Protein AF-A0A367MH92-F1 (afdb_monomer_lite)

pLDDT: mean 81.32, std 18.31, range [29.67, 98.44]

InterPro domains:
  IPR000905 Gcp-like domain [PF00814] (300-371)
  IPR005804 Fatty acid desaturase domain [PF00487] (86-277)
  IPR022496 tRNA threonylcarbamoyl adenosine modification protein TsaB [TIGR03725] (300-436)
  IPR043129 ATPase, nucleotide binding domain [SSF53067] (329-434)

Foldseek 3Di:
DPPPPQDDVVSVPPDPDPVQVVCVPPPPQVVCCVVVLDHNPPDPFDDLVRQADDPVVLVVLLVVLVVLLVVLLVVLLVLVVDPDDPVVSVVVLVVSLVSNLVSLVVLVVLLVCLLVVSHHPDNVVSLCCNQQVRCQPLLHFHSVVCCCLPVVQDLDLVHHLHPSNPLLVVCVVLPDDPPDDPVRVVCSLPCVLVPPVNLVVQVVVSCCRQQPPDDPVSNVSSCVVVVVVVVVCVVVVSVVSCVSNPVCSSSRVSVSVVSNCSVPQWPHPDDPPVPDDSVVVSVNGGPDDNSNGDDPPVPADPCNVVVHFDDDDDQQQLQVLVCCVPPVFQKEWEWEPPPPQWIFTFIFGDDPSGTHTDDDIAIGHQQPDDYPDDLVPDQYEYTELRCVCVVNHPGDHPYYDNHHGRDVVSVVVNVVVCVVVVVTDRPVPPDDDDRDPDDDDDPDDD

Secondary structure (DSSP, 8-state):
--SSTT--TTTTTSSS--TTGGGTTSS-HHHHHHHHS-----SPPPPGGGGPPPHHHHHHHHHHHHHHHHHHHHHHHHHHHS---HHHHHHHHHHHHHHHHHHHHHHHHHHHHHHTT-S-S-HHHHHHIIIIIITTTTTPPPHHHHIIIIIIIIS-TTTTTSTT-HHHHHHHHTT--TT--HHHHHHHHHHGGG-HHHHHHHHHHHHIIIIISS-HHHHHHHHHHHHHHHHHHHHHT-HHHHIIIIIHIIIIIHHHHHHHHHHTTB-TT---TT---HHHHHHHHB----TT-PPPTTS--HHHHHT--B----HHHHHHHHHHHHH--SEEEEEEEEETTEEEEEEEEEETTEEEESS--EEE-GGG---SS-TTTS--EEESGGGGGGGGSS---SEEETT----HHHHHHHHHHHHHTT--B-TTT-PPP---SS--PPPPP-

Structure (mmCIF, N/CA/C/O backbone):
data_AF-A0A367MH92-F1
#
_entry.id   AF-A0A367MH92-F1
#
loop_
_atom_site.group_PDB
_atom_site.id
_atom_site.type_symbol
_atom_site.label_atom_id
_atom_site.label_alt_id
_atom_site.label_comp_id
_atom_site.label_asym_id
_atom_site.label_entity_id
_atom_site.label_seq_id
_atom_site.pdbx_PDB_ins_code
_atom_site.Cartn_x
_atom_site.Cartn_y
_atom_site.Cartn_z
_atom_site.occupancy
_atom_site.B_iso_or_equiv
_atom_site.auth_seq_id
_atom_site.auth_comp_id
_atom_site.auth_asym_id
_atom_site.auth_atom_id
_atom_site.pdbx_PDB_model_num
ATOM 1 N N . MET A 1 1 ? -16.261 -12.657 -32.236 1.00 36.91 1 MET A N 1
ATOM 2 C CA . MET A 1 1 ? -16.325 -13.244 -30.875 1.00 36.91 1 MET A CA 1
ATOM 3 C C . MET A 1 1 ? -15.465 -12.456 -29.870 1.00 36.91 1 MET A C 1
ATOM 5 O O . MET A 1 1 ? -14.866 -13.036 -28.978 1.00 36.91 1 MET A O 1
ATOM 9 N N . GLN A 1 2 ? -15.405 -11.125 -30.011 1.00 31.00 2 GLN A N 1
ATOM 10 C CA . GLN A 1 2 ? -14.555 -10.213 -29.222 1.00 31.00 2 GLN A CA 1
ATOM 11 C C . GLN A 1 2 ? -15.401 -9.205 -28.414 1.00 31.00 2 GLN A C 1
ATOM 13 O O . GLN A 1 2 ? -14.872 -8.310 -27.769 1.00 31.00 2 GLN A O 1
ATOM 18 N N . ASP A 1 3 ? -16.728 -9.364 -28.448 1.00 32.91 3 ASP A N 1
ATOM 19 C CA . ASP A 1 3 ? -17.699 -8.329 -28.074 1.00 32.91 3 ASP A CA 1
ATOM 20 C C . ASP A 1 3 ? -18.485 -8.649 -26.782 1.00 32.91 3 ASP A C 1
ATOM 22 O O . ASP A 1 3 ? -19.303 -7.842 -26.340 1.00 32.91 3 ASP A O 1
ATOM 26 N N . GLU A 1 4 ? -18.235 -9.811 -26.160 1.00 33.88 4 GLU A N 1
ATOM 27 C CA . GLU A 1 4 ? -18.935 -10.267 -24.942 1.00 33.88 4 GLU A CA 1
ATOM 28 C C . GLU A 1 4 ? -18.082 -10.254 -23.664 1.00 33.88 4 GLU A C 1
ATOM 30 O O . GLU A 1 4 ? -18.630 -10.125 -22.573 1.00 33.88 4 GLU A O 1
ATOM 35 N N . LEU A 1 5 ? -16.748 -10.298 -23.750 1.00 30.86 5 LEU A N 1
ATOM 36 C CA . LEU A 1 5 ? -15.886 -10.387 -22.556 1.00 30.86 5 LEU A CA 1
ATOM 37 C C . LEU A 1 5 ? -15.746 -9.070 -21.770 1.00 30.86 5 LEU A C 1
ATOM 39 O O . LEU A 1 5 ? -15.229 -9.074 -20.655 1.00 30.86 5 LEU A O 1
ATOM 43 N N . PHE A 1 6 ? -16.249 -7.954 -22.308 1.00 31.34 6 PHE A N 1
ATOM 44 C CA . PHE A 1 6 ? -16.099 -6.627 -21.703 1.00 31.34 6 PHE A CA 1
ATOM 45 C C . PHE A 1 6 ? -17.386 -5.796 -21.659 1.00 31.34 6 PHE A C 1
ATOM 47 O O . PHE A 1 6 ? -17.308 -4.585 -21.468 1.00 31.34 6 PHE A O 1
ATOM 54 N N . LYS A 1 7 ? -18.579 -6.392 -21.788 1.00 29.67 7 LYS A N 1
ATOM 55 C CA . LYS A 1 7 ? -19.858 -5.667 -21.643 1.00 29.67 7 LYS A CA 1
ATOM 56 C C . LYS A 1 7 ? -20.555 -6.014 -20.330 1.00 29.67 7 LYS A C 1
ATOM 58 O O . LYS A 1 7 ? -21.580 -6.684 -20.310 1.00 29.67 7 LYS A O 1
ATOM 63 N N . THR A 1 8 ? -20.047 -5.484 -19.221 1.00 36.34 8 THR A N 1
ATOM 64 C CA . THR A 1 8 ? -20.920 -5.181 -18.078 1.00 36.34 8 THR A CA 1
ATOM 65 C C . THR A 1 8 ? -21.347 -3.716 -18.200 1.00 36.34 8 THR A C 1
ATOM 67 O O . THR A 1 8 ? -20.622 -2.891 -18.748 1.00 36.34 8 THR A O 1
ATOM 70 N N . ARG A 1 9 ? -22.528 -3.323 -17.704 1.00 32.06 9 ARG A N 1
ATOM 71 C CA . ARG A 1 9 ? -22.917 -1.891 -17.691 1.00 32.06 9 ARG A CA 1
ATOM 72 C C . ARG A 1 9 ? -21.869 -1.000 -16.996 1.00 32.06 9 ARG A C 1
ATOM 74 O O . ARG A 1 9 ? -21.789 0.185 -17.307 1.00 32.06 9 ARG A O 1
ATOM 81 N N . TYR A 1 10 ? -21.051 -1.578 -16.113 1.00 33.59 10 TYR A N 1
ATOM 82 C CA . TYR A 1 10 ? -19.951 -0.919 -15.410 1.00 33.59 10 TYR A CA 1
ATOM 83 C C . TYR A 1 10 ? -18.733 -0.599 -16.297 1.00 33.59 10 TYR A C 1
ATOM 85 O O . TYR A 1 10 ? -18.118 0.453 -16.118 1.00 33.59 10 TYR A O 1
ATOM 93 N N . SER A 1 11 ? -18.402 -1.426 -17.294 1.00 37.47 11 SER A N 1
ATOM 94 C CA . SER A 1 11 ? -17.286 -1.160 -18.223 1.00 37.47 11 SER A CA 1
ATOM 95 C C . SER A 1 11 ? -17.600 -0.077 -19.261 1.00 37.47 11 SER A C 1
ATOM 97 O O . SER A 1 11 ? -16.684 0.497 -19.840 1.00 37.47 11 SER A O 1
ATOM 99 N N . LYS A 1 12 ? -18.876 0.294 -19.439 1.00 34.03 12 LYS A N 1
ATOM 100 C CA . LYS A 1 12 ? -19.282 1.439 -20.275 1.00 34.03 12 LYS A CA 1
ATOM 101 C C . LYS A 1 12 ? -18.831 2.796 -19.701 1.00 34.03 12 LYS A C 1
ATOM 103 O O . LYS A 1 12 ? -18.788 3.777 -20.436 1.00 34.03 12 LYS A O 1
ATOM 108 N N . TYR A 1 13 ? -18.484 2.853 -18.410 1.00 37.72 13 TYR A N 1
ATOM 109 C CA . TYR A 1 13 ? -18.077 4.083 -17.711 1.00 37.72 13 TYR A CA 1
ATOM 110 C C . TYR A 1 13 ? -16.694 4.006 -17.041 1.00 37.72 13 TYR A C 1
ATOM 112 O O . TYR A 1 13 ? -16.146 5.031 -16.636 1.00 37.72 13 TYR A O 1
ATOM 120 N N . GLY A 1 14 ? -16.105 2.816 -16.911 1.00 39.22 14 GLY A N 1
ATOM 121 C CA . GLY A 1 14 ? -14.829 2.603 -16.231 1.00 39.22 14 GLY A CA 1
ATOM 122 C C . GLY A 1 14 ? -13.709 2.265 -17.205 1.00 39.22 14 GLY A C 1
ATOM 123 O O . GLY A 1 14 ? -13.597 1.109 -17.571 1.00 39.22 14 GLY A O 1
ATOM 124 N N . TYR A 1 15 ? -12.945 3.286 -17.613 1.00 32.78 15 TYR A N 1
ATOM 125 C CA . TYR A 1 15 ? -11.486 3.331 -17.901 1.00 3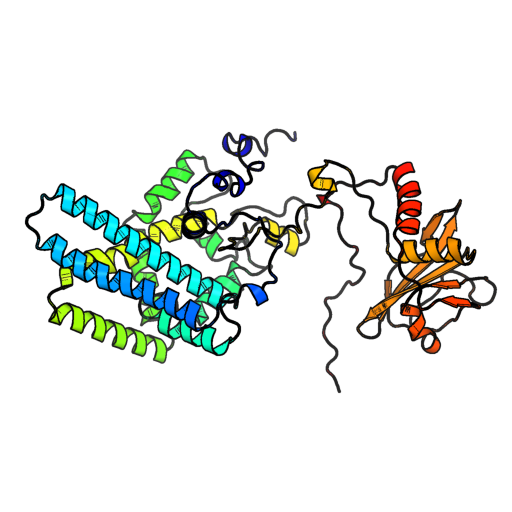2.78 15 TYR A CA 1
ATOM 126 C C . TYR A 1 15 ? -11.068 4.688 -18.514 1.00 32.78 15 TYR A C 1
ATOM 128 O O . TYR A 1 15 ? -9.880 4.947 -18.665 1.00 32.78 15 TYR A O 1
ATOM 136 N N . GLY A 1 16 ? -12.016 5.593 -18.799 1.00 34.78 16 GLY A N 1
ATOM 137 C CA . GLY A 1 16 ? -11.738 6.908 -19.404 1.00 34.78 16 GLY A CA 1
ATOM 138 C C . GLY A 1 16 ? -11.811 8.126 -18.475 1.00 34.78 16 GLY A C 1
ATOM 139 O O . GLY A 1 16 ? -11.540 9.238 -18.917 1.00 34.78 16 GLY A O 1
ATOM 140 N N . ILE A 1 17 ? -12.186 7.968 -17.204 1.00 38.03 17 ILE A N 1
ATOM 141 C CA . ILE A 1 17 ? -12.279 9.105 -16.280 1.00 38.03 17 ILE A CA 1
ATOM 142 C C . ILE A 1 17 ? -11.023 9.121 -15.417 1.00 38.03 17 ILE A C 1
ATOM 144 O O . ILE A 1 17 ? -10.859 8.287 -14.522 1.00 38.03 17 ILE A O 1
ATOM 148 N N . ASP A 1 18 ? -10.148 10.102 -15.650 1.00 50.16 18 ASP A N 1
ATOM 149 C CA . ASP A 1 18 ? -9.190 10.495 -14.624 1.00 50.16 18 ASP A CA 1
ATOM 150 C C . ASP A 1 18 ? -9.983 11.074 -13.451 1.00 50.16 18 ASP A C 1
ATOM 152 O O . ASP A 1 18 ? -10.289 12.263 -13.396 1.00 50.16 18 ASP A O 1
ATOM 156 N N . VAL A 1 19 ? -10.332 10.205 -12.502 1.00 47.38 19 VAL A N 1
ATOM 157 C CA . VAL A 1 19 ? -11.054 10.565 -11.275 1.00 47.38 19 VAL A CA 1
ATOM 158 C C . VAL A 1 19 ? -10.332 11.693 -10.517 1.00 47.38 19 VAL A C 1
ATOM 160 O O . VAL A 1 19 ? -10.935 12.377 -9.704 1.00 47.38 19 VAL A O 1
ATOM 163 N N . ARG A 1 20 ? -9.040 11.944 -10.783 1.00 57.00 20 ARG A N 1
ATOM 164 C CA . ARG A 1 20 ? -8.311 13.080 -10.203 1.00 57.00 20 ARG A CA 1
ATOM 165 C C . ARG A 1 20 ? -8.745 14.407 -10.817 1.00 57.00 20 ARG A C 1
ATOM 167 O O . ARG A 1 20 ? -8.919 15.374 -10.084 1.00 57.00 20 ARG A O 1
ATOM 174 N N . ARG A 1 21 ? -8.989 14.453 -12.134 1.00 59.06 21 ARG A N 1
ATOM 175 C CA . ARG A 1 21 ? -9.502 15.648 -12.825 1.00 59.06 21 ARG A CA 1
ATOM 176 C C . ARG A 1 21 ? -10.887 16.052 -12.339 1.00 59.06 21 ARG A C 1
ATOM 178 O O . ARG A 1 21 ? -11.161 17.245 -12.300 1.00 59.06 21 ARG A O 1
ATOM 185 N N . THR A 1 22 ? -11.724 15.106 -11.908 1.00 61.84 22 THR A N 1
ATOM 186 C CA . THR A 1 22 ? -13.050 15.437 -11.355 1.00 61.84 22 THR A CA 1
ATOM 187 C C . THR A 1 22 ? -12.975 16.193 -10.027 1.00 61.84 22 THR A C 1
ATOM 189 O O . THR A 1 22 ? -13.978 16.744 -9.591 1.00 61.84 22 THR A O 1
ATOM 192 N N . TYR A 1 23 ? -11.805 16.243 -9.378 1.00 59.88 23 TYR A N 1
ATOM 193 C CA . TYR A 1 23 ? -11.603 17.038 -8.168 1.00 59.88 23 TYR A CA 1
ATOM 194 C C . TYR A 1 23 ? -11.166 18.470 -8.451 1.00 59.88 23 TYR A C 1
ATOM 196 O O . TYR A 1 23 ? -11.209 19.260 -7.520 1.00 59.88 23 TYR A O 1
ATOM 204 N N . LYS A 1 24 ? -10.752 18.823 -9.679 1.00 72.56 24 LYS A N 1
ATOM 205 C CA . LYS A 1 24 ? -10.067 20.094 -9.988 1.00 72.56 24 LYS A CA 1
ATOM 206 C C . LYS A 1 24 ? -10.813 21.328 -9.478 1.00 72.56 24 LYS A C 1
ATOM 208 O O . LYS A 1 24 ? -10.187 22.232 -8.931 1.00 72.56 24 LYS A O 1
ATOM 213 N N . ASP A 1 25 ? -12.132 21.318 -9.610 1.00 78.38 25 ASP A N 1
ATOM 214 C CA . ASP A 1 25 ? -12.980 22.468 -9.298 1.00 78.38 25 ASP A CA 1
ATOM 215 C C . ASP A 1 25 ? -13.510 22.450 -7.852 1.00 78.38 25 ASP A C 1
ATOM 217 O O . ASP A 1 25 ? -14.231 23.356 -7.436 1.00 78.38 25 ASP A O 1
ATOM 221 N N . LEU A 1 26 ? -13.151 21.437 -7.052 1.00 70.06 26 LEU A N 1
ATOM 222 C CA . LEU A 1 26 ? -13.543 21.379 -5.647 1.00 70.06 26 LEU A CA 1
ATOM 223 C C . LEU A 1 26 ? -12.697 22.350 -4.796 1.00 70.06 26 LEU A C 1
ATOM 225 O O . LEU A 1 26 ? -11.474 22.432 -4.958 1.00 70.06 26 LEU A O 1
ATOM 229 N N . PRO A 1 27 ? -13.300 23.068 -3.833 1.00 73.25 27 PRO A N 1
ATOM 230 C CA . PRO A 1 27 ? -12.553 23.934 -2.925 1.00 73.25 27 PRO A CA 1
ATOM 231 C C . PRO A 1 27 ? -11.695 23.105 -1.959 1.00 73.25 27 PRO A C 1
ATOM 233 O O . PRO A 1 27 ? -12.013 21.955 -1.668 1.00 73.25 27 PRO A O 1
ATOM 236 N N . CYS A 1 28 ? -10.627 23.690 -1.411 1.00 74.94 28 CYS A N 1
ATOM 237 C CA . CYS A 1 28 ? -9.757 23.040 -0.419 1.00 74.94 28 CYS A CA 1
ATOM 238 C C . CYS A 1 28 ? -9.143 21.711 -0.900 1.00 74.94 28 CYS A C 1
ATOM 240 O O . CYS A 1 28 ? -9.255 20.683 -0.237 1.00 74.94 28 CYS A O 1
ATOM 242 N N . GLN A 1 29 ? -8.423 21.727 -2.024 1.00 70.62 29 GLN A N 1
ATOM 243 C CA . GLN A 1 29 ? -7.732 20.549 -2.581 1.00 70.62 29 GLN A CA 1
ATOM 244 C C . GLN A 1 29 ? -6.960 19.666 -1.576 1.00 70.62 29 GLN A C 1
ATOM 246 O O . GLN A 1 29 ? -7.036 18.438 -1.695 1.00 70.62 29 GLN A O 1
ATOM 251 N N . PRO A 1 30 ? -6.264 20.213 -0.554 1.00 60.75 30 PRO A N 1
ATOM 252 C CA . PRO A 1 30 ? -5.627 19.389 0.474 1.00 60.75 30 PRO A CA 1
ATOM 253 C C . PRO A 1 30 ? -6.602 18.480 1.237 1.00 60.75 30 PRO A C 1
ATOM 255 O O . PRO A 1 30 ? -6.242 17.354 1.572 1.00 60.75 30 PRO A O 1
ATOM 258 N N . PHE A 1 31 ? -7.840 18.927 1.471 1.00 63.00 31 PHE A N 1
ATOM 259 C CA . PHE A 1 31 ? -8.882 18.129 2.118 1.00 63.00 31 PHE A CA 1
ATOM 260 C C . PHE A 1 31 ? -9.292 16.945 1.241 1.00 63.00 31 PHE A C 1
ATOM 262 O O . PHE A 1 31 ? -9.265 15.809 1.703 1.00 63.00 31 PHE A O 1
ATOM 269 N N . TRP A 1 32 ? -9.580 17.167 -0.043 1.00 59.44 32 TRP A N 1
ATOM 270 C CA . TRP A 1 32 ? -9.949 16.083 -0.961 1.00 59.44 32 TRP A CA 1
ATOM 271 C C . TRP A 1 32 ? -8.801 15.113 -1.208 1.00 59.44 32 TRP A C 1
ATOM 273 O O . TRP A 1 32 ? -9.020 13.905 -1.246 1.00 59.44 32 TRP A O 1
ATOM 283 N N . THR A 1 33 ? -7.569 15.616 -1.276 1.00 54.75 33 THR A N 1
ATOM 284 C CA . THR A 1 33 ? -6.363 14.781 -1.329 1.00 54.75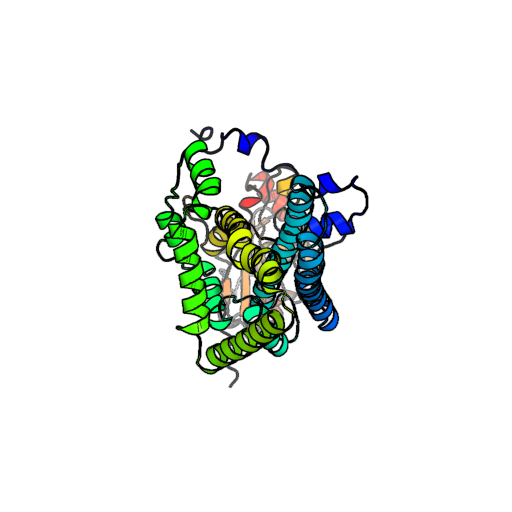 33 THR A CA 1
ATOM 285 C C . THR A 1 33 ? -6.248 13.898 -0.088 1.00 54.75 33 THR A C 1
ATOM 287 O O . THR A 1 33 ? -5.916 12.722 -0.196 1.00 54.75 33 THR A O 1
ATOM 290 N N . TRP A 1 34 ? -6.554 14.438 1.091 1.00 50.53 34 TRP A N 1
ATOM 291 C CA . TRP A 1 34 ? -6.538 13.699 2.350 1.00 50.53 34 TRP A CA 1
ATOM 292 C C . TRP A 1 34 ? -7.674 12.671 2.458 1.00 50.53 34 TRP A C 1
ATOM 294 O O . TRP A 1 34 ? -7.428 11.548 2.892 1.00 50.53 34 TRP A O 1
ATOM 304 N N . VAL A 1 35 ? -8.891 13.017 2.026 1.00 46.34 35 VAL A N 1
ATOM 305 C CA . VAL A 1 35 ? -10.060 12.118 2.037 1.00 46.34 35 VAL A CA 1
ATOM 306 C C . VAL A 1 35 ? -9.903 10.981 1.027 1.00 46.34 35 VAL A C 1
ATOM 308 O O . VAL A 1 35 ? -10.176 9.826 1.343 1.00 46.34 35 VAL A O 1
ATOM 311 N N . THR A 1 36 ? -9.479 11.298 -0.196 1.00 48.81 36 THR A N 1
ATOM 312 C CA . THR A 1 36 ? -9.460 10.347 -1.322 1.00 48.81 36 THR A CA 1
ATOM 313 C C . THR A 1 36 ? -8.107 9.665 -1.510 1.00 48.81 36 THR A C 1
ATOM 315 O O . THR A 1 36 ? -8.003 8.689 -2.253 1.00 48.81 36 THR A O 1
ATOM 318 N N . GLY A 1 37 ? -7.053 10.194 -0.884 1.00 46.88 37 GLY A N 1
ATOM 319 C CA . GLY A 1 37 ? -5.672 9.790 -1.135 1.00 46.88 37 GLY A CA 1
ATOM 320 C C . GLY A 1 37 ? -5.144 10.201 -2.515 1.00 46.88 37 GLY A C 1
ATOM 321 O O . GLY A 1 37 ? -4.057 9.761 -2.884 1.00 46.88 37 GLY A O 1
ATOM 322 N N . LYS A 1 38 ? -5.880 11.010 -3.292 1.00 49.94 38 LYS A N 1
ATOM 323 C CA . LYS A 1 38 ? -5.534 11.408 -4.664 1.00 49.94 38 LYS A CA 1
ATOM 324 C C . LYS A 1 38 ? -5.341 12.924 -4.757 1.00 49.94 38 LYS A C 1
ATOM 326 O O . LYS A 1 38 ? -6.298 13.670 -4.591 1.00 49.94 38 LYS A O 1
ATOM 331 N N . SER A 1 39 ? -4.122 13.377 -5.046 1.00 57.38 39 SER A N 1
ATOM 332 C CA . SER A 1 39 ? -3.856 14.786 -5.368 1.00 57.38 39 SER A CA 1
ATOM 333 C C . SER A 1 39 ? -4.153 15.089 -6.835 1.00 57.38 39 SER A C 1
ATOM 335 O O . SER A 1 39 ? -4.113 14.191 -7.682 1.00 57.38 39 SER A O 1
ATOM 337 N N . LEU A 1 40 ? -4.370 16.366 -7.150 1.00 59.91 40 LEU A N 1
ATOM 338 C CA . LEU A 1 40 ? -4.260 16.856 -8.521 1.00 59.91 40 LEU A CA 1
ATOM 339 C C . LEU A 1 40 ? -2.804 16.670 -8.995 1.00 59.91 40 LEU A C 1
ATOM 341 O O . LEU A 1 40 ? -1.856 17.004 -8.280 1.00 59.91 40 LEU A O 1
ATOM 345 N N . ASN A 1 41 ? -2.610 16.031 -10.150 1.00 55.16 41 ASN A N 1
ATOM 346 C CA . ASN A 1 41 ? -1.294 15.665 -10.697 1.00 55.16 41 ASN A CA 1
ATOM 347 C C . ASN A 1 41 ? -0.624 16.852 -11.418 1.00 55.16 41 ASN A C 1
ATOM 349 O O . ASN A 1 41 ? -0.101 16.719 -12.519 1.00 55.16 41 ASN A O 1
ATOM 353 N N . ASP A 1 42 ? -0.631 18.027 -10.799 1.00 60.25 42 ASP A N 1
ATOM 354 C CA . ASP A 1 42 ? -0.182 19.276 -11.435 1.00 60.25 42 ASP A CA 1
ATOM 355 C C . ASP A 1 42 ? 1.348 19.414 -11.431 1.00 60.25 42 ASP A C 1
ATOM 357 O O . ASP A 1 42 ? 1.909 20.392 -11.922 1.00 60.25 42 ASP A O 1
ATOM 361 N N . ARG A 1 43 ? 2.040 18.459 -10.801 1.00 51.25 43 ARG A N 1
ATOM 362 C CA . ARG A 1 43 ? 3.490 18.445 -10.606 1.00 51.25 43 ARG A CA 1
ATOM 363 C C . ARG A 1 43 ? 4.061 17.100 -11.055 1.00 51.25 43 ARG A C 1
ATOM 365 O O . ARG A 1 43 ? 3.392 16.079 -10.877 1.00 51.25 43 ARG A O 1
ATOM 372 N N . PRO A 1 44 ? 5.297 17.075 -11.583 1.00 48.25 44 PRO A N 1
ATOM 373 C CA . PRO A 1 44 ? 5.937 15.839 -12.015 1.00 48.25 44 PRO A CA 1
ATOM 374 C C . PRO A 1 44 ? 6.046 14.822 -10.862 1.00 48.25 44 PRO A C 1
ATOM 376 O O . PRO A 1 44 ? 6.164 15.226 -9.695 1.00 48.25 44 PRO A O 1
ATOM 379 N N . PRO A 1 45 ? 6.019 13.508 -11.163 1.00 49.97 45 PRO A N 1
ATOM 380 C CA . PRO A 1 45 ? 6.117 12.471 -10.147 1.00 49.97 45 PRO A CA 1
ATOM 381 C C . PRO A 1 45 ? 7.400 12.623 -9.330 1.00 49.97 45 PRO A C 1
ATOM 383 O O . PRO A 1 45 ? 8.503 12.713 -9.865 1.00 49.97 45 PRO A O 1
ATOM 386 N N . ARG A 1 46 ? 7.260 12.641 -8.005 1.00 54.19 46 ARG A N 1
ATOM 387 C CA . ARG A 1 46 ? 8.405 12.621 -7.090 1.00 54.19 46 ARG A CA 1
ATOM 388 C C . ARG A 1 46 ? 9.027 11.227 -7.079 1.00 54.19 46 ARG A C 1
ATOM 390 O O . ARG A 1 46 ? 8.300 10.232 -7.086 1.00 54.19 46 ARG A O 1
ATOM 397 N N . ARG A 1 47 ? 10.359 11.134 -6.990 1.00 54.97 47 ARG A N 1
ATOM 398 C CA . ARG A 1 47 ? 11.022 9.828 -6.823 1.00 54.97 47 ARG A CA 1
ATOM 399 C C . ARG A 1 47 ? 10.598 9.226 -5.477 1.00 54.97 47 ARG A C 1
ATOM 401 O O . ARG A 1 47 ? 10.352 9.986 -4.540 1.00 54.97 47 ARG A O 1
ATOM 408 N N . PRO A 1 48 ? 10.581 7.889 -5.311 1.00 59.06 48 PRO A N 1
ATOM 409 C CA . PRO A 1 48 ? 10.146 7.252 -4.064 1.00 59.06 48 PRO A CA 1
ATOM 410 C C . PRO A 1 48 ? 10.816 7.817 -2.803 1.00 59.06 48 PRO A C 1
ATOM 412 O O . PRO A 1 48 ? 10.132 8.084 -1.816 1.00 59.06 48 PRO A O 1
ATOM 415 N N . LYS A 1 49 ? 12.124 8.098 -2.858 1.00 67.31 49 LYS A N 1
ATOM 416 C CA . LYS A 1 49 ? 12.878 8.718 -1.755 1.00 67.31 49 LYS A CA 1
ATOM 417 C C . LYS A 1 49 ? 12.402 10.130 -1.391 1.00 67.31 49 LYS A C 1
ATOM 419 O O . LYS A 1 49 ? 12.397 10.488 -0.222 1.00 67.31 49 LYS A O 1
ATOM 424 N N . ASP A 1 50 ? 11.923 10.894 -2.372 1.00 69.25 50 ASP A N 1
ATOM 425 C CA . ASP A 1 50 ? 11.438 12.268 -2.190 1.00 69.25 50 ASP A CA 1
ATOM 426 C C . ASP A 1 50 ? 9.997 12.300 -1.622 1.00 69.25 50 ASP A C 1
ATOM 428 O O . ASP A 1 50 ? 9.422 13.370 -1.408 1.00 69.25 50 ASP A O 1
ATOM 432 N N . THR A 1 51 ? 9.389 11.124 -1.406 1.00 71.81 51 THR A N 1
ATOM 433 C CA . THR A 1 51 ? 8.051 10.962 -0.805 1.00 71.81 51 THR A CA 1
ATOM 434 C C . THR A 1 51 ? 8.085 10.430 0.627 1.00 71.81 51 THR A C 1
ATOM 436 O O . THR A 1 51 ? 7.032 10.329 1.252 1.00 71.81 51 THR A O 1
ATOM 439 N N . LEU A 1 52 ? 9.267 10.085 1.148 1.00 81.25 52 LEU A N 1
ATOM 440 C CA . LEU A 1 52 ? 9.405 9.601 2.519 1.00 81.25 52 LEU A CA 1
ATOM 441 C C . LEU A 1 52 ? 9.080 10.724 3.510 1.00 81.25 52 LEU A C 1
ATOM 443 O O . LEU A 1 52 ? 9.420 11.889 3.297 1.00 81.25 52 LEU A O 1
ATOM 447 N N . LEU A 1 53 ? 8.433 10.361 4.613 1.00 83.94 53 LEU A N 1
ATOM 448 C CA . LEU A 1 53 ? 8.160 11.285 5.701 1.00 83.94 53 LEU A CA 1
ATOM 449 C C . LEU A 1 53 ? 9.434 11.518 6.513 1.00 83.94 53 LEU A C 1
ATOM 451 O O . LEU A 1 53 ? 10.233 10.609 6.754 1.00 83.94 53 LEU A O 1
ATOM 455 N N . LYS A 1 54 ? 9.585 12.738 7.024 1.00 89.69 54 LYS A N 1
ATOM 456 C CA . LYS A 1 54 ? 10.495 12.999 8.140 1.00 89.69 54 LYS A CA 1
ATOM 457 C C . LYS A 1 54 ? 9.925 12.335 9.403 1.00 89.69 54 LYS A C 1
ATOM 459 O O . LYS A 1 54 ? 8.701 12.310 9.561 1.00 89.69 54 LYS A O 1
ATOM 464 N N . PRO A 1 55 ? 10.763 11.868 10.348 1.00 92.94 55 PRO A N 1
ATOM 465 C CA . PRO A 1 55 ? 10.287 11.226 11.574 1.00 92.94 55 PRO A CA 1
ATOM 466 C C . PRO A 1 55 ? 9.212 12.028 12.318 1.00 92.94 55 PRO A C 1
ATOM 468 O O . PRO A 1 55 ? 8.178 11.475 12.680 1.00 92.94 55 PRO A O 1
ATOM 471 N N . TRP A 1 56 ? 9.396 13.343 12.467 1.00 90.56 56 TRP A N 1
ATOM 472 C CA . TRP A 1 56 ? 8.418 14.196 13.148 1.00 90.56 56 TRP A CA 1
ATOM 473 C C . TRP A 1 56 ? 7.057 14.237 12.437 1.00 90.56 56 TRP A C 1
ATOM 475 O O . TRP A 1 56 ? 6.036 14.318 13.108 1.00 90.56 56 TRP A O 1
ATOM 485 N N . GLN A 1 57 ? 7.016 14.136 11.102 1.00 88.25 57 GLN A N 1
ATOM 486 C CA . GLN A 1 57 ? 5.760 14.127 10.340 1.00 88.25 57 GLN A CA 1
ATOM 487 C C . GLN A 1 57 ? 4.984 12.841 10.605 1.00 88.25 57 GLN A C 1
ATOM 489 O O . GLN A 1 57 ? 3.773 12.877 10.819 1.00 88.25 57 GLN A O 1
ATOM 494 N N . LEU A 1 58 ? 5.693 11.707 10.633 1.00 89.19 58 LEU A N 1
ATOM 495 C CA . LEU A 1 58 ? 5.095 10.423 10.974 1.00 89.19 58 LEU A CA 1
ATOM 496 C C . LEU A 1 58 ? 4.567 10.431 12.411 1.00 89.19 58 LEU A C 1
ATOM 498 O O . LEU A 1 58 ? 3.429 10.033 12.641 1.00 89.19 58 LEU A O 1
ATOM 502 N N . TYR A 1 59 ? 5.360 10.903 13.374 1.00 93.06 59 TYR A N 1
ATOM 503 C CA . TYR A 1 59 ? 4.927 10.936 14.769 1.00 93.06 59 TYR A CA 1
ATOM 504 C C . TYR A 1 59 ? 3.803 11.935 15.013 1.00 93.06 59 TYR A C 1
ATOM 506 O O . TYR A 1 59 ? 2.893 11.614 15.764 1.00 93.06 59 TYR A O 1
ATOM 514 N N . LEU A 1 60 ? 3.781 13.081 14.331 1.00 87.69 60 LEU A N 1
ATOM 515 C CA . LEU A 1 60 ? 2.644 13.999 14.387 1.00 87.69 60 LEU A CA 1
ATOM 516 C C . LEU A 1 60 ? 1.361 13.327 13.875 1.00 87.69 60 LEU A C 1
ATOM 518 O O . LEU A 1 60 ? 0.315 13.431 14.513 1.00 87.69 60 LEU A O 1
ATOM 522 N N . HIS A 1 61 ? 1.444 12.589 12.762 1.00 86.38 61 HIS A N 1
ATOM 523 C CA . HIS A 1 61 ? 0.318 11.820 12.228 1.00 86.38 61 HIS A CA 1
ATOM 524 C C . HIS A 1 61 ? -0.170 10.737 13.205 1.00 86.38 61 HIS A C 1
ATOM 526 O O . HIS A 1 61 ? -1.374 10.605 13.430 1.00 86.38 61 HIS A O 1
ATOM 532 N N . ILE A 1 62 ? 0.760 9.986 13.803 1.00 92.06 62 ILE A N 1
ATOM 533 C CA . ILE A 1 62 ? 0.452 8.939 14.783 1.00 92.06 62 ILE A CA 1
ATOM 534 C C . ILE A 1 62 ? -0.181 9.541 16.042 1.00 92.06 62 ILE A C 1
ATOM 536 O O . ILE A 1 62 ? -1.247 9.102 16.469 1.00 92.06 62 ILE A O 1
ATOM 540 N N . SER A 1 63 ? 0.427 10.584 16.605 1.00 93.25 63 SER A N 1
ATOM 541 C CA . SER A 1 63 ? -0.086 11.278 17.787 1.00 93.25 63 SER A CA 1
ATOM 542 C C . SER A 1 63 ? -1.475 11.857 17.545 1.00 93.25 63 SER A C 1
ATOM 544 O O . SER A 1 63 ? -2.336 11.731 18.409 1.00 93.25 63 SER A O 1
ATOM 546 N N . TRP A 1 64 ? -1.738 12.418 16.359 1.00 89.06 64 TRP A N 1
ATOM 547 C CA . TRP A 1 64 ? -3.075 12.886 15.994 1.00 89.06 64 TRP A CA 1
ATOM 548 C C . TRP A 1 64 ? -4.114 11.758 16.003 1.00 89.06 64 TRP A C 1
ATOM 550 O O . TRP A 1 64 ? -5.202 11.930 16.548 1.00 89.06 64 TRP A O 1
ATOM 560 N N . GLY A 1 65 ? -3.795 10.588 15.443 1.00 90.94 65 GLY A N 1
ATOM 561 C CA . GLY A 1 65 ? -4.727 9.459 15.462 1.00 90.94 65 GLY A CA 1
ATOM 562 C C . GLY A 1 65 ? -5.040 8.970 16.882 1.00 90.94 65 GLY A C 1
ATOM 563 O O . GLY A 1 65 ? -6.205 8.739 17.199 1.00 90.94 65 GLY A O 1
ATOM 564 N N . TYR A 1 66 ? -4.035 8.903 17.764 1.00 96.12 66 TYR A N 1
ATOM 565 C CA . TYR A 1 66 ? -4.250 8.529 19.166 1.00 96.12 66 TYR A CA 1
ATOM 566 C C . TYR A 1 66 ? -4.987 9.609 19.961 1.00 96.12 66 TYR A C 1
ATOM 568 O O . TYR A 1 66 ? -5.822 9.275 20.799 1.00 96.12 66 TYR A O 1
ATOM 576 N N . ALA A 1 67 ? -4.749 10.889 19.666 1.00 95.38 67 ALA A N 1
ATOM 577 C CA . ALA A 1 67 ? -5.511 11.986 20.251 1.00 95.38 67 ALA A CA 1
ATOM 578 C C . ALA A 1 67 ? -7.001 11.876 19.896 1.00 95.38 67 ALA A C 1
ATOM 580 O O . ALA A 1 67 ? -7.843 12.019 20.776 1.00 95.38 67 ALA A O 1
ATOM 581 N N . VAL A 1 68 ? -7.340 11.539 18.646 1.00 94.12 68 VAL A N 1
ATOM 582 C CA . VAL A 1 68 ? -8.737 11.300 18.244 1.00 94.12 68 VAL A CA 1
ATOM 583 C C . VAL A 1 68 ? -9.348 10.125 19.007 1.00 94.12 68 VAL A C 1
ATOM 585 O O . VAL A 1 68 ? -10.485 10.239 19.448 1.00 94.12 68 VAL A O 1
ATOM 588 N N . PHE A 1 69 ? -8.620 9.023 19.212 1.00 96.00 69 PHE A N 1
ATOM 589 C CA . PHE A 1 69 ? -9.118 7.903 20.022 1.00 96.00 69 PHE A CA 1
ATOM 590 C C . PHE A 1 69 ? -9.402 8.316 21.465 1.00 96.00 69 PHE A C 1
ATOM 592 O O . PHE A 1 69 ? -10.465 8.011 21.995 1.00 96.00 69 PHE A O 1
ATOM 599 N N . PHE A 1 70 ? -8.478 9.045 22.085 1.00 96.88 70 PHE A N 1
ATOM 600 C CA . PHE A 1 70 ? -8.642 9.536 23.448 1.00 96.88 70 PHE A CA 1
ATOM 601 C C . PHE A 1 70 ? -9.831 10.503 23.570 1.00 96.88 70 PHE A C 1
ATOM 603 O O . PHE A 1 70 ? -10.700 10.325 24.424 1.00 96.88 70 PHE A O 1
ATOM 610 N N . LEU A 1 71 ? -9.921 11.481 22.663 1.00 97.69 71 LEU A N 1
ATOM 611 C CA . LEU A 1 71 ? -11.026 12.439 22.608 1.00 97.69 71 LEU A CA 1
ATOM 612 C C . LEU A 1 71 ? -12.367 11.759 22.311 1.00 97.69 71 LEU A C 1
ATOM 614 O O . LEU A 1 71 ? -13.377 12.163 22.875 1.00 97.69 71 LEU A O 1
ATOM 618 N N . ALA A 1 72 ? -12.393 10.711 21.484 1.00 97.94 72 ALA A N 1
ATOM 619 C CA . ALA A 1 72 ? -13.604 9.945 21.205 1.00 97.94 72 ALA A CA 1
ATOM 620 C C . ALA A 1 72 ? -14.186 9.307 22.472 1.00 97.94 72 ALA A C 1
ATOM 622 O O . ALA A 1 72 ? -15.400 9.329 22.655 1.00 97.94 72 ALA A O 1
ATOM 623 N N . VAL A 1 73 ? -13.340 8.801 23.375 1.00 98.25 73 VAL A N 1
ATOM 624 C CA . VAL A 1 73 ? -13.801 8.253 24.660 1.00 98.25 73 VAL A CA 1
ATOM 625 C C . VAL A 1 73 ? -14.277 9.362 25.598 1.00 98.25 73 VAL A C 1
ATOM 627 O O . VAL A 1 73 ? -15.341 9.226 26.194 1.00 98.25 73 VAL A O 1
ATOM 630 N N . ILE A 1 74 ? -13.553 10.483 25.694 1.00 98.12 74 ILE A N 1
ATOM 631 C CA . ILE A 1 74 ? -13.956 11.618 26.546 1.00 98.12 74 ILE A CA 1
ATOM 632 C C . ILE A 1 74 ? -15.292 12.211 26.090 1.00 98.12 74 ILE A C 1
ATOM 634 O O . ILE A 1 74 ? -16.224 12.331 26.885 1.00 98.12 74 ILE A O 1
ATOM 638 N N . TYR A 1 75 ? -15.405 12.578 24.814 1.00 98.00 75 TYR A N 1
ATOM 639 C CA . TYR A 1 75 ? -16.636 13.152 24.274 1.00 98.00 75 TYR A CA 1
ATOM 640 C C . TYR A 1 75 ? -17.758 12.122 24.208 1.00 98.00 75 TYR A C 1
ATOM 642 O O . TYR A 1 75 ? -18.913 12.465 24.437 1.00 98.00 75 TYR A O 1
ATOM 650 N N . GLY A 1 76 ? -17.423 10.856 23.964 1.00 98.06 76 GLY A N 1
ATOM 651 C CA . GLY A 1 76 ? -18.353 9.744 24.063 1.00 98.06 76 GLY A CA 1
ATOM 652 C C . GLY A 1 76 ? -18.979 9.629 25.451 1.00 98.06 76 GLY A C 1
ATOM 653 O O . GLY A 1 76 ? -20.198 9.529 25.565 1.00 98.06 76 GLY A O 1
ATOM 654 N N . GLN A 1 77 ? -18.173 9.735 26.511 1.00 98.25 77 GLN A N 1
ATOM 655 C CA . GLN A 1 77 ? -18.664 9.735 27.889 1.00 98.25 77 GLN A CA 1
ATOM 656 C C . GLN A 1 77 ? -19.598 10.919 28.161 1.00 98.25 77 GLN A C 1
ATOM 658 O O . GLN A 1 77 ? -20.682 10.739 28.715 1.00 98.25 77 GLN A O 1
ATOM 663 N N . GLN A 1 78 ? -19.210 12.125 27.741 1.00 98.00 78 GLN A N 1
ATOM 664 C CA . GLN A 1 78 ? -20.054 13.315 27.884 1.00 98.00 78 GLN A CA 1
ATOM 665 C C . GLN A 1 78 ? -21.380 13.163 27.128 1.00 98.00 78 GLN A C 1
ATOM 667 O O . GLN A 1 78 ? -22.436 13.535 27.638 1.00 98.00 78 GLN A O 1
ATOM 672 N N . LEU A 1 79 ? -21.343 12.577 25.929 1.00 98.19 79 LEU A N 1
ATOM 673 C CA . LEU A 1 79 ? -22.527 12.329 25.116 1.00 98.19 79 LEU A CA 1
ATOM 674 C C . LEU A 1 79 ? -23.480 11.337 25.791 1.00 98.19 79 LEU A C 1
ATOM 676 O O . LEU A 1 79 ? -24.685 11.603 25.847 1.00 98.19 79 LEU A O 1
ATOM 680 N N . LEU A 1 80 ? -22.955 10.236 26.338 1.00 97.38 80 LEU A N 1
ATOM 681 C CA . LEU A 1 80 ? -23.742 9.249 27.082 1.00 97.38 80 LEU A CA 1
ATOM 682 C C . LEU A 1 80 ? -24.414 9.886 28.304 1.00 97.38 80 LEU A C 1
ATOM 684 O O . LEU A 1 80 ? -25.628 9.739 28.461 1.00 97.38 80 LEU A O 1
ATOM 688 N N . ALA A 1 81 ? -23.664 10.673 29.080 1.00 97.25 81 ALA A N 1
ATOM 689 C CA . ALA A 1 81 ? -24.149 11.355 30.282 1.00 97.25 81 ALA A CA 1
ATOM 690 C C . ALA A 1 81 ? -25.090 12.548 30.008 1.00 97.25 81 ALA A C 1
ATOM 692 O O . ALA A 1 81 ? -25.796 12.998 30.907 1.00 97.25 81 ALA A O 1
ATOM 693 N N . SER A 1 82 ? -25.111 13.085 28.784 1.00 97.56 82 SER A N 1
ATOM 694 C CA . SER A 1 82 ? -25.930 14.256 28.443 1.00 97.56 82 SER A CA 1
ATOM 695 C C . SER A 1 82 ? -27.441 13.977 28.505 1.00 97.56 82 SER A C 1
ATOM 697 O O . SER A 1 82 ? -27.884 12.843 28.342 1.00 97.56 82 SER A O 1
ATOM 699 N N . GLN A 1 83 ? -28.268 15.017 28.651 1.00 97.75 83 GLN A N 1
ATOM 700 C CA . GLN A 1 83 ? -29.738 14.906 28.575 1.00 97.75 83 GLN A CA 1
ATOM 701 C C . GLN A 1 83 ? -30.294 15.054 27.145 1.00 97.75 83 GLN A C 1
ATOM 703 O O . GLN A 1 83 ? -31.482 15.293 26.949 1.00 97.75 83 GLN A O 1
ATOM 708 N N . GLN A 1 84 ? -29.439 14.933 26.125 1.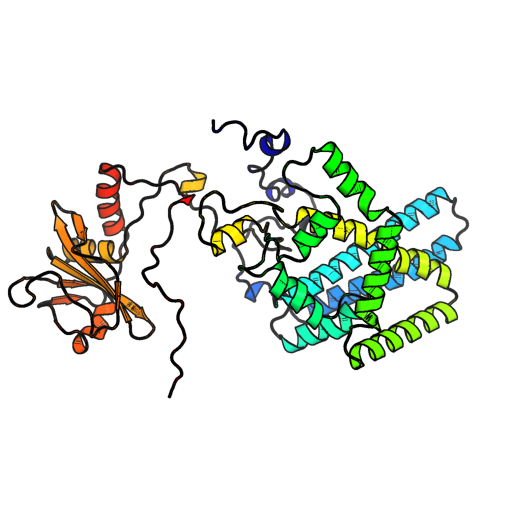00 97.12 84 GLN A N 1
ATOM 709 C CA . GLN A 1 84 ? -29.859 15.047 24.729 1.00 97.12 84 GLN A CA 1
ATOM 710 C C . GLN A 1 84 ? -30.800 13.899 24.324 1.00 97.12 84 GLN A C 1
ATOM 712 O O . GLN A 1 84 ? -30.667 12.784 24.842 1.00 97.12 84 GLN A O 1
ATOM 717 N N . PRO A 1 85 ? -31.720 14.123 23.368 1.00 98.00 85 PRO A N 1
ATOM 718 C CA . PRO A 1 85 ? -32.603 13.069 22.888 1.00 98.00 85 PRO A CA 1
ATOM 719 C C . PRO A 1 85 ? -31.806 11.934 22.230 1.00 98.00 85 PRO A C 1
ATOM 721 O O . PRO A 1 85 ? -30.757 12.158 21.618 1.00 98.00 85 PRO A O 1
ATOM 724 N N . LEU A 1 86 ? -32.329 10.706 22.323 1.00 97.44 86 LEU A N 1
ATOM 725 C CA . LEU A 1 86 ? -31.633 9.493 21.878 1.00 97.44 86 LEU A CA 1
ATOM 726 C C . LEU A 1 86 ? -31.168 9.572 20.418 1.00 97.44 86 LEU A C 1
ATOM 728 O O . LEU A 1 86 ? -30.030 9.219 20.126 1.00 97.44 86 LEU A O 1
ATOM 732 N N . TRP A 1 87 ? -32.004 10.083 19.511 1.00 97.62 87 TRP A N 1
ATOM 733 C CA . TRP A 1 87 ? -31.651 10.191 18.091 1.00 97.62 87 TRP A CA 1
ATOM 734 C C . TRP A 1 87 ? -30.404 11.063 17.865 1.00 97.62 87 TRP A C 1
ATOM 736 O O . TRP A 1 87 ? -29.562 10.726 17.032 1.00 97.62 87 TRP A O 1
ATOM 746 N N . LEU A 1 88 ? -30.242 12.145 18.639 1.00 97.19 88 LEU A N 1
ATOM 747 C CA . LEU A 1 88 ? -29.092 13.041 18.532 1.00 97.19 88 LEU A CA 1
ATOM 748 C C . LEU A 1 88 ? -27.840 12.384 19.116 1.00 97.19 88 LEU A C 1
ATOM 750 O O . LEU A 1 88 ? -26.766 12.480 18.523 1.00 97.19 88 LEU A O 1
ATOM 754 N N . LYS A 1 89 ? -27.981 11.647 20.227 1.00 97.69 89 LYS A N 1
ATOM 755 C CA . LYS A 1 89 ? -26.896 10.816 20.771 1.00 97.69 89 LYS A CA 1
ATOM 756 C C . LYS A 1 89 ? -26.437 9.763 19.765 1.00 97.69 89 LYS A C 1
ATOM 758 O O . LYS A 1 89 ? -25.237 9.599 19.567 1.00 97.69 89 LYS A O 1
ATOM 763 N N . CYS A 1 90 ? -27.365 9.090 19.088 1.00 97.81 90 CYS A N 1
ATOM 764 C CA . CYS A 1 90 ? -27.038 8.122 18.045 1.00 97.81 90 CYS A CA 1
ATOM 765 C C . CYS A 1 90 ? -26.306 8.779 16.868 1.00 97.81 90 CYS A C 1
ATOM 767 O O . CYS A 1 90 ? -25.282 8.258 16.431 1.00 97.81 90 CYS A O 1
ATOM 769 N N . LEU A 1 91 ? -26.781 9.933 16.385 1.00 97.31 91 LEU A N 1
ATOM 770 C CA . LEU A 1 91 ? -26.150 10.661 15.281 1.00 97.31 91 LEU A CA 1
ATOM 771 C C . LEU A 1 91 ? -24.720 11.105 15.628 1.00 97.31 91 LEU A C 1
ATOM 773 O O . LEU A 1 91 ? -23.780 10.797 14.897 1.00 97.31 91 LEU A O 1
ATOM 777 N N . LEU A 1 92 ? -24.542 11.798 16.756 1.00 97.62 92 LEU A N 1
ATOM 778 C CA . LEU A 1 92 ? -23.226 12.265 17.203 1.00 97.62 92 LEU A CA 1
ATOM 779 C C . LEU A 1 92 ? -22.296 11.091 17.524 1.00 97.62 92 LEU A C 1
ATOM 781 O O . LEU A 1 92 ? -21.119 11.115 17.168 1.00 97.62 92 LEU A O 1
ATOM 785 N N . GLY A 1 93 ? -22.831 10.030 18.127 1.00 97.81 93 GLY A N 1
ATOM 786 C CA . GLY A 1 93 ? -22.081 8.817 18.413 1.00 97.81 93 GLY A CA 1
ATOM 787 C C . GLY A 1 93 ? -21.581 8.126 17.144 1.00 97.81 93 GLY A C 1
ATOM 788 O O . GLY A 1 93 ? -20.415 7.739 17.077 1.00 97.81 93 GLY A O 1
ATOM 789 N N . ALA A 1 94 ? -22.416 8.047 16.104 1.00 96.62 94 ALA A N 1
ATOM 790 C CA . ALA A 1 94 ? -22.022 7.514 14.803 1.00 96.62 94 ALA A CA 1
ATOM 791 C C . ALA A 1 94 ? -20.908 8.351 14.148 1.00 96.62 94 ALA A C 1
ATOM 793 O O . ALA A 1 94 ? -19.972 7.785 13.580 1.00 96.62 94 ALA A O 1
ATOM 794 N N . LEU A 1 95 ? -20.953 9.684 14.268 1.00 95.44 95 LEU A N 1
ATOM 795 C CA . LEU A 1 95 ? -19.885 10.566 13.780 1.00 95.44 95 LEU A CA 1
ATOM 796 C C . LEU A 1 95 ? -18.561 10.327 14.522 1.00 95.44 95 LEU A C 1
ATOM 798 O O . LEU A 1 95 ? -17.518 10.204 13.877 1.00 95.44 95 LEU A O 1
ATOM 802 N N . ILE A 1 96 ? -18.597 10.190 15.852 1.00 97.06 96 ILE A N 1
ATOM 803 C CA . ILE A 1 96 ? -17.416 9.857 16.665 1.00 97.06 96 ILE A CA 1
ATOM 804 C C . ILE A 1 96 ? -16.834 8.505 16.229 1.00 97.06 96 ILE A C 1
ATOM 806 O O . ILE A 1 96 ? -15.642 8.410 15.931 1.00 97.06 96 ILE A O 1
ATOM 810 N N . MET A 1 97 ? -17.669 7.467 16.120 1.00 96.38 97 MET A N 1
ATOM 811 C CA . MET A 1 97 ? -17.237 6.142 15.663 1.00 96.38 97 MET A CA 1
ATOM 812 C C . MET A 1 97 ? -16.632 6.189 14.255 1.00 96.38 97 MET A C 1
ATOM 814 O O . MET A 1 97 ? -15.618 5.539 14.007 1.00 96.38 97 MET A O 1
ATOM 818 N N . CYS A 1 98 ? -17.207 6.976 13.340 1.00 91.81 98 CYS A N 1
ATOM 819 C CA . CYS A 1 98 ? -16.685 7.152 11.985 1.00 91.81 98 CYS A CA 1
ATOM 820 C C . CYS A 1 98 ? -15.268 7.747 11.994 1.00 91.81 98 CYS A C 1
ATOM 822 O O . CYS A 1 98 ? -14.384 7.247 11.294 1.00 91.81 98 CYS A O 1
ATOM 824 N N . LEU A 1 99 ? -15.013 8.757 12.835 1.00 90.62 99 LEU A N 1
ATOM 825 C CA . LEU A 1 99 ? -13.674 9.328 13.011 1.00 90.62 99 LEU A CA 1
ATOM 826 C C . LEU A 1 99 ? -12.682 8.294 13.557 1.00 90.62 99 LEU A C 1
ATOM 828 O O . LEU A 1 99 ? -11.559 8.202 13.056 1.00 90.62 99 LEU A O 1
ATOM 832 N N . VAL A 1 100 ? -13.096 7.478 14.529 1.00 94.88 100 VAL A N 1
ATOM 833 C CA . VAL A 1 100 ? -12.261 6.404 15.090 1.00 94.88 100 VAL A CA 1
ATOM 834 C C . VAL A 1 100 ? -11.936 5.354 14.029 1.00 94.88 100 VAL A C 1
ATOM 836 O O . VAL A 1 100 ? -10.764 5.044 13.822 1.00 94.88 100 VAL A O 1
ATOM 839 N N . VAL A 1 101 ? -12.928 4.872 13.275 1.00 92.19 101 VAL A N 1
ATOM 840 C CA . VAL A 1 101 ? -12.704 3.945 12.151 1.00 92.19 101 VAL A CA 1
ATOM 841 C C . VAL A 1 101 ? -11.752 4.560 11.128 1.00 92.19 101 VAL A C 1
ATOM 843 O O . VAL A 1 101 ? -10.802 3.915 10.691 1.00 92.19 101 VAL A O 1
ATOM 846 N N . ASN A 1 102 ? -11.953 5.824 10.766 1.00 88.44 102 ASN A N 1
ATOM 847 C CA . ASN A 1 102 ? -11.110 6.517 9.803 1.00 88.44 102 ASN A CA 1
ATOM 848 C C . ASN A 1 102 ? -9.642 6.609 10.269 1.00 88.44 102 ASN A C 1
ATOM 850 O O . ASN A 1 102 ? -8.732 6.323 9.487 1.00 88.44 102 ASN A O 1
ATOM 854 N N . ARG A 1 103 ? -9.392 6.952 11.540 1.00 91.50 103 ARG A N 1
ATOM 855 C CA . ARG A 1 103 ? -8.030 7.004 12.102 1.00 91.50 103 ARG A CA 1
ATOM 856 C C . ARG A 1 103 ? -7.402 5.621 12.239 1.00 91.50 103 ARG A C 1
ATOM 858 O O . ARG A 1 103 ? -6.243 5.454 11.869 1.00 91.50 103 ARG A O 1
ATOM 865 N N . GLN A 1 104 ? -8.176 4.627 12.665 1.00 92.19 104 GLN A N 1
ATOM 866 C CA . GLN A 1 104 ? -7.738 3.236 12.734 1.00 92.19 104 GLN A CA 1
ATOM 867 C C . GLN A 1 104 ? -7.298 2.724 11.359 1.00 92.19 104 GLN A C 1
ATOM 869 O O . GLN A 1 104 ? -6.233 2.125 11.220 1.00 92.19 104 GLN A O 1
ATOM 874 N N . ARG A 1 105 ? -8.075 3.010 10.312 1.00 88.62 105 ARG A N 1
ATOM 875 C CA . ARG A 1 105 ? -7.716 2.666 8.929 1.00 88.62 105 ARG A CA 1
ATOM 876 C C . ARG A 1 105 ? -6.461 3.399 8.467 1.00 88.62 105 ARG A C 1
ATOM 878 O O . ARG A 1 105 ? -5.596 2.773 7.860 1.00 88.62 105 ARG A O 1
ATOM 885 N N . GLY A 1 106 ? -6.319 4.671 8.842 1.00 86.50 106 GLY A N 1
ATOM 886 C CA . GLY A 1 106 ? -5.080 5.428 8.674 1.00 86.50 106 GLY A CA 1
ATOM 887 C C . GLY A 1 106 ? -3.870 4.702 9.267 1.00 86.50 106 GLY A C 1
ATOM 888 O O . GLY A 1 106 ? -2.892 4.495 8.560 1.00 86.50 106 GLY A O 1
ATOM 889 N N . PHE A 1 107 ? -3.959 4.217 10.509 1.00 91.81 107 PHE A N 1
ATOM 890 C CA . PHE A 1 107 ? -2.876 3.465 11.155 1.00 91.81 107 PHE A CA 1
ATOM 891 C C . PHE A 1 107 ? -2.555 2.136 10.481 1.00 91.81 107 PHE A C 1
ATOM 893 O O . PHE A 1 107 ? -1.376 1.820 10.323 1.00 91.81 107 PHE A O 1
ATOM 900 N N . LEU A 1 108 ? -3.565 1.377 10.049 1.00 90.50 108 LEU A N 1
ATOM 901 C CA . LEU A 1 108 ? -3.349 0.140 9.292 1.00 90.50 108 LEU A CA 1
ATOM 902 C C . LEU A 1 108 ? -2.596 0.414 7.985 1.00 90.50 108 LEU A C 1
ATOM 904 O O . LEU A 1 108 ? -1.673 -0.317 7.628 1.00 90.50 108 LEU A O 1
ATOM 908 N N . HIS A 1 109 ? -2.933 1.505 7.296 1.00 85.81 109 HIS A N 1
ATOM 909 C CA . HIS A 1 109 ? -2.204 1.929 6.104 1.00 85.81 109 HIS A CA 1
ATOM 910 C C . HIS A 1 109 ? -0.795 2.404 6.442 1.00 85.81 109 HIS A C 1
ATOM 912 O O . HIS A 1 109 ? 0.160 1.919 5.843 1.00 85.81 109 HIS A O 1
ATOM 918 N N . THR A 1 110 ? -0.624 3.287 7.428 1.00 89.00 110 THR A N 1
ATOM 919 C CA . THR A 1 110 ? 0.701 3.723 7.887 1.00 89.00 110 THR A CA 1
ATOM 920 C C . THR A 1 110 ? 1.585 2.525 8.218 1.00 89.00 110 THR A C 1
ATOM 922 O O . THR A 1 110 ? 2.746 2.496 7.814 1.00 89.00 110 THR A O 1
ATOM 925 N N . PHE A 1 111 ? 1.046 1.512 8.895 1.00 92.44 111 PHE A N 1
ATOM 926 C CA . PHE A 1 111 ? 1.746 0.271 9.206 1.00 92.44 111 PHE A CA 1
ATOM 927 C C . PHE A 1 111 ? 2.172 -0.487 7.942 1.00 92.44 111 PHE A C 1
ATOM 929 O O . PHE A 1 111 ? 3.346 -0.841 7.810 1.00 92.44 111 PHE A O 1
ATOM 936 N N . HIS A 1 112 ? 1.254 -0.679 6.992 1.00 88.06 112 HIS A N 1
ATOM 937 C CA . HIS A 1 112 ? 1.523 -1.323 5.706 1.00 88.06 112 HIS A CA 1
ATOM 938 C C . HIS A 1 112 ? 2.646 -0.605 4.930 1.00 88.06 112 HIS A C 1
ATOM 940 O O . HIS A 1 112 ? 3.686 -1.204 4.652 1.00 88.06 112 HIS A O 1
ATOM 946 N N . TYR A 1 113 ? 2.529 0.706 4.682 1.00 85.12 113 TYR A N 1
ATOM 947 C CA . TYR A 1 113 ? 3.560 1.470 3.956 1.00 85.12 113 TYR A CA 1
ATOM 948 C C . TYR A 1 113 ? 4.907 1.485 4.683 1.00 85.12 113 TYR A C 1
ATOM 950 O O . TYR A 1 113 ? 5.965 1.384 4.058 1.00 85.12 113 TYR A O 1
ATOM 958 N N . THR A 1 114 ? 4.890 1.558 6.015 1.00 87.44 114 THR A N 1
ATOM 959 C CA . THR A 1 114 ? 6.122 1.535 6.816 1.00 87.44 114 THR A CA 1
ATOM 960 C C . THR A 1 114 ? 6.792 0.163 6.750 1.00 87.44 114 THR A C 1
ATOM 962 O O . THR A 1 114 ? 8.021 0.073 6.734 1.00 87.44 114 THR A O 1
ATOM 965 N N . THR A 1 115 ? 6.003 -0.907 6.644 1.00 85.81 115 THR A N 1
ATOM 966 C CA . THR A 1 115 ? 6.495 -2.273 6.446 1.00 85.81 115 THR A CA 1
ATOM 967 C C . THR A 1 115 ? 7.182 -2.436 5.090 1.00 85.81 115 THR A C 1
ATOM 969 O O . THR A 1 115 ? 8.273 -3.005 5.042 1.00 85.81 115 THR A O 1
ATOM 972 N N . HIS A 1 116 ? 6.634 -1.831 4.032 1.00 81.88 116 HIS A N 1
ATOM 973 C CA . HIS A 1 116 ? 7.247 -1.772 2.698 1.00 81.88 116 HIS A CA 1
ATOM 974 C C . HIS A 1 116 ? 8.425 -0.784 2.579 1.00 81.88 116 HIS A C 1
ATOM 976 O O . HIS A 1 116 ? 8.985 -0.616 1.499 1.00 81.88 116 HIS A O 1
ATOM 982 N N . GLY A 1 117 ? 8.820 -0.112 3.668 1.00 82.75 117 GLY A N 1
ATOM 983 C CA . GLY A 1 117 ? 9.906 0.875 3.645 1.00 82.75 117 GLY A CA 1
ATOM 984 C C . GLY A 1 117 ? 9.557 2.161 2.887 1.00 82.75 117 GLY A C 1
ATOM 985 O O . GLY A 1 117 ? 10.453 2.887 2.471 1.00 82.75 117 GLY A O 1
ATOM 986 N N . ALA A 1 118 ? 8.265 2.445 2.706 1.00 81.75 118 ALA A N 1
ATOM 987 C CA . ALA A 1 118 ? 7.762 3.590 1.951 1.00 81.75 118 ALA A CA 1
ATOM 988 C C . ALA A 1 118 ? 7.398 4.804 2.829 1.00 81.75 118 ALA A C 1
ATOM 990 O O . ALA A 1 118 ? 6.950 5.815 2.294 1.00 81.75 118 ALA A O 1
ATOM 991 N N . SER A 1 119 ? 7.596 4.722 4.151 1.00 84.56 119 SER A N 1
ATOM 992 C CA . SER A 1 119 ? 7.253 5.805 5.091 1.00 84.56 119 SER A CA 1
ATOM 993 C C . SER A 1 119 ? 8.455 6.566 5.642 1.00 84.56 119 SER A C 1
ATOM 995 O O . SER A 1 119 ? 8.373 7.776 5.802 1.00 84.56 119 SER A O 1
ATOM 997 N N . LEU A 1 120 ? 9.555 5.880 5.966 1.00 87.69 120 LEU A N 1
ATOM 998 C CA . LEU A 1 120 ? 10.749 6.465 6.586 1.00 87.69 120 LEU A CA 1
ATOM 999 C C . LEU A 1 120 ? 12.013 5.937 5.913 1.00 87.69 120 LEU A C 1
ATOM 1001 O O . LEU A 1 120 ? 12.080 4.766 5.548 1.00 87.69 120 LEU A O 1
ATOM 1005 N N . GLU A 1 121 ? 13.043 6.775 5.864 1.00 88.38 121 GLU A N 1
ATOM 1006 C CA . GLU A 1 121 ? 14.377 6.384 5.397 1.00 88.38 121 GLU A CA 1
ATOM 1007 C C . GLU A 1 121 ? 15.090 5.455 6.398 1.00 88.38 121 GLU A C 1
ATOM 1009 O O . GLU A 1 121 ? 15.671 4.434 6.024 1.00 88.38 121 GLU A O 1
ATOM 1014 N N . ASN A 1 122 ? 14.985 5.750 7.701 1.00 92.31 122 ASN A N 1
ATOM 1015 C CA . ASN A 1 122 ? 15.572 4.918 8.749 1.00 92.31 122 ASN A CA 1
ATOM 1016 C C . ASN A 1 122 ? 14.753 3.630 8.963 1.00 92.31 122 ASN A C 1
ATOM 1018 O O . ASN A 1 122 ? 13.715 3.620 9.632 1.00 92.31 122 ASN A O 1
ATOM 1022 N N . LYS A 1 123 ? 15.270 2.511 8.443 1.00 90.56 123 LYS A N 1
ATOM 1023 C CA . LYS A 1 123 ? 14.637 1.184 8.535 1.00 90.56 123 LYS A CA 1
ATOM 1024 C C . LYS A 1 123 ? 14.503 0.658 9.968 1.00 90.56 123 LYS A C 1
ATOM 1026 O O . LYS A 1 123 ? 13.545 -0.057 10.257 1.00 90.56 123 LYS A O 1
ATOM 1031 N N . ALA A 1 124 ? 15.440 0.974 10.863 1.00 93.69 124 ALA A N 1
ATOM 1032 C CA . ALA A 1 124 ? 15.372 0.536 12.258 1.00 93.69 124 ALA A CA 1
ATOM 1033 C C . ALA A 1 124 ? 14.239 1.256 13.000 1.00 93.69 124 ALA A C 1
ATOM 1035 O O . ALA A 1 124 ? 13.436 0.610 13.672 1.00 93.69 124 ALA A O 1
ATOM 1036 N N . LEU A 1 125 ? 14.113 2.567 12.783 1.00 94.62 125 LEU A N 1
ATOM 1037 C CA . LEU A 1 125 ? 13.013 3.365 13.314 1.00 94.62 125 LEU A CA 1
ATOM 1038 C C . LEU A 1 125 ? 11.663 2.910 12.743 1.00 94.62 125 LEU A C 1
ATOM 1040 O O . LEU A 1 125 ? 10.709 2.729 13.491 1.00 94.62 125 LEU A O 1
ATOM 1044 N N . ALA A 1 126 ? 11.589 2.631 11.438 1.00 92.88 126 ALA A N 1
ATOM 1045 C CA . ALA A 1 126 ? 10.394 2.073 10.801 1.00 92.88 126 ALA A CA 1
ATOM 1046 C C . ALA A 1 126 ? 9.958 0.738 11.438 1.00 92.88 126 ALA A C 1
ATOM 1048 O O . ALA A 1 126 ? 8.772 0.534 11.716 1.00 92.88 126 ALA A O 1
ATOM 1049 N N . ARG A 1 127 ? 10.919 -0.163 11.709 1.00 92.94 127 ARG A N 1
ATOM 1050 C CA . ARG A 1 127 ? 10.680 -1.425 12.432 1.00 92.94 127 ARG A CA 1
ATOM 1051 C C . ARG A 1 127 ? 10.141 -1.190 13.830 1.00 92.94 127 ARG A C 1
ATOM 1053 O O . ARG A 1 127 ? 9.118 -1.778 14.178 1.00 92.94 127 ARG A O 1
ATOM 1060 N N . PHE A 1 128 ? 10.805 -0.328 14.591 1.00 94.50 128 PHE A N 1
ATOM 1061 C CA . PHE A 1 128 ? 10.407 0.014 15.948 1.00 94.50 128 PHE A CA 1
ATOM 1062 C C . PHE A 1 128 ? 8.977 0.572 15.990 1.00 94.50 128 PHE A C 1
ATOM 1064 O O . PHE A 1 128 ? 8.136 0.047 16.717 1.00 94.50 128 PHE A O 1
ATOM 1071 N N . THR A 1 129 ? 8.672 1.559 15.145 1.00 94.75 129 THR A N 1
ATOM 1072 C CA . THR A 1 129 ? 7.352 2.199 15.082 1.00 94.75 129 THR A CA 1
ATOM 1073 C C . THR A 1 129 ? 6.248 1.210 14.722 1.00 94.75 129 THR A C 1
ATOM 1075 O O . THR A 1 129 ? 5.217 1.185 15.390 1.00 94.75 129 THR A O 1
ATOM 1078 N N . CYS A 1 130 ? 6.458 0.349 13.720 1.00 93.56 130 CYS A N 1
ATOM 1079 C CA . CYS A 1 130 ? 5.480 -0.690 13.384 1.00 93.56 130 CYS A CA 1
ATOM 1080 C C . CYS A 1 130 ? 5.232 -1.622 14.569 1.00 93.56 130 CYS A C 1
ATOM 1082 O O . CYS A 1 130 ? 4.089 -1.832 14.962 1.00 93.56 130 CYS A O 1
ATOM 1084 N N . LYS A 1 131 ? 6.307 -2.171 15.142 1.00 92.00 131 LYS A N 1
ATOM 1085 C CA . LYS A 1 131 ? 6.231 -3.220 16.159 1.00 92.00 131 LYS A CA 1
ATOM 1086 C C . LYS A 1 131 ? 5.604 -2.722 17.459 1.00 92.00 131 LYS A C 1
ATOM 1088 O O . LYS A 1 131 ? 4.703 -3.366 17.981 1.00 92.00 131 LYS A O 1
ATOM 1093 N N . TRP A 1 132 ? 6.048 -1.571 17.952 1.00 92.75 132 TRP A N 1
ATOM 1094 C CA . TRP A 1 132 ? 5.735 -1.129 19.311 1.00 92.75 132 TRP A CA 1
ATOM 1095 C C . TRP A 1 132 ? 4.667 -0.043 19.372 1.00 92.75 132 TRP A C 1
ATOM 1097 O O . TRP A 1 132 ? 3.834 -0.061 20.270 1.00 92.75 132 TRP A O 1
ATOM 1107 N N . ILE A 1 133 ? 4.665 0.884 18.414 1.00 94.38 133 ILE A N 1
ATOM 1108 C CA . ILE A 1 133 ? 3.813 2.080 18.476 1.00 94.38 133 ILE A CA 1
ATOM 1109 C C . ILE A 1 133 ? 2.505 1.870 17.722 1.00 94.38 133 ILE A C 1
ATOM 1111 O O . ILE A 1 133 ? 1.471 2.351 18.165 1.00 94.38 133 ILE A O 1
ATOM 1115 N N . LEU A 1 134 ? 2.534 1.165 16.592 1.00 93.69 134 LEU A N 1
ATOM 1116 C CA . LEU A 1 134 ? 1.336 0.888 15.802 1.00 93.69 134 LEU A CA 1
ATOM 1117 C C . LEU A 1 134 ? 0.725 -0.465 16.167 1.00 93.69 134 LEU A C 1
ATOM 1119 O O . LEU A 1 134 ? -0.460 -0.538 16.439 1.00 93.69 134 LEU A O 1
ATOM 1123 N N . SER A 1 135 ? 1.499 -1.551 16.210 1.00 92.12 135 SER A N 1
ATOM 1124 C CA . SER A 1 135 ? 0.899 -2.888 16.321 1.00 92.12 135 SER A CA 1
ATOM 1125 C C . SER A 1 135 ? 0.240 -3.169 17.678 1.00 92.12 135 SER A C 1
ATOM 1127 O O . SER A 1 135 ? -0.817 -3.800 17.722 1.00 92.12 135 SER A O 1
ATOM 1129 N N . ILE A 1 136 ? 0.840 -2.709 18.781 1.00 91.25 136 ILE A N 1
ATOM 1130 C CA . ILE A 1 136 ? 0.373 -3.017 20.142 1.00 91.25 136 ILE A CA 1
ATOM 1131 C C . ILE A 1 136 ? -0.936 -2.302 20.500 1.00 91.25 136 ILE A C 1
ATOM 1133 O O . ILE A 1 136 ? -1.889 -3.004 20.858 1.00 91.25 136 ILE A O 1
ATOM 1137 N N . PRO A 1 137 ? -1.034 -0.960 20.396 1.00 88.56 137 PRO A N 1
ATOM 1138 C CA . PRO A 1 137 ? -2.199 -0.253 20.921 1.00 88.56 137 PRO A CA 1
ATOM 1139 C C . PRO A 1 137 ? -3.500 -0.600 20.209 1.00 88.56 137 PRO A C 1
ATOM 1141 O O . PRO A 1 137 ? -4.552 -0.590 20.827 1.00 88.56 137 PRO A O 1
ATOM 1144 N N . ILE A 1 138 ? -3.434 -0.956 18.926 1.00 88.62 138 ILE A N 1
ATOM 1145 C CA . ILE A 1 138 ? -4.619 -1.276 18.122 1.00 88.62 138 ILE A CA 1
ATOM 1146 C C . ILE A 1 138 ? -4.798 -2.778 17.860 1.00 88.62 138 ILE A C 1
ATOM 1148 O O . ILE A 1 138 ? -5.564 -3.151 16.972 1.00 88.62 138 ILE A O 1
ATOM 1152 N N . LEU A 1 139 ? -4.065 -3.633 18.592 1.00 89.19 139 LEU A N 1
ATOM 1153 C CA . LEU A 1 139 ? -4.043 -5.098 18.430 1.00 89.19 139 LEU A CA 1
ATOM 1154 C C . LEU A 1 139 ? -3.949 -5.543 16.965 1.00 89.19 139 LEU A C 1
ATOM 1156 O O . LEU A 1 139 ? -4.635 -6.458 16.502 1.00 89.19 139 LEU A O 1
ATOM 1160 N N . HIS A 1 140 ? -3.083 -4.871 16.212 1.00 90.62 140 HIS A N 1
ATOM 1161 C CA . HIS A 1 140 ? -2.781 -5.302 14.863 1.00 90.62 140 HIS A CA 1
ATOM 1162 C C . HIS A 1 140 ? -1.860 -6.527 14.886 1.00 90.62 140 HIS A C 1
ATOM 1164 O O . HIS A 1 140 ? -1.174 -6.794 15.877 1.00 90.62 140 HIS A O 1
ATOM 1170 N N . THR A 1 141 ? -1.830 -7.253 13.769 1.00 89.19 141 THR A N 1
ATOM 1171 C CA . THR A 1 141 ? -0.946 -8.403 13.577 1.00 89.19 141 THR A CA 1
ATOM 1172 C C . THR A 1 141 ? 0.509 -7.983 13.838 1.00 89.19 141 THR A C 1
ATOM 1174 O O . THR A 1 141 ? 0.916 -6.893 13.404 1.00 89.19 141 THR A O 1
ATOM 1177 N N . PRO A 1 142 ? 1.303 -8.794 14.563 1.00 91.81 142 PRO A N 1
ATOM 1178 C CA . PRO A 1 142 ? 2.734 -8.559 14.724 1.00 91.81 142 PRO A CA 1
ATOM 1179 C C . PRO A 1 142 ? 3.417 -8.320 13.378 1.00 91.81 142 PRO A C 1
ATOM 1181 O O . PRO A 1 142 ? 3.112 -8.988 12.393 1.00 91.81 142 PRO A O 1
ATOM 1184 N N . ARG A 1 143 ? 4.356 -7.370 13.326 1.00 90.44 143 ARG A N 1
ATOM 1185 C CA . ARG A 1 143 ? 5.007 -6.956 12.071 1.00 90.44 143 ARG A CA 1
ATOM 1186 C C . ARG A 1 143 ? 5.671 -8.117 11.340 1.00 90.44 143 ARG A C 1
ATOM 1188 O O . ARG A 1 143 ? 5.527 -8.211 10.129 1.00 90.44 143 ARG A O 1
ATOM 1195 N N . ASP A 1 144 ? 6.385 -8.975 12.054 1.00 87.31 144 ASP A N 1
ATOM 1196 C CA . ASP A 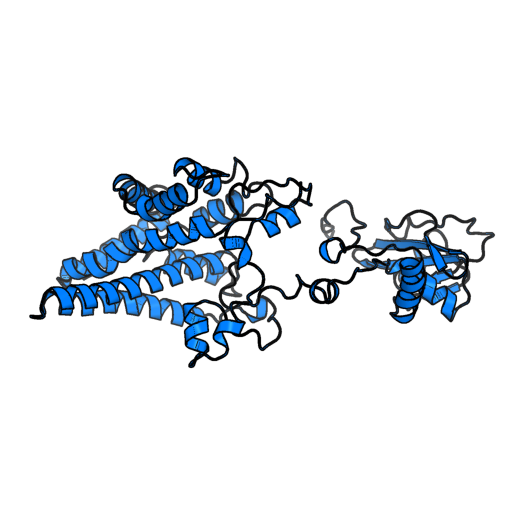1 144 ? 7.153 -10.052 11.425 1.00 87.31 144 ASP A CA 1
ATOM 1197 C C . ASP A 1 144 ? 6.216 -11.102 10.795 1.00 87.31 144 ASP A C 1
ATOM 1199 O O . ASP A 1 144 ? 6.432 -11.517 9.657 1.00 87.31 144 ASP A O 1
ATOM 1203 N N . GLU A 1 145 ? 5.104 -11.418 11.468 1.00 87.06 145 GLU A N 1
ATOM 1204 C CA . GLU A 1 145 ? 4.044 -12.279 10.925 1.00 87.06 145 GLU A CA 1
ATOM 1205 C C . GLU A 1 145 ? 3.310 -11.609 9.755 1.00 87.06 145 GLU A C 1
ATOM 1207 O O . GLU A 1 145 ? 3.068 -12.230 8.725 1.00 87.06 145 GLU A O 1
ATOM 1212 N N . TYR A 1 146 ? 3.012 -10.310 9.867 1.00 88.44 146 TYR A N 1
ATOM 1213 C CA . TYR A 1 146 ? 2.397 -9.552 8.781 1.00 88.44 146 TYR A CA 1
ATOM 1214 C C . TYR A 1 146 ? 3.287 -9.527 7.532 1.00 88.44 146 TYR A C 1
ATOM 1216 O O . TYR A 1 146 ? 2.789 -9.736 6.435 1.00 88.44 146 TYR A O 1
ATOM 1224 N N . VAL A 1 147 ? 4.603 -9.322 7.674 1.00 85.50 147 VAL A N 1
ATOM 1225 C CA . VAL A 1 147 ? 5.552 -9.384 6.546 1.00 85.50 147 VAL A CA 1
ATOM 1226 C C . VAL A 1 147 ? 5.506 -10.754 5.881 1.00 85.50 147 VAL A C 1
ATOM 1228 O O . VAL A 1 147 ? 5.453 -10.831 4.657 1.00 85.50 147 VAL A O 1
ATOM 1231 N N . LYS A 1 148 ? 5.512 -11.827 6.673 1.00 83.81 148 LYS A N 1
ATOM 1232 C CA . LYS A 1 148 ? 5.459 -13.192 6.155 1.00 83.81 148 LYS A CA 1
ATOM 1233 C C . LYS A 1 148 ? 4.195 -13.418 5.317 1.00 83.81 148 LYS A C 1
ATOM 1235 O O . LYS A 1 148 ? 4.312 -13.712 4.132 1.00 83.81 148 LYS A O 1
ATOM 1240 N N . LEU A 1 149 ? 3.018 -13.200 5.898 1.00 81.75 149 LEU A N 1
ATOM 1241 C CA . LEU A 1 149 ? 1.740 -13.441 5.223 1.00 81.75 149 LEU A CA 1
ATOM 1242 C C . LEU A 1 149 ? 1.544 -12.500 4.024 1.00 81.75 149 LEU A C 1
ATOM 1244 O O . LEU A 1 149 ? 1.242 -12.920 2.914 1.00 81.75 149 LEU A O 1
ATOM 1248 N N . HIS A 1 150 ? 1.759 -11.203 4.226 1.00 83.38 150 HIS A N 1
ATOM 1249 C CA . HIS A 1 150 ? 1.382 -10.199 3.241 1.00 83.38 150 HIS A CA 1
ATOM 1250 C C . HIS A 1 150 ? 2.430 -10.004 2.139 1.00 83.38 150 HIS A C 1
ATOM 1252 O O . HIS A 1 150 ? 2.086 -9.896 0.966 1.00 83.38 150 HIS A O 1
ATOM 1258 N N . VAL A 1 151 ? 3.719 -9.949 2.488 1.00 75.75 151 VAL A N 1
ATOM 1259 C CA . VAL A 1 151 ? 4.785 -9.664 1.512 1.00 75.75 151 VAL A CA 1
ATOM 1260 C C . VAL A 1 151 ? 5.272 -10.943 0.843 1.00 75.75 151 VAL A C 1
ATOM 1262 O O . VAL A 1 151 ? 5.487 -10.951 -0.367 1.00 75.75 151 VAL A O 1
ATOM 1265 N N . ASN A 1 152 ? 5.450 -12.018 1.614 1.00 75.94 152 ASN A N 1
ATOM 1266 C CA . ASN A 1 152 ? 6.088 -13.228 1.098 1.00 75.94 152 ASN A CA 1
ATOM 1267 C C . ASN A 1 152 ? 5.081 -14.236 0.533 1.00 75.94 152 ASN A C 1
ATOM 1269 O O . ASN A 1 152 ? 5.407 -14.917 -0.438 1.00 75.94 152 ASN A O 1
ATOM 1273 N N . GLU A 1 153 ? 3.891 -14.345 1.126 1.00 81.12 153 GLU A N 1
ATOM 1274 C CA . GLU A 1 153 ? 2.888 -15.341 0.725 1.00 81.12 153 GLU A CA 1
ATOM 1275 C C . GLU A 1 153 ? 1.822 -14.753 -0.208 1.00 81.12 153 GLU A C 1
ATOM 1277 O O . GLU A 1 153 ? 1.533 -15.356 -1.239 1.00 81.12 153 GLU A O 1
ATOM 1282 N N . HIS A 1 154 ? 1.304 -13.557 0.080 1.00 82.44 154 HIS A N 1
ATOM 1283 C CA . HIS A 1 154 ? 0.326 -12.886 -0.778 1.00 82.44 154 HIS A CA 1
ATOM 1284 C C . HIS A 1 154 ? 0.985 -12.126 -1.949 1.00 82.44 154 HIS A C 1
ATOM 1286 O O . HIS A 1 154 ? 0.810 -12.495 -3.106 1.00 82.44 154 HIS A O 1
ATOM 1292 N N . HIS A 1 155 ? 1.830 -11.121 -1.690 1.00 80.31 155 HIS A N 1
ATOM 1293 C CA . HIS A 1 155 ? 2.456 -10.283 -2.732 1.00 80.31 155 HIS A CA 1
ATOM 1294 C C . HIS A 1 155 ? 3.716 -10.864 -3.395 1.00 80.31 155 HIS A C 1
ATOM 1296 O O . HIS A 1 155 ? 4.548 -10.135 -3.943 1.00 80.31 155 HIS A O 1
ATOM 1302 N N . SER A 1 156 ? 3.872 -12.185 -3.398 1.00 82.56 156 SER A N 1
ATOM 1303 C CA . SER A 1 156 ? 4.960 -12.828 -4.130 1.00 82.56 156 SER A CA 1
ATOM 1304 C C . SER A 1 156 ? 4.556 -13.088 -5.578 1.00 82.56 156 SER A C 1
ATOM 1306 O O . SER A 1 156 ? 3.512 -13.664 -5.867 1.00 82.56 156 SER A O 1
ATOM 1308 N N . VAL A 1 157 ? 5.448 -12.751 -6.513 1.00 77.25 157 VAL A N 1
ATOM 1309 C CA . VAL A 1 157 ? 5.270 -12.976 -7.963 1.00 77.25 157 VAL A CA 1
ATOM 1310 C C . VAL A 1 157 ? 4.994 -14.452 -8.301 1.00 77.25 157 VAL A C 1
ATOM 1312 O O . VAL A 1 157 ? 4.502 -14.761 -9.384 1.00 77.25 157 VAL A O 1
ATOM 1315 N N . ARG A 1 158 ? 5.332 -15.389 -7.402 1.00 79.06 158 ARG A N 1
ATOM 1316 C CA . ARG A 1 158 ? 5.100 -16.828 -7.597 1.00 79.06 158 ARG A CA 1
ATOM 1317 C C . ARG A 1 158 ? 3.742 -17.308 -7.093 1.00 79.06 158 ARG A C 1
ATOM 1319 O O . ARG A 1 158 ? 3.249 -18.291 -7.631 1.00 79.06 158 ARG A O 1
ATOM 1326 N N . THR A 1 159 ? 3.189 -16.671 -6.068 1.00 84.12 159 THR A N 1
ATOM 1327 C CA . THR A 1 159 ? 2.005 -17.159 -5.347 1.00 84.12 159 THR A CA 1
ATOM 1328 C C . THR A 1 159 ? 0.779 -16.288 -5.573 1.00 84.12 159 THR A C 1
ATOM 1330 O O . THR A 1 159 ? -0.323 -16.819 -5.537 1.00 84.12 159 THR A O 1
ATOM 1333 N N . PHE A 1 160 ? 0.944 -14.998 -5.861 1.00 84.06 160 PHE A N 1
ATOM 1334 C CA . PHE A 1 160 ? -0.143 -14.030 -5.982 1.00 84.06 160 PHE A CA 1
ATOM 1335 C C . PHE A 1 160 ? -1.245 -14.467 -6.957 1.00 84.06 160 PHE A C 1
ATOM 1337 O O . PHE A 1 160 ? -0.971 -14.792 -8.115 1.00 84.06 160 PHE A O 1
ATOM 1344 N N . ASN A 1 161 ? -2.494 -14.449 -6.485 1.00 80.62 161 ASN A N 1
ATOM 1345 C CA . ASN A 1 161 ? -3.699 -14.875 -7.205 1.00 80.62 161 ASN A CA 1
ATOM 1346 C C . ASN A 1 161 ? -3.648 -16.327 -7.735 1.00 80.62 161 ASN A C 1
ATOM 1348 O O . ASN A 1 161 ? -4.329 -16.672 -8.702 1.00 80.62 161 ASN A O 1
ATOM 1352 N N . THR A 1 162 ? -2.850 -17.190 -7.099 1.00 84.25 162 THR A N 1
ATOM 1353 C CA . THR A 1 162 ? -2.818 -18.641 -7.349 1.00 84.25 162 THR A CA 1
ATOM 1354 C C . THR A 1 162 ? -3.503 -19.404 -6.214 1.00 84.25 162 THR A C 1
ATOM 1356 O O . THR A 1 162 ? -3.923 -18.826 -5.217 1.00 84.25 162 THR A O 1
ATOM 1359 N N . GLU A 1 163 ? -3.603 -20.729 -6.319 1.00 84.19 163 GLU A N 1
ATOM 1360 C CA . GLU A 1 163 ? -4.177 -21.568 -5.252 1.00 84.19 163 GLU A CA 1
ATOM 1361 C C . GLU A 1 163 ? -3.365 -21.560 -3.950 1.00 84.19 163 GLU A C 1
ATOM 1363 O O . GLU A 1 163 ? -3.890 -21.933 -2.905 1.00 84.19 163 GLU A O 1
ATOM 1368 N N . HIS A 1 164 ? -2.114 -21.102 -4.007 1.00 85.50 164 HIS A N 1
ATOM 1369 C CA . HIS A 1 164 ? -1.244 -20.932 -2.846 1.00 85.50 164 HIS A CA 1
ATOM 1370 C C . HIS A 1 164 ? -1.304 -19.518 -2.248 1.00 85.50 164 HIS A C 1
ATOM 1372 O O . HIS A 1 164 ? -0.631 -19.257 -1.255 1.00 85.50 164 HIS A O 1
ATOM 1378 N N . ASP A 1 165 ? -2.080 -18.603 -2.839 1.00 88.06 165 ASP A N 1
ATOM 1379 C CA . ASP A 1 165 ? -2.331 -17.281 -2.269 1.00 88.06 165 ASP A CA 1
ATOM 1380 C C . ASP A 1 165 ? -3.317 -17.397 -1.100 1.00 88.06 165 ASP A C 1
ATOM 1382 O O . ASP A 1 165 ? -4.497 -17.711 -1.293 1.00 88.06 165 ASP A O 1
ATOM 1386 N N . VAL A 1 166 ? -2.832 -17.122 0.111 1.00 86.19 166 VAL A N 1
ATOM 1387 C CA . VAL A 1 166 ? -3.623 -17.169 1.349 1.00 86.19 166 VAL A CA 1
ATOM 1388 C C . VAL A 1 166 ? -4.865 -16.276 1.287 1.00 86.19 166 VAL A C 1
ATOM 1390 O O . VAL A 1 166 ? -5.923 -16.669 1.783 1.00 86.19 166 VAL A O 1
ATOM 1393 N N . ASP A 1 167 ? -4.784 -15.135 0.600 1.00 87.31 167 ASP A N 1
ATOM 1394 C CA . ASP A 1 167 ? -5.889 -14.184 0.494 1.00 87.31 167 ASP A CA 1
ATOM 1395 C C . ASP A 1 167 ? -6.903 -14.634 -0.571 1.00 87.31 167 ASP A C 1
ATOM 1397 O O . ASP A 1 167 ? -8.115 -14.524 -0.371 1.00 87.31 167 ASP A O 1
ATOM 1401 N N . LEU A 1 168 ? -6.454 -15.258 -1.670 1.00 88.31 168 LEU A N 1
ATOM 1402 C CA . LEU A 1 168 ? -7.377 -15.866 -2.638 1.00 88.31 168 LEU A CA 1
ATOM 1403 C C . LEU A 1 168 ? -8.122 -17.059 -2.024 1.00 88.31 168 LEU A C 1
ATOM 1405 O O . LEU A 1 168 ? -9.322 -17.235 -2.257 1.00 88.31 168 LEU A O 1
ATOM 1409 N N . VAL A 1 169 ? -7.425 -17.889 -1.243 1.00 89.38 169 VAL A N 1
ATOM 1410 C CA . VAL A 1 169 ? -8.036 -19.002 -0.502 1.00 89.38 169 VAL A CA 1
ATOM 1411 C C . VAL A 1 169 ? -9.075 -18.468 0.478 1.00 89.38 169 VAL A C 1
ATOM 1413 O O . VAL A 1 169 ? -10.202 -18.968 0.504 1.00 89.38 169 VAL A O 1
ATOM 1416 N N . PHE A 1 170 ? -8.741 -17.410 1.216 1.00 86.94 170 PHE A N 1
ATOM 1417 C CA . PHE A 1 170 ? -9.674 -16.721 2.100 1.00 86.94 170 PHE A CA 1
ATOM 1418 C C . PHE A 1 170 ? -10.914 -16.224 1.337 1.00 86.94 170 PHE A C 1
ATOM 1420 O O . PHE A 1 170 ? -12.042 -16.509 1.746 1.00 86.94 170 PHE A O 1
ATOM 1427 N N . MET A 1 171 ? -10.740 -15.582 0.178 1.00 87.81 171 MET A N 1
ATOM 1428 C CA . MET A 1 171 ? -11.844 -15.138 -0.681 1.00 87.81 171 MET A CA 1
ATOM 1429 C C . MET A 1 171 ? -12.752 -16.300 -1.123 1.00 87.81 171 MET A C 1
ATOM 1431 O O . MET A 1 171 ? -13.981 -16.191 -1.039 1.00 87.81 171 MET A O 1
ATOM 1435 N N . LYS A 1 172 ? -12.178 -17.445 -1.523 1.00 89.19 172 LYS A N 1
ATOM 1436 C CA . LYS A 1 172 ? -12.941 -18.662 -1.870 1.00 89.19 172 LYS A CA 1
ATOM 1437 C C . LYS A 1 172 ? -13.732 -19.206 -0.677 1.00 89.19 172 LYS A C 1
ATOM 1439 O O . LYS A 1 172 ? -14.910 -19.523 -0.824 1.00 89.19 172 LYS A O 1
ATOM 1444 N N . GLN A 1 173 ? -13.125 -19.268 0.510 1.00 87.19 173 GLN A N 1
ATOM 1445 C CA . GLN A 1 173 ? -13.779 -19.723 1.749 1.00 87.19 173 GLN A CA 1
ATOM 1446 C C . GLN A 1 173 ? -14.936 -18.813 2.189 1.00 87.19 173 GLN A C 1
ATOM 1448 O O . GLN A 1 173 ? -15.842 -19.243 2.906 1.00 87.19 173 GLN A O 1
ATOM 1453 N N . HIS A 1 174 ? -14.934 -17.556 1.744 1.00 84.56 174 HIS A N 1
ATOM 1454 C CA . HIS A 1 174 ? -16.039 -16.619 1.947 1.00 84.56 174 HIS A CA 1
ATOM 1455 C C . HIS A 1 174 ? -17.045 -16.621 0.786 1.00 84.56 174 HIS A C 1
ATOM 1457 O O . HIS A 1 174 ? -17.961 -15.799 0.734 1.00 84.56 174 HIS A O 1
ATOM 1463 N N . GLY A 1 175 ? -16.916 -17.589 -0.122 1.00 87.50 175 GLY A N 1
ATOM 1464 C CA . GLY A 1 175 ? -17.879 -17.871 -1.173 1.00 87.50 175 GLY A CA 1
ATOM 1465 C C . GLY A 1 175 ? -17.756 -16.979 -2.401 1.00 87.50 175 GLY A C 1
ATOM 1466 O O . GLY A 1 175 ? -18.717 -16.945 -3.168 1.00 87.50 175 GLY A O 1
ATOM 1467 N N . PHE A 1 176 ? -16.638 -16.267 -2.596 1.00 87.50 176 PHE A N 1
ATOM 1468 C CA . PHE A 1 176 ? -16.343 -15.557 -3.847 1.00 87.50 176 PHE A CA 1
ATOM 1469 C C . PHE A 1 176 ? -15.786 -16.502 -4.914 1.00 87.50 176 PHE A C 1
ATOM 1471 O O . PHE A 1 176 ? -14.994 -17.395 -4.617 1.00 87.50 176 PHE A O 1
ATOM 1478 N N . TYR A 1 177 ? -16.194 -16.293 -6.168 1.00 86.12 177 TYR A N 1
ATOM 1479 C CA . TYR A 1 177 ? -15.747 -17.079 -7.319 1.00 86.12 177 TYR A CA 1
ATOM 1480 C C . TYR A 1 177 ? -15.856 -16.277 -8.629 1.00 86.12 177 TYR A C 1
ATOM 1482 O O . TYR A 1 177 ? -16.630 -15.321 -8.727 1.00 86.12 177 TYR A O 1
ATOM 1490 N N . LYS A 1 178 ? -15.082 -16.676 -9.650 1.00 80.75 178 LYS A N 1
ATOM 1491 C CA . LYS A 1 178 ? -15.117 -16.075 -10.998 1.00 80.75 178 LYS A CA 1
ATOM 1492 C C . LYS A 1 178 ? -16.480 -16.326 -11.652 1.00 80.75 178 LYS A C 1
ATOM 1494 O O . LYS A 1 178 ? -16.939 -17.462 -11.674 1.00 80.75 178 LYS A O 1
ATOM 1499 N N . GLY A 1 179 ? -17.093 -15.286 -12.220 1.00 76.06 179 GLY A N 1
ATOM 1500 C CA . GLY A 1 179 ? -18.396 -15.389 -12.896 1.00 76.06 179 GLY A CA 1
ATOM 1501 C C . GLY A 1 179 ? -19.612 -15.304 -11.966 1.00 76.06 179 GLY A C 1
ATOM 1502 O O . GLY A 1 179 ? -20.727 -15.587 -12.391 1.00 76.06 179 GLY A O 1
ATOM 1503 N N . MET A 1 180 ? -19.417 -14.912 -10.704 1.00 82.62 180 MET A N 1
ATOM 1504 C CA . MET A 1 180 ? -20.511 -14.647 -9.769 1.00 82.62 180 MET A CA 1
ATOM 1505 C C . MET A 1 180 ? -21.454 -13.550 -10.293 1.00 82.62 180 MET A C 1
ATOM 1507 O O . MET A 1 180 ? -21.001 -12.510 -10.770 1.00 82.62 180 MET A O 1
ATOM 1511 N N . SER A 1 181 ? -22.768 -13.747 -10.138 1.00 81.38 181 SER A N 1
ATOM 1512 C CA . SER A 1 181 ? -23.764 -12.713 -10.451 1.00 81.38 181 SER A CA 1
ATOM 1513 C C . SER A 1 181 ? -23.591 -11.477 -9.561 1.00 81.38 181 SER A C 1
ATOM 1515 O O . SER A 1 181 ? -23.348 -11.615 -8.361 1.00 81.38 181 SER A O 1
ATOM 1517 N N . GLU A 1 182 ? -23.830 -10.286 -10.106 1.00 74.12 182 GLU A N 1
ATOM 1518 C CA . GLU A 1 182 ? -23.681 -9.015 -9.385 1.00 74.12 182 GLU A CA 1
ATOM 1519 C C . GLU A 1 182 ? -24.500 -8.954 -8.081 1.00 74.12 182 GLU A C 1
ATOM 1521 O O . GLU A 1 182 ? -23.982 -8.530 -7.049 1.00 74.12 182 GLU A O 1
ATOM 1526 N N . SER A 1 183 ? -25.738 -9.458 -8.079 1.00 76.62 183 SER A N 1
ATOM 1527 C CA . SER A 1 183 ? -26.567 -9.532 -6.866 1.00 76.62 183 SER A CA 1
ATOM 1528 C C . SER A 1 183 ? -25.901 -10.373 -5.773 1.00 76.62 183 SER A C 1
ATOM 1530 O O . SER A 1 183 ? -25.686 -9.893 -4.665 1.00 76.62 183 SER A O 1
ATOM 1532 N N . ALA A 1 184 ? -25.488 -11.599 -6.099 1.00 80.25 184 ALA A N 1
ATOM 1533 C CA . ALA A 1 184 ? -24.782 -12.496 -5.186 1.00 80.25 184 ALA A CA 1
ATOM 1534 C C . ALA A 1 184 ? -23.455 -11.914 -4.661 1.00 80.25 184 ALA A C 1
ATOM 1536 O O . ALA A 1 184 ? -23.087 -12.200 -3.515 1.00 80.25 184 ALA A O 1
ATOM 1537 N N . PHE A 1 185 ? -22.760 -11.113 -5.477 1.00 81.81 185 PHE A N 1
ATOM 1538 C CA . PHE A 1 185 ? -21.550 -10.391 -5.085 1.00 81.81 185 PHE A CA 1
ATOM 1539 C C . PHE A 1 185 ? -21.866 -9.306 -4.060 1.00 81.81 185 PHE A C 1
ATOM 1541 O O . PHE A 1 185 ? -21.294 -9.325 -2.972 1.00 81.81 185 PHE A O 1
ATOM 1548 N N . TRP A 1 186 ? -22.812 -8.411 -4.357 1.00 80.81 186 TRP A N 1
ATOM 1549 C CA . TRP A 1 186 ? -23.205 -7.341 -3.439 1.00 80.81 186 TRP A CA 1
ATOM 1550 C C . TRP A 1 186 ? -23.776 -7.883 -2.133 1.00 80.81 186 TRP A C 1
ATOM 1552 O O . TRP A 1 186 ? -23.411 -7.399 -1.065 1.00 80.81 186 TRP A O 1
ATOM 1562 N N . THR A 1 187 ? -24.597 -8.935 -2.188 1.00 85.25 187 THR A N 1
ATOM 1563 C CA . THR A 1 187 ? -25.109 -9.601 -0.987 1.00 85.25 187 THR A CA 1
ATOM 1564 C C . THR A 1 187 ? -23.966 -10.093 -0.101 1.00 85.25 187 THR A C 1
ATOM 1566 O O . THR A 1 187 ? -23.974 -9.828 1.097 1.00 85.25 187 THR A O 1
ATOM 1569 N N . ARG A 1 188 ? -22.945 -10.756 -0.661 1.00 86.00 188 ARG A N 1
ATOM 1570 C CA . ARG A 1 188 ? -21.782 -11.216 0.120 1.00 86.00 188 ARG A CA 1
ATOM 1571 C C . ARG A 1 188 ? -20.926 -10.059 0.611 1.00 86.00 188 ARG A C 1
ATOM 1573 O O . ARG A 1 188 ? -20.550 -10.040 1.776 1.00 86.00 188 ARG A O 1
ATOM 1580 N N . LEU A 1 189 ? -20.639 -9.087 -0.249 1.00 83.44 189 LEU A N 1
ATOM 1581 C CA . LEU A 1 189 ? -19.822 -7.931 0.099 1.00 83.44 189 LEU A CA 1
ATOM 1582 C C . LEU A 1 189 ? -20.432 -7.151 1.270 1.00 83.44 189 LEU A C 1
ATOM 1584 O O . LEU A 1 189 ? -19.705 -6.784 2.190 1.00 83.44 189 LEU A O 1
ATOM 1588 N N . VAL A 1 190 ? -21.749 -6.934 1.247 1.00 84.00 190 VAL A N 1
ATOM 1589 C CA . VAL A 1 190 ? -22.459 -6.155 2.265 1.00 84.00 190 VAL A CA 1
ATOM 1590 C C . VAL A 1 190 ? -22.749 -6.987 3.509 1.00 84.00 190 VAL A C 1
ATOM 1592 O O . VAL A 1 190 ? -22.503 -6.503 4.606 1.00 84.00 190 VAL A O 1
ATOM 1595 N N . LEU A 1 191 ? -23.251 -8.222 3.377 1.00 83.56 191 LEU A N 1
ATOM 1596 C CA . LEU A 1 191 ? -23.753 -8.990 4.524 1.00 83.56 191 LEU A CA 1
ATOM 1597 C C . LEU A 1 191 ? -22.691 -9.837 5.230 1.00 83.56 191 LEU A C 1
ATOM 1599 O O . LEU A 1 191 ? -22.817 -10.060 6.433 1.00 83.56 191 LEU A O 1
ATOM 1603 N N . ALA A 1 192 ? -21.655 -10.317 4.530 1.00 79.50 192 ALA A N 1
ATOM 1604 C CA . ALA A 1 192 ? -20.687 -11.247 5.121 1.00 79.50 192 ALA A CA 1
ATOM 1605 C C . ALA A 1 192 ? -20.013 -10.712 6.399 1.00 79.50 192 ALA A C 1
ATOM 1607 O O . ALA A 1 192 ? -19.887 -11.488 7.348 1.00 79.50 192 ALA A O 1
ATOM 1608 N N . PRO A 1 193 ? -19.637 -9.422 6.501 1.00 78.44 193 PRO A N 1
ATOM 1609 C CA . PRO A 1 193 ? -18.983 -8.933 7.713 1.00 78.44 193 PRO A CA 1
ATOM 1610 C C . PRO A 1 193 ? -19.935 -8.768 8.910 1.00 78.44 193 PRO A C 1
ATOM 1612 O O . PRO A 1 193 ? -19.462 -8.741 10.043 1.00 78.44 193 PRO A O 1
ATOM 1615 N N . PHE A 1 194 ? -21.256 -8.699 8.684 1.00 80.06 194 PHE A N 1
ATOM 1616 C CA . PHE A 1 194 ? -22.267 -8.664 9.755 1.00 80.06 194 PHE A CA 1
ATOM 1617 C C . PHE A 1 194 ? -22.613 -10.056 10.291 1.00 80.06 194 PHE A C 1
ATOM 1619 O O . PHE A 1 194 ? -23.310 -10.172 11.299 1.00 80.06 194 PHE A O 1
ATOM 1626 N N . HIS A 1 195 ? -22.149 -11.123 9.638 1.00 84.81 195 HIS A N 1
ATOM 1627 C CA . HIS A 1 195 ? -22.456 -12.476 10.072 1.00 84.81 195 HIS A CA 1
ATOM 1628 C C . HIS A 1 195 ? -21.783 -12.767 11.431 1.00 84.81 195 HIS A C 1
ATOM 1630 O O . HIS A 1 195 ? -20.552 -12.702 11.518 1.00 84.81 195 HIS A O 1
ATOM 1636 N N . PRO A 1 196 ? -22.533 -13.148 12.487 1.00 87.31 196 PRO A N 1
ATOM 1637 C CA . PRO A 1 196 ? -21.985 -13.303 13.838 1.00 87.31 196 PRO A CA 1
ATOM 1638 C C . PRO A 1 196 ? -20.781 -14.247 13.923 1.00 87.31 196 PRO A C 1
ATOM 1640 O O . PRO A 1 196 ? -19.799 -13.934 14.592 1.00 87.31 196 PRO A O 1
ATOM 1643 N N . ALA A 1 197 ? -20.804 -15.364 13.184 1.00 86.50 197 ALA A N 1
ATOM 1644 C CA . ALA A 1 197 ? -19.666 -16.287 13.149 1.00 86.50 197 ALA A CA 1
ATOM 1645 C C . ALA A 1 197 ? -18.389 -15.624 12.602 1.00 86.50 197 ALA A C 1
ATOM 1647 O O . ALA A 1 197 ? -17.308 -15.879 13.116 1.00 86.50 197 ALA A O 1
ATOM 1648 N N . ARG A 1 198 ? -18.505 -14.709 11.628 1.00 83.62 198 ARG A N 1
ATOM 1649 C CA . ARG A 1 198 ? -17.355 -14.008 11.034 1.00 83.62 198 ARG A CA 1
ATOM 1650 C C . ARG A 1 198 ? -16.768 -12.977 11.987 1.00 83.62 198 ARG A C 1
ATOM 1652 O O . ARG A 1 198 ? -15.551 -12.838 12.074 1.00 83.62 198 ARG A O 1
ATOM 1659 N N . ILE A 1 199 ? -17.626 -12.295 12.743 1.00 86.81 199 ILE A N 1
ATOM 1660 C CA . ILE A 1 199 ? -17.192 -11.397 13.816 1.00 86.81 199 ILE A CA 1
ATOM 1661 C C . ILE A 1 199 ? -16.398 -12.192 14.864 1.00 86.81 199 ILE A C 1
ATOM 1663 O O . ILE A 1 199 ? -15.299 -11.785 15.235 1.00 86.81 199 ILE A O 1
ATOM 1667 N N . LEU A 1 200 ? -16.909 -13.349 15.296 1.00 89.38 200 LEU A N 1
ATOM 1668 C CA . LEU A 1 200 ? -16.231 -14.206 16.273 1.00 89.38 200 LEU A CA 1
ATOM 1669 C C . LEU A 1 200 ? -14.913 -14.783 15.742 1.00 89.38 200 LEU A C 1
ATOM 1671 O O . LEU A 1 200 ? -13.906 -14.720 16.445 1.00 89.38 200 LEU A O 1
ATOM 1675 N N . GLU A 1 201 ? -14.892 -15.287 14.505 1.00 87.25 201 GLU A N 1
ATOM 1676 C CA . GLU A 1 201 ? -13.674 -15.743 13.820 1.00 87.25 201 GLU A CA 1
ATOM 1677 C C . GLU A 1 201 ? -12.612 -14.638 13.798 1.00 87.25 201 GLU A C 1
ATOM 1679 O O . GLU A 1 201 ? -11.452 -14.884 14.126 1.00 87.25 201 GLU A O 1
ATOM 1684 N N . HIS A 1 202 ? -13.012 -13.403 13.483 1.00 86.50 202 HIS A N 1
ATOM 1685 C CA . HIS A 1 202 ? -12.101 -12.267 13.454 1.00 86.50 202 HIS A CA 1
ATOM 1686 C C . HIS A 1 202 ? -11.543 -11.922 14.837 1.00 86.50 202 HIS A C 1
ATOM 1688 O O . HIS A 1 202 ? -10.334 -11.738 14.992 1.00 86.50 202 HIS A O 1
ATOM 1694 N N . LEU A 1 203 ? -12.409 -11.823 15.848 1.00 89.38 203 LEU A N 1
ATOM 1695 C CA . LEU A 1 203 ? -11.998 -11.536 17.222 1.00 89.38 203 LEU A CA 1
ATOM 1696 C C . LEU A 1 203 ? -11.048 -12.617 17.744 1.00 89.38 203 LEU A C 1
ATOM 1698 O O . LEU A 1 203 ? -10.006 -12.293 18.317 1.00 89.38 203 LEU A O 1
ATOM 1702 N N . LYS A 1 204 ? -11.363 -13.890 17.478 1.00 91.31 204 LYS A N 1
ATOM 1703 C CA . LYS A 1 204 ? -10.499 -15.022 17.808 1.00 91.31 204 LYS A CA 1
ATOM 1704 C C . LYS A 1 204 ? -9.155 -14.920 17.097 1.00 91.31 204 LYS A C 1
ATOM 1706 O O . LYS A 1 204 ? -8.127 -15.002 17.758 1.00 91.31 204 LYS A O 1
ATOM 1711 N N . PHE A 1 205 ? -9.146 -14.681 15.787 1.00 88.44 205 PHE A N 1
ATOM 1712 C CA . PHE A 1 205 ? -7.910 -14.509 15.027 1.00 88.44 205 PHE A CA 1
ATOM 1713 C C . PHE A 1 205 ? -7.046 -13.391 15.619 1.00 88.44 205 PHE A C 1
ATOM 1715 O O . PHE A 1 205 ? -5.863 -13.603 15.872 1.00 88.44 205 PHE A O 1
ATOM 1722 N N . ARG A 1 206 ? -7.632 -12.220 15.912 1.00 88.56 206 ARG A N 1
ATOM 1723 C CA . ARG A 1 206 ? -6.928 -11.085 16.536 1.00 88.56 206 ARG A CA 1
ATOM 1724 C C . ARG A 1 206 ? -6.335 -11.444 17.889 1.00 88.56 206 ARG A C 1
ATOM 1726 O O . ARG A 1 206 ? -5.200 -11.053 18.173 1.00 88.56 206 ARG A O 1
ATOM 1733 N N . PHE A 1 207 ? -7.092 -12.169 18.705 1.00 91.62 207 PHE A N 1
ATOM 1734 C CA . PHE A 1 207 ? -6.637 -12.640 20.001 1.00 91.62 207 PHE A CA 1
ATOM 1735 C C . PHE A 1 207 ? -5.463 -13.613 19.851 1.00 91.62 207 PHE A C 1
ATOM 1737 O O . PHE A 1 207 ? -4.406 -13.389 20.441 1.00 91.62 207 PHE A O 1
ATOM 1744 N N . ASP A 1 208 ? -5.606 -14.629 19.001 1.00 92.19 208 ASP A N 1
ATOM 1745 C CA . ASP A 1 208 ? -4.595 -15.661 18.784 1.00 92.19 208 ASP A CA 1
ATOM 1746 C C . ASP A 1 208 ? -3.284 -15.056 18.265 1.00 92.19 208 ASP A C 1
ATOM 1748 O O . ASP A 1 208 ? -2.223 -15.274 18.853 1.00 92.19 208 ASP A O 1
ATOM 1752 N N . VAL A 1 209 ? -3.333 -14.212 17.226 1.00 89.19 209 VAL A N 1
ATOM 1753 C CA . VAL A 1 209 ? -2.114 -13.589 16.676 1.00 89.19 209 VAL A CA 1
ATOM 1754 C C . VAL A 1 209 ? -1.458 -12.603 17.639 1.00 89.19 209 VAL A C 1
ATOM 1756 O O . VAL A 1 209 ? -0.259 -12.360 17.528 1.00 89.19 209 VAL A O 1
ATOM 1759 N N . SER A 1 210 ? -2.209 -12.035 18.586 1.00 89.62 210 SER A N 1
ATOM 1760 C CA . SER A 1 210 ? -1.685 -11.051 19.542 1.00 89.62 210 SER A CA 1
ATOM 1761 C C . SER A 1 210 ? -1.149 -11.684 20.825 1.00 89.62 210 SER A C 1
ATOM 1763 O O . SER A 1 210 ? -0.142 -11.216 21.357 1.00 89.62 210 SER A O 1
ATOM 1765 N N . PHE A 1 211 ? -1.805 -12.730 21.330 1.00 93.19 211 PHE A N 1
ATOM 1766 C CA . PHE A 1 211 ? -1.583 -13.268 22.677 1.00 93.19 211 PHE A CA 1
ATOM 1767 C C . PHE A 1 211 ? -1.228 -14.757 22.716 1.00 93.19 211 PHE A C 1
ATOM 1769 O O . PHE A 1 211 ? -0.788 -15.243 23.759 1.00 93.19 211 PHE A O 1
ATOM 1776 N N . VAL A 1 212 ? -1.342 -15.480 21.600 1.00 93.00 212 VAL A N 1
ATOM 1777 C CA . VAL A 1 212 ? -0.998 -16.909 21.523 1.00 93.00 212 VAL A CA 1
ATOM 1778 C C . VAL A 1 212 ? 0.235 -17.112 20.646 1.00 93.00 212 VAL A C 1
ATOM 1780 O O . VAL A 1 212 ? 1.279 -17.521 21.155 1.00 93.00 212 VAL A O 1
ATOM 1783 N N . SER A 1 213 ? 0.150 -16.752 19.366 1.00 89.75 213 SER A N 1
ATOM 1784 C CA . SER A 1 213 ? 1.181 -17.046 18.361 1.00 89.75 213 SER A CA 1
ATOM 1785 C C . SER A 1 213 ? 2.349 -16.055 18.357 1.00 89.75 213 SER A C 1
ATOM 1787 O O . SER A 1 213 ? 3.425 -16.379 17.861 1.00 89.75 213 SER A O 1
ATOM 1789 N N . ALA A 1 214 ? 2.170 -14.847 18.904 1.00 89.88 214 ALA A N 1
ATOM 1790 C CA . ALA A 1 214 ? 3.228 -13.840 18.923 1.00 89.88 214 ALA A CA 1
ATOM 1791 C C . ALA A 1 214 ? 4.433 -14.256 19.802 1.00 89.88 214 ALA A C 1
ATOM 1793 O O . ALA A 1 214 ? 4.275 -14.959 20.811 1.00 89.88 214 ALA A O 1
ATOM 1794 N N . PRO A 1 215 ? 5.648 -13.759 19.496 1.00 91.75 215 PRO A N 1
ATOM 1795 C CA . PRO A 1 215 ? 6.813 -13.943 20.356 1.00 91.75 215 PRO A CA 1
ATOM 1796 C C . PRO A 1 215 ? 6.554 -13.498 21.801 1.00 91.75 215 PRO A C 1
ATOM 1798 O O . PRO A 1 215 ? 5.827 -12.532 22.046 1.00 91.75 215 PRO A O 1
ATOM 1801 N N . ARG A 1 216 ? 7.175 -14.179 22.776 1.00 94.06 216 ARG A N 1
ATOM 1802 C CA . ARG A 1 216 ? 6.910 -13.967 24.214 1.00 94.06 216 ARG A CA 1
ATOM 1803 C C . ARG A 1 216 ? 7.027 -12.500 24.635 1.00 94.06 216 ARG A C 1
ATOM 1805 O O . ARG A 1 216 ? 6.159 -12.021 25.355 1.00 94.06 216 ARG A O 1
ATOM 1812 N N . HIS A 1 217 ? 8.060 -11.785 24.187 1.00 92.50 217 HIS A N 1
ATOM 1813 C CA . HIS A 1 217 ? 8.252 -10.375 24.542 1.00 92.50 217 HIS A CA 1
ATOM 1814 C C . HIS A 1 217 ? 7.122 -9.483 24.014 1.00 92.50 217 HIS A C 1
ATOM 1816 O O . HIS A 1 217 ? 6.654 -8.617 24.741 1.00 92.50 217 HIS A O 1
ATOM 1822 N N . GLU A 1 218 ? 6.618 -9.726 22.802 1.00 92.38 218 GLU A N 1
ATOM 1823 C CA . GLU A 1 218 ? 5.478 -8.975 22.260 1.00 92.38 218 GLU A CA 1
ATOM 1824 C C . GLU A 1 218 ? 4.174 -9.303 22.983 1.00 92.38 218 GLU A C 1
ATOM 1826 O O . GLU A 1 218 ? 3.404 -8.390 23.273 1.00 92.38 218 GLU A O 1
ATOM 1831 N N . ARG A 1 219 ? 3.941 -10.578 23.324 1.00 94.31 219 ARG A N 1
ATOM 1832 C CA . ARG A 1 219 ? 2.766 -10.985 24.111 1.00 94.31 219 ARG A CA 1
ATOM 1833 C C . ARG A 1 219 ? 2.733 -10.294 25.467 1.00 94.31 219 ARG A C 1
ATOM 1835 O O . ARG A 1 219 ? 1.708 -9.730 25.839 1.00 94.31 219 ARG A O 1
ATOM 1842 N N . VAL A 1 220 ? 3.864 -10.298 26.175 1.00 95.12 220 VAL A N 1
ATOM 1843 C CA . VAL A 1 220 ? 3.996 -9.641 27.481 1.00 95.12 220 VAL A CA 1
ATOM 1844 C C . VAL A 1 220 ? 3.769 -8.139 27.350 1.00 95.12 220 VAL A C 1
ATOM 1846 O O . VAL A 1 220 ? 2.958 -7.588 28.085 1.00 95.12 220 VAL A O 1
ATOM 1849 N N . SER A 1 221 ? 4.404 -7.468 26.388 1.00 94.56 221 SER A N 1
ATOM 1850 C CA . SER A 1 221 ? 4.209 -6.026 26.207 1.00 94.56 221 SER A CA 1
ATOM 1851 C C . SER A 1 221 ? 2.776 -5.651 25.828 1.00 94.56 221 SER A C 1
ATOM 1853 O O . SER A 1 221 ? 2.273 -4.645 26.321 1.00 94.56 221 SER A O 1
ATOM 1855 N N . ARG A 1 222 ? 2.093 -6.453 25.001 1.00 94.50 222 ARG A N 1
ATOM 1856 C CA . ARG A 1 222 ? 0.667 -6.252 24.695 1.00 94.50 222 ARG A CA 1
ATOM 1857 C C . ARG A 1 222 ? -0.197 -6.419 25.934 1.00 94.50 222 ARG A C 1
ATOM 1859 O O . ARG A 1 222 ? -1.045 -5.569 26.181 1.00 94.50 222 ARG A O 1
ATOM 1866 N N . ALA A 1 223 ? 0.035 -7.479 26.706 1.00 95.12 223 ALA A N 1
ATOM 1867 C CA . ALA A 1 223 ? -0.709 -7.742 27.931 1.00 95.12 223 ALA A CA 1
ATOM 1868 C C . ALA A 1 223 ? -0.524 -6.607 28.945 1.00 95.12 223 ALA A C 1
ATOM 1870 O O . ALA A 1 223 ? -1.509 -6.107 29.472 1.00 95.12 223 ALA A O 1
ATOM 1871 N N . LEU A 1 224 ? 0.712 -6.142 29.154 1.00 96.81 224 LEU A N 1
ATOM 1872 C CA . LEU A 1 224 ? 1.009 -5.025 30.053 1.00 96.81 224 LEU A CA 1
ATOM 1873 C C . LEU A 1 224 ? 0.366 -3.716 29.584 1.00 96.81 224 LEU A C 1
ATOM 1875 O O . LEU A 1 224 ? -0.263 -3.031 30.385 1.00 96.81 224 LEU A O 1
ATOM 1879 N N . TYR A 1 225 ? 0.481 -3.384 28.294 1.00 96.19 225 TYR A N 1
ATOM 1880 C CA . TYR A 1 225 ? -0.132 -2.178 27.735 1.00 96.19 225 TYR A CA 1
ATOM 1881 C C . TYR A 1 225 ? -1.654 -2.186 27.914 1.00 96.19 225 TYR A C 1
ATOM 1883 O O . TYR A 1 225 ? -2.225 -1.221 28.415 1.00 96.19 225 TYR A O 1
ATOM 1891 N N . TRP A 1 226 ? -2.312 -3.284 27.536 1.00 95.69 226 TRP A N 1
ATOM 1892 C CA . TRP A 1 226 ? -3.767 -3.388 27.621 1.00 95.69 226 TRP A CA 1
ATOM 1893 C C . TRP A 1 226 ? -4.269 -3.509 29.056 1.00 95.69 226 TRP A C 1
ATOM 1895 O O . TRP A 1 226 ? -5.299 -2.921 29.366 1.00 95.69 226 TRP A O 1
ATOM 1905 N N . ALA A 1 227 ? -3.542 -4.183 29.950 1.00 97.06 227 ALA A N 1
ATOM 1906 C CA . ALA A 1 227 ? -3.866 -4.197 31.374 1.00 97.06 227 ALA A CA 1
ATOM 1907 C C . ALA A 1 227 ? -3.790 -2.786 31.976 1.00 97.06 227 ALA A C 1
ATOM 1909 O O . ALA A 1 227 ? -4.705 -2.377 32.687 1.00 97.06 227 ALA A O 1
ATOM 1910 N N . ALA A 1 228 ? -2.749 -2.016 31.641 1.00 97.81 228 ALA A N 1
ATOM 1911 C CA . ALA A 1 228 ? -2.621 -0.631 32.085 1.00 97.81 228 ALA A CA 1
ATOM 1912 C C . ALA A 1 228 ? -3.739 0.258 31.515 1.00 97.81 228 ALA A C 1
ATOM 1914 O O . ALA A 1 228 ? -4.367 1.003 32.264 1.00 97.81 228 ALA A O 1
ATOM 1915 N N . LEU A 1 229 ? -4.028 0.150 30.212 1.00 96.31 229 LEU A N 1
ATOM 1916 C CA . LEU A 1 229 ? -5.096 0.912 29.560 1.00 96.31 229 LEU A CA 1
ATOM 1917 C C . LEU A 1 229 ? -6.471 0.591 30.161 1.00 96.31 229 LEU A C 1
ATOM 1919 O O . LEU A 1 229 ? -7.210 1.505 30.511 1.00 96.31 229 LEU A O 1
ATOM 1923 N N . LEU A 1 230 ? -6.806 -0.692 30.320 1.00 96.44 230 LEU A N 1
ATOM 1924 C CA . LEU A 1 230 ? -8.071 -1.116 30.922 1.00 96.44 230 LEU A CA 1
ATOM 1925 C C . LEU A 1 230 ? -8.166 -0.694 32.391 1.00 96.44 230 LEU A C 1
ATOM 1927 O O . LEU A 1 230 ? -9.224 -0.242 32.815 1.00 96.44 230 LEU A O 1
ATOM 1931 N N . GLY A 1 231 ? -7.066 -0.774 33.147 1.00 97.88 231 GLY A N 1
ATOM 1932 C CA . GLY A 1 231 ? -7.000 -0.281 34.523 1.00 97.88 231 GLY A CA 1
ATOM 1933 C C . GLY A 1 231 ? -7.262 1.224 34.622 1.00 97.88 231 GLY A C 1
ATOM 1934 O O . GLY A 1 231 ? -8.046 1.652 35.466 1.00 97.88 231 GLY A O 1
ATOM 1935 N N . LEU A 1 232 ? -6.679 2.021 33.720 1.00 97.25 232 LEU A N 1
ATOM 1936 C CA . LEU A 1 232 ? -6.917 3.466 33.623 1.00 97.25 232 LEU A CA 1
ATOM 1937 C C . LEU A 1 232 ? -8.375 3.791 33.272 1.00 97.25 232 LEU A C 1
ATOM 1939 O O . LEU A 1 232 ? -8.975 4.653 33.906 1.00 97.25 232 LEU A O 1
ATOM 1943 N N . VAL A 1 233 ? -8.954 3.091 32.292 1.00 97.44 233 VAL A N 1
ATOM 1944 C CA . VAL A 1 233 ? -10.357 3.278 31.876 1.00 97.44 233 VAL A CA 1
ATOM 1945 C C . VAL A 1 233 ? -11.332 2.868 32.982 1.00 97.44 233 VAL A C 1
ATOM 1947 O O . VAL A 1 233 ? -12.352 3.526 33.187 1.00 97.44 233 VAL A O 1
ATOM 1950 N N . TYR A 1 234 ? -11.029 1.785 33.700 1.00 97.12 234 TYR A N 1
ATOM 1951 C CA . TYR A 1 234 ? -11.810 1.351 34.853 1.00 97.12 234 TYR A CA 1
ATOM 1952 C C . TYR A 1 234 ? -11.768 2.403 35.964 1.00 97.12 234 TYR A C 1
ATOM 1954 O O . TYR A 1 234 ? -12.814 2.837 36.439 1.00 97.12 234 TYR A O 1
ATOM 1962 N N . ALA A 1 235 ? -10.568 2.869 36.322 1.00 97.88 235 ALA A N 1
ATOM 1963 C CA . ALA A 1 235 ? -10.375 3.878 37.359 1.00 97.88 235 ALA A CA 1
ATOM 1964 C C . ALA A 1 235 ? -11.020 5.232 37.014 1.00 97.88 235 ALA A C 1
ATOM 1966 O O . ALA A 1 235 ? -11.439 5.949 37.918 1.00 97.88 235 ALA A O 1
ATOM 1967 N N . SER A 1 236 ? -11.132 5.586 35.728 1.00 97.00 236 SER A N 1
ATOM 1968 C CA . SER A 1 236 ? -11.816 6.810 35.297 1.00 97.00 236 SER A CA 1
ATOM 1969 C C . SER A 1 236 ? -13.343 6.688 35.238 1.00 97.00 236 SER A C 1
ATOM 1971 O O . SER A 1 236 ? -14.018 7.700 35.066 1.00 97.00 236 SER A O 1
ATOM 1973 N N . GLY A 1 237 ? -13.902 5.477 35.350 1.00 97.00 237 GLY A N 1
ATOM 1974 C CA . GLY A 1 237 ? -15.338 5.221 35.196 1.00 97.00 237 GLY A CA 1
ATOM 1975 C C . GLY A 1 237 ? -15.840 5.303 33.749 1.00 97.00 237 GLY A C 1
ATOM 1976 O O . GLY A 1 237 ? -17.040 5.424 33.527 1.00 97.00 237 GLY A O 1
ATOM 1977 N N . TYR A 1 238 ? -14.951 5.265 32.748 1.00 97.94 238 TYR A N 1
ATOM 1978 C CA . TYR A 1 238 ? -15.304 5.481 31.331 1.00 97.94 238 TYR A CA 1
ATOM 1979 C C . TYR A 1 238 ? -15.489 4.163 30.560 1.00 97.94 238 TYR A C 1
ATOM 1981 O O . TYR A 1 238 ? -15.348 4.129 29.337 1.00 97.94 238 TYR A O 1
ATOM 1989 N N . LEU A 1 239 ? -15.783 3.058 31.254 1.00 97.44 239 LEU A N 1
ATOM 1990 C CA . LEU A 1 239 ? -15.892 1.727 30.645 1.00 97.44 239 LEU A CA 1
ATOM 1991 C C . LEU A 1 239 ? -16.904 1.675 29.495 1.00 97.44 239 LEU A C 1
ATOM 1993 O O . LEU A 1 239 ? -16.589 1.140 28.434 1.00 97.44 239 LEU A O 1
ATOM 1997 N N . GLU A 1 240 ? -18.093 2.249 29.682 1.00 97.38 240 GLU A N 1
ATOM 1998 C CA . GLU A 1 240 ? -19.149 2.249 28.662 1.00 97.38 240 GLU A CA 1
ATOM 1999 C C . GLU A 1 240 ? -18.731 3.047 27.423 1.00 97.38 240 GLU A C 1
ATOM 2001 O O . GLU A 1 240 ? -18.822 2.553 26.296 1.00 97.38 240 GLU A O 1
ATOM 2006 N N . ALA A 1 241 ? -18.193 4.253 27.626 1.00 98.06 241 ALA A N 1
ATOM 2007 C CA . ALA A 1 241 ? -17.691 5.082 26.539 1.00 98.06 241 ALA A CA 1
ATOM 2008 C C . ALA A 1 241 ? -16.510 4.428 25.811 1.00 98.06 241 ALA A C 1
ATOM 2010 O O . ALA A 1 241 ? -16.436 4.482 24.586 1.00 98.06 241 ALA A O 1
ATOM 2011 N N . PHE A 1 242 ? -15.599 3.773 26.530 1.00 98.00 242 PHE A N 1
ATOM 2012 C CA . PHE A 1 242 ? -14.477 3.054 25.931 1.00 98.00 242 PHE A CA 1
ATOM 2013 C C . PHE A 1 242 ? -14.951 1.844 25.119 1.00 98.00 242 PHE A C 1
ATOM 2015 O O . PHE A 1 242 ? -14.506 1.636 23.988 1.00 98.00 242 PHE A O 1
ATOM 2022 N N . ALA A 1 243 ? -15.900 1.067 25.644 1.00 97.62 243 ALA A N 1
ATOM 2023 C CA . ALA A 1 243 ? -16.483 -0.052 24.917 1.00 97.62 243 ALA A CA 1
ATOM 2024 C C . ALA A 1 243 ? -17.163 0.414 23.620 1.00 97.62 243 ALA A C 1
ATOM 2026 O O . ALA A 1 243 ? -16.908 -0.146 22.551 1.00 97.62 243 ALA A O 1
ATOM 2027 N N . LEU A 1 244 ? -17.972 1.473 23.696 1.00 97.75 244 LEU A N 1
ATOM 2028 C CA . LEU A 1 244 ? -18.781 1.939 22.575 1.00 97.75 244 LEU A CA 1
ATOM 2029 C C . LEU A 1 244 ? -17.986 2.760 21.547 1.00 97.75 244 LEU A C 1
ATOM 2031 O O . LEU A 1 244 ? -18.161 2.571 20.348 1.00 97.75 244 LEU A O 1
ATOM 2035 N N . PHE A 1 245 ? -17.099 3.655 21.983 1.00 97.75 245 PHE A N 1
ATOM 2036 C CA . PHE A 1 245 ? -16.406 4.601 21.098 1.00 97.75 245 PHE A CA 1
ATOM 2037 C C . PHE A 1 245 ? -14.955 4.231 20.792 1.00 97.75 245 PHE A C 1
ATOM 2039 O O . PHE A 1 245 ? -14.344 4.881 19.950 1.00 97.75 245 PHE A O 1
ATOM 2046 N N . TYR A 1 246 ? -14.408 3.175 21.399 1.00 95.81 246 TYR A N 1
ATOM 2047 C CA . TYR A 1 246 ? -13.070 2.673 21.074 1.00 95.81 246 TYR A CA 1
ATOM 2048 C C . TYR A 1 246 ? -13.081 1.194 20.669 1.00 95.81 246 TYR A C 1
ATOM 2050 O O . TYR A 1 246 ? -12.739 0.877 19.528 1.00 95.81 246 TYR A O 1
ATOM 2058 N N . LEU A 1 247 ? -13.528 0.283 21.542 1.00 94.81 247 LEU A N 1
ATOM 2059 C CA . LEU A 1 247 ? -13.492 -1.158 21.249 1.00 94.81 247 LEU A CA 1
ATOM 2060 C C . LEU A 1 247 ? -14.404 -1.528 20.075 1.00 94.81 247 LEU A C 1
ATOM 2062 O O . LEU A 1 247 ? -13.952 -2.155 19.117 1.00 94.81 247 LEU A O 1
ATOM 2066 N N . PHE A 1 248 ? -15.667 -1.108 20.113 1.00 94.50 248 PHE A N 1
ATOM 2067 C CA . PHE A 1 248 ? -16.630 -1.396 19.054 1.00 94.50 248 PHE A CA 1
ATOM 2068 C C . PHE A 1 248 ? -16.162 -0.900 17.668 1.00 94.50 248 PHE A C 1
ATOM 2070 O O . PHE A 1 248 ? -16.087 -1.713 16.742 1.00 94.50 248 PHE A O 1
ATOM 2077 N N . PRO A 1 249 ? -15.757 0.370 17.466 1.00 94.19 249 PRO A N 1
ATOM 2078 C CA . PRO A 1 249 ? -15.287 0.812 16.156 1.00 94.19 249 PRO A CA 1
ATOM 2079 C C . PRO A 1 249 ? -13.982 0.141 15.698 1.00 94.19 249 PRO A C 1
ATOM 2081 O O . PRO A 1 249 ? -13.830 -0.130 14.504 1.00 94.19 249 PRO A O 1
ATOM 2084 N N . ILE A 1 250 ? -13.043 -0.167 16.600 1.00 91.62 250 ILE A N 1
ATOM 2085 C CA . ILE A 1 250 ? -11.764 -0.803 16.237 1.00 91.62 250 ILE A CA 1
ATOM 2086 C C . ILE A 1 250 ? -11.948 -2.281 15.875 1.00 91.62 250 ILE A C 1
ATOM 2088 O O . ILE A 1 250 ? -11.424 -2.741 14.857 1.00 91.62 250 ILE A O 1
ATOM 2092 N N . PHE A 1 251 ? -12.693 -3.032 16.684 1.00 89.06 251 PHE A N 1
ATOM 2093 C CA . PHE A 1 251 ? -12.807 -4.481 16.522 1.00 89.06 251 PHE A CA 1
ATOM 2094 C C . PHE A 1 251 ? -13.970 -4.912 15.635 1.00 89.06 251 PHE A C 1
ATOM 2096 O O . PHE A 1 251 ? -13.882 -5.974 15.027 1.00 89.06 251 PHE A O 1
ATOM 2103 N N . ILE A 1 252 ? -15.014 -4.089 15.512 1.00 89.06 252 ILE A N 1
ATOM 2104 C CA . ILE A 1 252 ? -16.201 -4.403 14.712 1.00 89.06 252 ILE A CA 1
ATOM 2105 C C . ILE A 1 252 ? -16.220 -3.541 13.449 1.00 89.06 252 ILE A C 1
ATOM 2107 O O . ILE A 1 252 ? -16.025 -4.056 12.350 1.00 89.06 252 ILE A O 1
ATOM 2111 N N . LEU A 1 253 ? -16.371 -2.217 13.573 1.00 90.25 253 LEU A N 1
ATOM 2112 C CA . LEU A 1 253 ? -16.627 -1.351 12.408 1.00 90.25 253 LEU A CA 1
ATOM 2113 C C . LEU A 1 253 ? -15.448 -1.263 11.421 1.00 90.25 253 LEU A C 1
ATOM 2115 O O . LEU A 1 253 ? -15.635 -1.257 10.204 1.00 90.25 253 LEU A O 1
ATOM 2119 N N . THR A 1 254 ? -14.212 -1.253 11.917 1.00 89.19 254 THR A N 1
ATOM 2120 C CA . THR A 1 254 ? -13.008 -1.220 11.068 1.00 89.19 254 THR A CA 1
ATOM 2121 C C . THR A 1 254 ? -12.890 -2.461 10.179 1.00 89.19 254 THR A C 1
ATOM 2123 O O . THR A 1 254 ? -12.306 -2.385 9.091 1.00 89.19 254 THR A O 1
ATOM 2126 N N . GLN A 1 255 ? -13.461 -3.594 10.598 1.00 84.88 255 GLN A N 1
ATOM 2127 C CA . GLN A 1 255 ? -13.406 -4.829 9.818 1.00 84.88 255 GLN A CA 1
ATOM 2128 C C . GLN A 1 255 ? -14.260 -4.743 8.560 1.00 84.88 255 GLN A C 1
ATOM 2130 O O . GLN A 1 255 ? -13.822 -5.226 7.525 1.00 84.88 255 GLN A O 1
ATOM 2135 N N . TYR A 1 256 ? -15.377 -4.014 8.583 1.00 83.44 256 TYR A N 1
ATOM 2136 C CA . TYR A 1 256 ? -16.158 -3.714 7.376 1.00 83.44 256 TYR A CA 1
ATOM 2137 C C . TYR A 1 256 ? -15.333 -2.932 6.359 1.00 83.44 256 TYR A C 1
ATOM 2139 O O . TYR A 1 256 ? -15.263 -3.291 5.186 1.00 83.44 256 TYR A O 1
ATOM 2147 N N . SER A 1 257 ? -14.649 -1.877 6.813 1.00 83.62 257 SER A N 1
ATOM 2148 C CA . SER A 1 257 ? -13.792 -1.086 5.927 1.00 83.62 257 SER A CA 1
ATOM 2149 C C . SER A 1 257 ? -12.625 -1.916 5.381 1.00 83.62 257 SER A C 1
ATOM 2151 O O . SER A 1 257 ? -12.270 -1.788 4.210 1.00 83.62 257 SER A O 1
ATOM 2153 N N . SER A 1 258 ? -12.042 -2.789 6.207 1.00 84.31 258 SER A N 1
ATOM 2154 C CA . SER A 1 258 ? -10.944 -3.673 5.798 1.00 84.31 258 SER A CA 1
ATOM 2155 C C . SER A 1 258 ? -11.413 -4.764 4.834 1.00 84.31 258 SER A C 1
ATOM 2157 O O . SER A 1 258 ? -10.711 -5.048 3.872 1.00 84.31 258 SER A O 1
ATOM 2159 N N . TRP A 1 259 ? -12.619 -5.294 5.029 1.00 85.19 259 TRP A N 1
ATOM 2160 C CA . TRP A 1 259 ? -13.276 -6.254 4.148 1.00 85.19 259 TRP A CA 1
ATOM 2161 C C . TRP A 1 259 ? -13.532 -5.684 2.756 1.00 85.19 259 TRP A C 1
ATOM 2163 O O . TRP A 1 259 ? -13.085 -6.252 1.763 1.00 85.19 259 TRP A O 1
ATOM 2173 N N . ILE A 1 260 ? -14.175 -4.514 2.681 1.00 82.44 260 ILE A N 1
ATOM 2174 C CA . ILE A 1 260 ? -14.408 -3.824 1.407 1.00 82.44 260 ILE A CA 1
ATOM 2175 C C . ILE A 1 260 ? -13.069 -3.526 0.730 1.00 82.44 260 ILE A C 1
ATOM 2177 O O . ILE A 1 260 ? -12.946 -3.716 -0.480 1.00 82.44 260 ILE A O 1
ATOM 2181 N N . GLN A 1 261 ? -12.050 -3.107 1.496 1.00 78.88 261 GLN A N 1
ATOM 2182 C CA . GLN A 1 261 ? -10.693 -2.970 0.966 1.00 78.88 261 GLN A CA 1
ATOM 2183 C C . GLN A 1 261 ? -10.233 -4.285 0.344 1.00 78.88 261 GLN A C 1
ATOM 2185 O O . GLN A 1 261 ? -9.808 -4.252 -0.800 1.00 78.88 261 GLN A O 1
ATOM 2190 N N . HIS A 1 262 ? -10.267 -5.383 1.085 1.00 82.75 262 HIS A N 1
ATOM 2191 C CA . HIS A 1 262 ? -9.651 -6.638 0.684 1.00 82.75 262 HIS A CA 1
ATOM 2192 C C . HIS A 1 262 ? -10.282 -7.177 -0.604 1.00 82.75 262 HIS A C 1
ATOM 2194 O O . HIS A 1 262 ? -9.593 -7.434 -1.590 1.00 82.75 262 HIS A O 1
ATOM 2200 N N . VAL A 1 263 ? -11.618 -7.194 -0.662 1.00 82.81 263 VAL A N 1
ATOM 2201 C CA . VAL A 1 263 ? -12.366 -7.624 -1.853 1.00 82.81 263 VAL A CA 1
ATOM 2202 C C . VAL A 1 263 ? -12.061 -6.739 -3.073 1.00 82.81 263 VAL A C 1
ATOM 2204 O O . VAL A 1 263 ? -12.068 -7.230 -4.196 1.00 82.81 263 VAL A O 1
ATOM 2207 N N . SER A 1 264 ? -11.750 -5.454 -2.875 1.00 76.12 264 SER A N 1
ATOM 2208 C CA . SER A 1 264 ? -11.464 -4.493 -3.955 1.00 76.12 264 SER A CA 1
ATOM 2209 C C . SER A 1 264 ? -9.974 -4.241 -4.220 1.00 76.12 264 SER A C 1
ATOM 2211 O O . SER A 1 264 ? -9.632 -3.338 -4.983 1.00 76.12 264 SER A O 1
ATOM 2213 N N . GLU A 1 265 ? -9.059 -4.950 -3.556 1.00 74.75 265 GLU A N 1
ATOM 2214 C CA . GLU A 1 265 ? -7.621 -4.665 -3.653 1.00 74.75 265 GLU A CA 1
ATOM 2215 C C . GLU A 1 265 ? -7.013 -5.159 -4.964 1.00 74.75 265 GLU A C 1
ATOM 2217 O O . GLU A 1 265 ? -6.175 -4.481 -5.570 1.00 74.75 265 GLU A O 1
ATOM 2222 N N . HIS A 1 266 ? -7.495 -6.302 -5.441 1.00 76.38 266 HIS A N 1
ATOM 2223 C CA . HIS A 1 266 ? -6.943 -6.999 -6.591 1.00 76.38 266 HIS A CA 1
ATOM 2224 C C . HIS A 1 266 ? -8.021 -7.434 -7.561 1.00 76.38 266 HIS A C 1
ATOM 2226 O O . HIS A 1 266 ? -9.196 -7.575 -7.221 1.00 76.38 266 HIS A O 1
ATOM 2232 N N . LEU A 1 267 ? -7.594 -7.677 -8.796 1.00 75.44 267 LEU A N 1
ATOM 2233 C CA . LEU A 1 267 ? -8.409 -8.402 -9.752 1.00 75.44 267 LEU A CA 1
ATOM 2234 C C . LEU A 1 267 ? -8.368 -9.900 -9.409 1.00 75.44 267 LEU A C 1
ATOM 2236 O O . LEU A 1 267 ? -7.620 -10.678 -10.000 1.00 75.44 267 LEU A O 1
ATOM 2240 N N . TRP A 1 268 ? -9.148 -10.295 -8.405 1.00 81.06 268 TRP A N 1
ATOM 2241 C CA . TRP A 1 268 ? -9.217 -11.675 -7.927 1.00 81.06 268 TRP A CA 1
ATOM 2242 C C . TRP A 1 268 ? -9.663 -12.651 -9.023 1.00 81.06 268 TRP A C 1
ATOM 2244 O O . TRP A 1 268 ? -10.479 -12.315 -9.882 1.00 81.06 268 TRP A O 1
ATOM 2254 N N . PHE A 1 269 ? -9.157 -13.886 -8.966 1.00 82.88 269 PHE A N 1
ATOM 2255 C CA . PHE A 1 269 ? -9.515 -15.003 -9.855 1.00 82.88 269 PHE A CA 1
ATOM 2256 C C . PHE A 1 269 ? -9.146 -14.836 -11.341 1.00 82.88 269 PHE A C 1
ATOM 2258 O O . PHE A 1 269 ? -9.512 -15.684 -12.163 1.00 82.88 269 PHE A O 1
ATOM 2265 N N . ALA A 1 270 ? -8.442 -13.768 -11.713 1.00 78.38 270 ALA A N 1
ATOM 2266 C CA . ALA A 1 270 ? -7.941 -13.591 -13.067 1.00 78.38 270 ALA A CA 1
ATOM 2267 C C . ALA A 1 270 ? -6.779 -14.556 -13.357 1.00 78.38 270 ALA A C 1
ATOM 2269 O O . ALA A 1 270 ? -5.944 -14.833 -12.501 1.00 78.38 270 ALA A O 1
ATOM 2270 N N . ARG A 1 271 ? -6.752 -15.087 -14.583 1.00 76.81 271 ARG A N 1
ATOM 2271 C CA . ARG A 1 271 ? -5.746 -16.042 -15.062 1.00 76.81 271 ARG A CA 1
ATOM 2272 C C . ARG A 1 271 ? -4.866 -15.383 -16.119 1.00 76.81 271 ARG A C 1
ATOM 2274 O O . ARG A 1 271 ? -5.303 -14.455 -16.798 1.00 76.81 271 ARG A O 1
ATOM 2281 N N . ASN A 1 272 ? -3.643 -15.880 -16.285 1.00 72.25 272 ASN A N 1
ATOM 2282 C CA . ASN A 1 272 ? -2.730 -15.423 -17.332 1.00 72.25 272 ASN A CA 1
ATOM 2283 C C . ASN A 1 272 ? -3.080 -16.041 -18.698 1.00 72.25 272 ASN A C 1
ATOM 2285 O O . ASN A 1 272 ? -2.317 -16.829 -19.249 1.00 72.25 272 ASN A O 1
ATOM 2289 N N . GLU A 1 273 ? -4.269 -15.731 -19.213 1.00 70.06 273 GLU A N 1
ATOM 2290 C CA . GLU A 1 273 ? -4.823 -16.348 -20.430 1.00 70.06 273 GLU A CA 1
ATOM 2291 C C . GLU A 1 273 ? -4.051 -15.941 -21.702 1.00 70.06 273 GLU A C 1
ATOM 2293 O O . GLU A 1 273 ? -4.034 -16.686 -22.675 1.00 70.06 273 GLU A O 1
ATOM 2298 N N . HIS A 1 274 ? -3.348 -14.803 -21.671 1.00 63.28 274 HIS A N 1
ATOM 2299 C CA . HIS A 1 274 ? -2.584 -14.254 -22.801 1.00 63.28 274 HIS A CA 1
ATOM 2300 C C . HIS A 1 274 ? -1.083 -14.581 -22.765 1.00 63.28 274 HIS A C 1
ATOM 2302 O O . HIS A 1 274 ? -0.320 -14.032 -23.554 1.00 63.28 274 HIS A O 1
ATOM 2308 N N . GLY A 1 275 ? -0.634 -15.434 -21.836 1.00 72.44 275 GLY A N 1
ATOM 2309 C CA . GLY A 1 275 ? 0.772 -15.848 -21.764 1.00 72.44 275 GLY A CA 1
ATOM 2310 C C . GLY A 1 275 ? 1.753 -14.716 -21.438 1.00 72.44 275 GLY A C 1
ATOM 2311 O O . GLY A 1 275 ? 2.925 -14.800 -21.796 1.00 72.44 275 GLY A O 1
ATOM 2312 N N . LEU A 1 276 ? 1.302 -13.660 -20.752 1.00 64.75 276 LEU A N 1
ATOM 2313 C CA . LEU A 1 276 ? 2.160 -12.536 -20.378 1.00 64.75 276 LEU A CA 1
ATOM 2314 C C . LEU A 1 276 ? 3.338 -13.010 -19.509 1.00 64.75 276 LEU A C 1
ATOM 2316 O O . LEU A 1 276 ? 3.170 -13.912 -18.677 1.00 64.75 276 LEU A O 1
ATOM 2320 N N . PRO A 1 277 ? 4.510 -12.359 -19.594 1.00 72.50 277 PRO A N 1
ATOM 2321 C CA . PRO A 1 277 ? 5.581 -12.550 -18.626 1.00 72.50 277 PRO A CA 1
ATOM 2322 C C . PRO A 1 277 ? 5.067 -12.415 -17.187 1.00 72.50 277 PRO A C 1
ATOM 2324 O O . PRO A 1 277 ? 4.287 -11.514 -16.869 1.00 72.50 277 PRO A O 1
ATOM 2327 N N . ARG A 1 278 ? 5.526 -13.297 -16.289 1.00 69.44 278 ARG A N 1
ATOM 2328 C CA . ARG A 1 278 ? 4.980 -13.444 -14.923 1.00 69.44 278 ARG A CA 1
ATOM 2329 C C . ARG A 1 278 ? 4.904 -12.127 -14.144 1.00 69.44 278 ARG A C 1
ATOM 2331 O O . ARG A 1 278 ? 3.927 -11.879 -13.447 1.00 69.44 278 ARG A O 1
ATOM 2338 N N . PHE A 1 279 ? 5.918 -11.275 -14.283 1.00 62.50 279 PHE A N 1
ATOM 2339 C CA . PHE A 1 279 ? 5.968 -9.970 -13.624 1.00 62.50 279 PHE A CA 1
ATOM 2340 C C . PHE A 1 279 ? 4.937 -8.974 -14.182 1.00 62.50 279 PHE A C 1
ATOM 2342 O O . PHE A 1 279 ? 4.330 -8.226 -13.417 1.00 62.50 279 PHE A O 1
ATOM 2349 N N . LEU A 1 280 ? 4.697 -8.989 -15.498 1.00 61.66 280 LEU A N 1
ATOM 2350 C CA . LEU A 1 280 ? 3.689 -8.136 -16.132 1.00 61.66 280 LEU A CA 1
ATOM 2351 C C . LEU A 1 280 ? 2.277 -8.572 -15.741 1.00 61.66 280 LEU A C 1
ATOM 2353 O O . LEU A 1 280 ? 1.463 -7.723 -15.385 1.00 61.66 280 LEU A O 1
ATOM 2357 N N . HIS A 1 281 ? 2.020 -9.883 -15.706 1.00 66.38 281 HIS A N 1
ATOM 2358 C CA . HIS A 1 281 ? 0.756 -10.419 -15.203 1.00 66.38 281 HIS A CA 1
ATOM 2359 C C . HIS A 1 281 ? 0.536 -10.070 -13.721 1.00 66.38 281 HIS A C 1
ATOM 2361 O O . HIS A 1 281 ? -0.505 -9.534 -13.352 1.00 66.38 281 HIS A O 1
ATOM 2367 N N . TYR A 1 282 ? 1.543 -10.276 -12.867 1.00 68.06 282 TYR A N 1
ATOM 2368 C CA . TYR A 1 282 ? 1.503 -9.846 -11.464 1.00 68.06 282 TYR A CA 1
ATOM 2369 C C . TYR A 1 282 ? 1.140 -8.352 -11.331 1.00 68.06 282 TYR A C 1
ATOM 2371 O O . TYR A 1 282 ? 0.260 -7.969 -10.554 1.00 68.06 282 TYR A O 1
ATOM 2379 N N . GLY A 1 283 ? 1.773 -7.501 -12.143 1.00 63.88 283 GLY A N 1
ATOM 2380 C CA . GLY A 1 283 ? 1.513 -6.064 -12.169 1.00 63.88 283 GLY A CA 1
ATOM 2381 C C . GLY A 1 283 ? 0.159 -5.663 -12.767 1.00 63.88 283 GLY A C 1
ATOM 2382 O O . GLY A 1 283 ? -0.283 -4.545 -12.515 1.00 63.88 283 GLY A O 1
ATOM 2383 N N . SER A 1 284 ? -0.502 -6.521 -13.554 1.00 65.56 284 SER A N 1
ATOM 2384 C CA . SER A 1 284 ? -1.854 -6.261 -14.080 1.00 65.56 284 SER A CA 1
ATOM 2385 C C . SER A 1 284 ? -2.958 -6.635 -13.092 1.00 65.56 284 SER A C 1
ATOM 2387 O O . SER A 1 284 ? -4.059 -6.101 -13.158 1.00 65.56 284 SER A O 1
ATOM 2389 N N . LEU A 1 285 ? -2.671 -7.563 -12.177 1.00 68.62 285 LEU A N 1
ATOM 2390 C CA . LEU A 1 285 ? -3.615 -8.044 -11.167 1.00 68.62 285 LEU A CA 1
ATOM 2391 C C . LEU A 1 285 ? -3.730 -7.111 -9.953 1.00 68.62 285 LEU A C 1
ATOM 2393 O O . LEU A 1 285 ? -4.723 -7.146 -9.222 1.00 68.62 285 LEU A O 1
ATOM 2397 N N . SER A 1 286 ? -2.714 -6.278 -9.738 1.00 62.41 286 SER A N 1
ATOM 2398 C CA . SER A 1 286 ? -2.659 -5.319 -8.645 1.00 62.41 286 SER A CA 1
ATOM 2399 C C . SER A 1 286 ? -3.030 -3.918 -9.131 1.00 62.41 286 SER A C 1
ATOM 2401 O O . SER A 1 286 ? -2.314 -3.269 -9.894 1.00 62.41 286 SER A O 1
ATOM 2403 N N . TRP A 1 287 ? -4.152 -3.402 -8.635 1.00 58.62 287 TRP A N 1
ATOM 2404 C CA . TRP A 1 287 ? -4.454 -1.981 -8.727 1.00 58.62 287 TRP A CA 1
ATOM 2405 C C . TRP A 1 287 ? -3.603 -1.290 -7.671 1.00 58.62 287 TRP A C 1
ATOM 2407 O O . TRP A 1 287 ? -3.932 -1.335 -6.487 1.00 58.62 287 TRP A O 1
ATOM 2417 N N . GLY A 1 288 ? -2.470 -0.704 -8.062 1.00 46.97 288 GLY A N 1
ATOM 2418 C CA . GLY A 1 288 ? -1.648 0.043 -7.115 1.00 46.97 288 GLY A CA 1
ATOM 2419 C C . GLY A 1 288 ? -2.517 1.025 -6.320 1.00 46.97 288 GLY A C 1
ATOM 2420 O O . GLY A 1 288 ? -3.224 1.861 -6.890 1.00 46.97 288 GLY A O 1
ATOM 2421 N N . ARG A 1 289 ? -2.499 0.910 -4.990 1.00 50.50 289 ARG A N 1
ATOM 2422 C CA . ARG A 1 289 ? -3.058 1.924 -4.097 1.00 50.50 289 ARG A CA 1
ATOM 2423 C C . ARG A 1 289 ? -1.960 2.937 -3.871 1.00 50.50 289 ARG A C 1
ATOM 2425 O O . ARG A 1 289 ? -0.950 2.654 -3.243 1.00 50.50 289 ARG A O 1
ATOM 2432 N N . PHE A 1 290 ? -2.134 4.106 -4.457 1.00 39.75 290 PHE A N 1
ATOM 2433 C CA . PHE A 1 290 ? -1.153 5.172 -4.401 1.00 39.75 290 PHE A CA 1
ATOM 2434 C C . PHE A 1 290 ? -1.639 6.196 -3.376 1.00 39.75 290 PHE A C 1
ATOM 2436 O O . PHE A 1 290 ? -2.320 7.145 -3.749 1.00 39.75 290 PHE A O 1
ATOM 2443 N N . LEU A 1 291 ? -1.349 5.998 -2.082 1.00 33.91 291 LEU A N 1
ATOM 2444 C CA . LEU A 1 291 ? -1.589 7.048 -1.082 1.00 33.91 291 LEU A CA 1
ATOM 2445 C C . LEU A 1 291 ? -0.736 8.273 -1.429 1.00 33.91 291 LEU A C 1
ATOM 2447 O O . LEU A 1 291 ? 0.469 8.290 -1.183 1.00 33.91 291 LEU A O 1
ATOM 2451 N N . GLY A 1 292 ? -1.356 9.289 -2.028 1.00 36.44 292 GLY A N 1
ATOM 2452 C CA . GLY A 1 292 ? -0.694 10.546 -2.359 1.00 36.44 292 GLY A CA 1
ATOM 2453 C C . GLY A 1 292 ? 0.424 10.426 -3.399 1.00 36.44 292 GLY A C 1
ATOM 2454 O O . GLY A 1 292 ? 1.283 11.304 -3.454 1.00 36.44 292 GLY A O 1
ATOM 2455 N N . ARG A 1 293 ? 0.442 9.363 -4.218 1.00 34.19 293 ARG A N 1
ATOM 2456 C CA . ARG A 1 293 ? 1.360 9.254 -5.363 1.00 34.19 293 ARG A CA 1
ATOM 2457 C C . ARG A 1 293 ? 0.587 9.346 -6.686 1.00 34.19 293 ARG A C 1
ATOM 2459 O O . ARG A 1 293 ? -0.516 8.802 -6.791 1.00 34.19 293 ARG A O 1
ATOM 2466 N N . PRO A 1 294 ? 1.146 10.006 -7.713 1.00 36.88 294 PRO A N 1
ATOM 2467 C CA . PRO A 1 294 ? 0.651 9.856 -9.073 1.00 36.88 294 PRO A CA 1
ATOM 2468 C C . PRO A 1 294 ? 0.657 8.375 -9.456 1.00 36.88 294 PRO A C 1
ATOM 2470 O O . PRO A 1 294 ? 1.542 7.624 -9.039 1.00 36.88 294 PRO A O 1
ATOM 2473 N N . TYR A 1 295 ? -0.316 7.961 -10.269 1.00 36.69 295 TYR A N 1
ATOM 2474 C CA . TYR A 1 295 ? -0.131 6.758 -11.078 1.00 36.69 295 TYR A CA 1
ATOM 2475 C C . TYR A 1 295 ? 1.165 6.953 -11.887 1.00 36.69 295 TYR A C 1
ATOM 2477 O O . TYR A 1 295 ? 1.347 8.067 -12.389 1.00 36.69 295 TYR A O 1
ATOM 2485 N N . PRO A 1 296 ? 2.076 5.965 -11.977 1.00 36.34 296 PRO A N 1
ATOM 2486 C CA . PRO A 1 296 ? 3.278 6.107 -12.790 1.00 36.34 296 PRO A CA 1
ATOM 2487 C C . PRO A 1 296 ? 2.869 6.538 -14.199 1.00 36.34 296 PRO A C 1
ATOM 2489 O O . PRO A 1 296 ? 2.075 5.854 -14.846 1.00 36.34 296 PRO A O 1
ATOM 2492 N N . ALA A 1 297 ? 3.368 7.691 -14.652 1.00 39.16 297 ALA A N 1
ATOM 2493 C CA . ALA A 1 297 ? 3.131 8.186 -16.012 1.00 39.16 297 ALA A CA 1
ATOM 2494 C C . ALA A 1 297 ? 3.722 7.230 -17.068 1.00 39.16 297 ALA A C 1
ATOM 2496 O O . ALA A 1 297 ? 3.391 7.277 -18.244 1.00 39.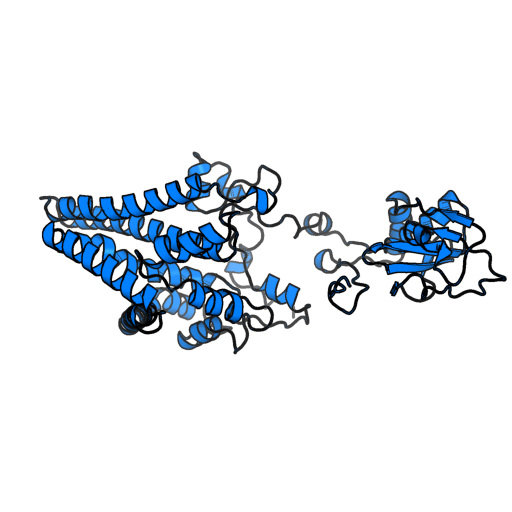16 297 ALA A O 1
ATOM 2497 N N . ASP A 1 298 ? 4.561 6.316 -16.604 1.00 39.31 298 ASP A N 1
ATOM 2498 C CA . ASP A 1 298 ? 5.342 5.341 -17.337 1.00 39.31 298 ASP A CA 1
ATOM 2499 C C . ASP A 1 298 ? 4.474 4.210 -17.924 1.00 39.31 298 ASP A C 1
ATOM 2501 O O . ASP A 1 298 ? 4.970 3.358 -18.654 1.00 39.31 298 ASP A O 1
ATOM 2505 N N . LYS A 1 299 ? 3.163 4.205 -17.647 1.00 44.78 299 LYS A N 1
ATOM 2506 C CA . LYS A 1 299 ? 2.179 3.404 -18.383 1.00 44.78 299 LYS A CA 1
ATOM 2507 C C . LYS A 1 299 ? 1.245 4.312 -19.171 1.00 44.78 299 LYS A C 1
ATOM 2509 O O . LYS A 1 299 ? 0.069 4.379 -18.833 1.00 44.78 299 LYS A O 1
ATOM 2514 N N . GLN A 1 300 ? 1.783 5.027 -20.162 1.00 47.16 300 GLN A N 1
ATOM 2515 C CA . GLN A 1 300 ? 1.072 5.569 -21.332 1.00 47.16 300 GLN A CA 1
ATOM 2516 C C . GLN A 1 300 ? 2.040 6.399 -22.191 1.00 47.16 300 GLN A C 1
ATOM 2518 O O . GLN A 1 300 ? 2.192 7.604 -22.006 1.00 47.16 300 GLN A O 1
ATOM 2523 N N . GLY A 1 301 ? 2.723 5.747 -23.136 1.00 54.56 301 GLY A N 1
ATOM 2524 C CA . GLY A 1 301 ? 3.483 6.453 -24.170 1.00 54.56 301 GLY A CA 1
ATOM 2525 C C . GLY A 1 301 ? 2.557 7.293 -25.059 1.00 54.56 301 GLY A C 1
ATOM 2526 O O . GLY A 1 301 ? 1.380 6.966 -25.211 1.00 54.56 301 GLY A O 1
ATOM 2527 N N . LEU A 1 302 ? 3.088 8.355 -25.676 1.00 51.47 302 LEU A N 1
ATOM 2528 C CA . LEU A 1 302 ? 2.368 9.244 -26.605 1.00 51.47 302 LEU A CA 1
ATOM 2529 C C . LEU A 1 302 ? 1.531 8.467 -27.643 1.00 51.47 302 LEU A C 1
ATOM 2531 O O . LEU A 1 302 ? 0.413 8.855 -27.964 1.00 51.47 302 LEU A O 1
ATOM 2535 N N . ALA A 1 303 ? 2.046 7.328 -28.102 1.00 54.78 303 ALA A N 1
ATOM 2536 C CA . ALA A 1 303 ? 1.383 6.418 -29.027 1.00 54.78 303 ALA A CA 1
ATOM 2537 C C . ALA A 1 303 ? 0.060 5.826 -28.499 1.00 54.78 303 ALA A C 1
ATOM 2539 O O . ALA A 1 303 ? -0.913 5.764 -29.245 1.00 54.78 303 ALA A O 1
ATOM 2540 N N . PHE A 1 304 ? -0.022 5.482 -27.207 1.00 52.88 304 PHE A N 1
ATOM 2541 C CA . PHE A 1 304 ? -1.265 5.004 -26.590 1.00 52.88 304 PHE A CA 1
ATOM 2542 C C . PHE A 1 304 ? -2.321 6.115 -26.546 1.00 52.88 304 PHE A C 1
ATOM 2544 O O . PHE A 1 304 ? -3.486 5.884 -26.854 1.00 52.88 304 PHE A O 1
ATOM 2551 N N . ALA A 1 305 ? -1.912 7.342 -26.202 1.00 54.53 305 ALA A N 1
ATOM 2552 C CA . ALA A 1 305 ? -2.814 8.492 -26.153 1.00 54.53 305 ALA A CA 1
ATOM 2553 C C . ALA A 1 305 ? -3.305 8.921 -27.546 1.00 54.53 305 ALA A C 1
ATOM 2555 O O . ALA A 1 305 ? -4.441 9.367 -27.687 1.00 54.53 305 ALA A O 1
ATOM 2556 N N . LEU A 1 306 ? -2.456 8.788 -28.569 1.00 61.12 306 LEU A N 1
ATOM 2557 C CA . LEU A 1 306 ? -2.768 9.166 -29.948 1.00 61.12 306 LEU A CA 1
ATOM 2558 C C . LEU A 1 306 ? -3.376 8.031 -30.783 1.00 61.12 306 LEU A C 1
ATOM 2560 O O . LEU A 1 306 ? -3.689 8.270 -31.948 1.00 61.12 306 LEU A O 1
ATOM 2564 N N . GLN A 1 307 ? -3.522 6.825 -30.220 1.00 65.94 307 GLN A N 1
ATOM 2565 C CA . GLN A 1 307 ? -3.922 5.617 -30.953 1.00 65.94 307 GLN A CA 1
ATOM 2566 C C . GLN A 1 307 ? -3.089 5.432 -32.232 1.00 65.94 307 GLN A C 1
ATOM 2568 O O . GLN A 1 307 ? -3.614 5.242 -33.330 1.00 65.94 307 GLN A O 1
ATOM 2573 N N . ARG A 1 308 ? -1.765 5.577 -32.100 1.00 77.31 308 ARG A N 1
ATOM 2574 C CA . ARG A 1 308 ? -0.811 5.406 -33.200 1.00 77.31 308 ARG A CA 1
ATOM 2575 C C . ARG A 1 308 ? 0.100 4.209 -32.935 1.00 77.31 308 ARG A C 1
ATOM 2577 O O . ARG A 1 308 ? 0.453 3.979 -31.780 1.00 77.31 308 ARG A O 1
ATOM 2584 N N . PRO A 1 309 ? 0.508 3.484 -33.988 1.00 79.44 309 PRO A N 1
ATOM 2585 C CA . PRO A 1 309 ? 1.486 2.410 -33.863 1.00 79.44 309 PRO A CA 1
ATOM 2586 C C . PRO A 1 309 ? 2.862 2.944 -33.438 1.00 79.44 309 PRO A C 1
ATOM 2588 O O . PRO A 1 309 ? 3.195 4.111 -33.663 1.00 79.44 309 PRO A O 1
ATOM 2591 N N . VAL A 1 310 ? 3.670 2.067 -32.846 1.00 83.31 310 VAL A N 1
ATOM 2592 C CA . VAL A 1 310 ? 5.062 2.304 -32.443 1.00 83.31 310 VAL A CA 1
ATOM 2593 C C . VAL A 1 310 ? 5.984 1.428 -33.286 1.00 83.31 310 VAL A C 1
ATOM 2595 O O . VAL A 1 310 ? 5.644 0.292 -33.600 1.00 83.31 310 VAL A O 1
ATOM 2598 N N . LEU A 1 311 ? 7.165 1.943 -33.629 1.00 85.38 311 LEU A N 1
ATOM 2599 C CA . LEU A 1 311 ? 8.227 1.186 -34.290 1.00 85.38 311 LEU A CA 1
ATOM 2600 C C . LEU A 1 311 ? 9.364 0.958 -33.296 1.00 85.38 311 LEU A C 1
ATOM 2602 O O . LEU A 1 311 ? 9.928 1.918 -32.770 1.00 85.38 311 LEU A O 1
ATOM 2606 N N . ALA A 1 312 ? 9.677 -0.306 -33.025 1.00 83.62 312 ALA A N 1
ATOM 2607 C CA . ALA A 1 312 ? 10.823 -0.674 -32.206 1.00 83.62 312 ALA A CA 1
ATOM 2608 C C . ALA A 1 312 ? 12.079 -0.729 -33.084 1.00 83.62 312 ALA A C 1
ATOM 2610 O O . ALA A 1 312 ? 12.099 -1.421 -34.099 1.00 83.62 312 ALA A O 1
ATOM 2611 N N . VAL A 1 313 ? 13.125 -0.005 -32.687 1.00 85.25 313 VAL A N 1
ATOM 2612 C CA . VAL A 1 313 ? 14.413 0.035 -33.389 1.00 85.25 313 VAL A CA 1
ATOM 2613 C C . VAL A 1 313 ? 15.519 -0.212 -32.367 1.00 85.25 313 VAL A C 1
ATOM 2615 O O . VAL A 1 313 ? 15.476 0.347 -31.273 1.00 85.25 313 VAL A O 1
ATOM 2618 N N . SER A 1 314 ? 16.488 -1.064 -32.706 1.00 90.44 314 SER A N 1
ATOM 2619 C CA . SER A 1 314 ? 17.635 -1.347 -31.836 1.00 90.44 314 SER A CA 1
ATOM 2620 C C . SER A 1 314 ? 18.591 -0.153 -31.761 1.00 90.44 314 SER A C 1
ATOM 2622 O O . SER A 1 314 ? 18.960 0.414 -32.788 1.00 90.44 314 SER A O 1
ATOM 2624 N N . ASP A 1 315 ? 19.077 0.169 -30.560 1.00 87.12 315 ASP A N 1
ATOM 2625 C CA . ASP A 1 315 ? 20.139 1.165 -30.356 1.00 87.12 315 ASP A CA 1
ATOM 2626 C C . ASP A 1 315 ? 21.452 0.794 -31.065 1.00 87.12 315 ASP A C 1
ATOM 2628 O O . ASP A 1 315 ? 22.187 1.678 -31.512 1.00 87.12 315 ASP A O 1
ATOM 2632 N N . LEU A 1 316 ? 21.733 -0.503 -31.238 1.00 93.62 316 LEU A N 1
ATOM 2633 C CA . LEU A 1 316 ? 22.893 -0.973 -31.999 1.00 93.62 316 LEU A CA 1
ATOM 2634 C C . LEU A 1 316 ? 22.699 -0.740 -33.505 1.00 93.62 316 LEU A C 1
ATOM 2636 O O . LEU A 1 316 ? 23.640 -0.327 -34.183 1.00 93.62 316 LEU A O 1
ATOM 2640 N N . ALA A 1 317 ? 21.476 -0.917 -34.017 1.00 92.75 317 ALA A N 1
ATOM 2641 C CA . ALA A 1 317 ? 21.141 -0.563 -35.398 1.00 92.75 317 ALA A CA 1
ATOM 2642 C C . ALA A 1 317 ? 21.280 0.948 -35.632 1.00 92.75 317 ALA A C 1
ATOM 2644 O O . ALA A 1 317 ? 21.831 1.366 -36.648 1.00 92.75 317 ALA A O 1
ATOM 2645 N N . ILE A 1 318 ? 20.835 1.772 -34.675 1.00 94.81 318 ILE A N 1
ATOM 2646 C CA . ILE A 1 318 ? 20.944 3.238 -34.743 1.00 94.81 318 ILE A CA 1
ATOM 2647 C C . ILE A 1 318 ? 22.415 3.666 -34.808 1.00 94.81 318 ILE A C 1
ATOM 2649 O O . ILE A 1 318 ? 22.770 4.512 -35.628 1.00 94.81 318 ILE A O 1
ATOM 2653 N N . LEU A 1 319 ? 23.287 3.062 -33.993 1.00 93.94 319 LEU A N 1
ATOM 2654 C CA . LEU A 1 319 ? 24.734 3.297 -34.062 1.00 93.94 319 LEU A CA 1
ATOM 2655 C C . LEU A 1 319 ? 25.326 2.905 -35.414 1.00 93.94 319 LEU A C 1
ATOM 2657 O O . LEU A 1 319 ? 26.136 3.649 -35.963 1.00 93.94 319 LEU A O 1
ATOM 2661 N N . ALA A 1 320 ? 24.919 1.757 -35.955 1.00 97.38 320 ALA A N 1
ATOM 2662 C CA . ALA A 1 320 ? 25.374 1.312 -37.262 1.00 97.38 320 ALA A CA 1
ATOM 2663 C C . ALA A 1 320 ? 24.944 2.278 -38.375 1.00 97.38 320 ALA A C 1
ATOM 2665 O O . ALA A 1 320 ? 25.766 2.663 -39.205 1.00 97.38 320 ALA A O 1
ATOM 2666 N N . GLN A 1 321 ? 23.684 2.720 -38.360 1.00 96.62 321 GLN A N 1
ATOM 2667 C CA . GLN A 1 321 ? 23.160 3.684 -39.328 1.00 96.62 321 GLN A CA 1
ATOM 2668 C C . GLN A 1 321 ? 23.876 5.036 -39.222 1.00 96.62 321 GLN A C 1
ATOM 2670 O O . GLN A 1 321 ? 24.219 5.637 -40.241 1.00 96.62 321 GLN A O 1
ATOM 2675 N N . ARG A 1 322 ? 24.186 5.474 -37.997 1.00 97.12 322 ARG A N 1
ATOM 2676 C CA . ARG A 1 322 ? 24.977 6.681 -37.750 1.00 97.12 322 ARG A CA 1
ATOM 2677 C C . ARG A 1 322 ? 26.398 6.574 -38.295 1.00 97.12 322 ARG A C 1
ATOM 2679 O O . ARG A 1 322 ? 26.878 7.507 -38.933 1.00 97.12 322 ARG A O 1
ATOM 2686 N N . ALA A 1 323 ? 27.068 5.448 -38.060 1.00 97.62 323 ALA A N 1
ATOM 2687 C CA . ALA A 1 323 ? 28.413 5.207 -38.575 1.00 97.62 323 ALA A CA 1
ATOM 2688 C C . ALA A 1 323 ? 28.436 5.191 -40.111 1.00 97.62 323 ALA A C 1
ATOM 2690 O O . ALA A 1 323 ? 29.354 5.744 -40.713 1.00 97.62 323 ALA A O 1
ATOM 2691 N N . TYR A 1 324 ? 27.397 4.651 -40.753 1.00 98.38 324 TYR A N 1
ATOM 2692 C CA . TYR A 1 324 ? 27.229 4.774 -42.199 1.00 98.38 324 TYR A CA 1
ATOM 2693 C C . TYR A 1 324 ? 27.080 6.240 -42.642 1.00 98.38 324 TYR A C 1
ATOM 2695 O O . TYR A 1 324 ? 27.792 6.679 -43.541 1.00 98.38 324 TYR A O 1
ATOM 2703 N N . ARG A 1 325 ? 26.219 7.030 -41.985 1.00 98.06 325 ARG A N 1
ATOM 2704 C CA . ARG A 1 325 ? 26.001 8.447 -42.329 1.00 98.06 325 ARG A CA 1
ATOM 2705 C C . ARG A 1 325 ? 27.256 9.312 -42.158 1.00 98.06 325 ARG A C 1
ATOM 2707 O O . ARG A 1 325 ? 27.516 10.166 -42.999 1.00 98.06 325 ARG A O 1
ATOM 2714 N N . GLU A 1 326 ? 28.003 9.132 -41.069 1.00 97.31 326 GLU A N 1
ATOM 2715 C CA . GLU A 1 326 ? 29.144 9.997 -40.725 1.00 97.31 326 GLU A CA 1
ATOM 2716 C C . GLU A 1 326 ? 30.470 9.526 -41.333 1.00 97.31 326 GLU A C 1
ATOM 2718 O O . GLU A 1 326 ? 31.316 10.360 -41.645 1.00 97.31 326 GLU A O 1
ATOM 2723 N N . GLN A 1 327 ? 30.654 8.213 -41.510 1.00 96.69 327 GLN A N 1
ATOM 2724 C CA . GLN A 1 327 ? 31.931 7.616 -41.930 1.00 96.69 327 GLN A CA 1
ATOM 2725 C C . GLN A 1 327 ? 31.841 6.838 -43.252 1.00 96.69 327 GLN A C 1
ATOM 2727 O O . GLN A 1 327 ? 32.856 6.353 -43.741 1.00 96.69 327 GLN A O 1
ATOM 2732 N N . GLY A 1 328 ? 30.648 6.673 -43.834 1.00 97.19 328 GLY A N 1
ATOM 2733 C CA . GLY A 1 328 ? 30.446 5.864 -45.043 1.00 97.19 328 GLY A CA 1
ATOM 2734 C C . GLY A 1 328 ? 30.604 4.354 -44.823 1.00 97.19 328 GLY A C 1
ATOM 2735 O O . GLY A 1 328 ? 30.709 3.606 -45.790 1.00 97.19 328 GLY A O 1
ATOM 2736 N N . ALA A 1 329 ? 30.636 3.886 -43.571 1.00 97.50 329 ALA A N 1
ATOM 2737 C CA . ALA A 1 329 ? 30.907 2.489 -43.244 1.00 97.50 329 ALA A CA 1
ATOM 2738 C C . ALA A 1 329 ? 29.732 1.562 -43.607 1.00 97.50 329 ALA A C 1
ATOM 2740 O O . ALA A 1 329 ? 28.672 1.616 -42.985 1.00 97.50 329 ALA A O 1
ATOM 2741 N N . GLU A 1 330 ? 29.929 0.664 -44.577 1.00 97.94 330 GLU A N 1
ATOM 2742 C CA . GLU A 1 330 ? 28.886 -0.278 -45.026 1.00 97.94 330 GLU A CA 1
ATOM 2743 C C . GLU A 1 330 ? 28.799 -1.561 -44.184 1.00 97.94 330 GLU A C 1
ATOM 2745 O O . GLU A 1 330 ? 27.796 -2.275 -44.231 1.00 97.94 330 GLU A O 1
ATOM 2750 N N . ARG A 1 331 ? 29.844 -1.875 -43.412 1.00 98.31 331 ARG A N 1
ATOM 2751 C CA . ARG A 1 331 ? 29.870 -2.969 -42.432 1.00 98.31 331 ARG A CA 1
ATOM 2752 C C . ARG A 1 331 ? 30.265 -2.396 -41.087 1.00 98.31 331 ARG A C 1
ATOM 2754 O O . ARG A 1 331 ? 31.351 -1.837 -40.947 1.00 98.31 331 ARG A O 1
ATOM 2761 N N . VAL A 1 332 ? 29.388 -2.527 -40.101 1.00 98.44 332 VAL A N 1
ATOM 2762 C CA . VAL A 1 332 ? 29.583 -1.924 -38.783 1.00 98.44 332 VAL A CA 1
ATOM 2763 C C . VAL A 1 332 ? 29.366 -2.958 -37.696 1.00 98.44 332 VAL A C 1
ATOM 2765 O O . VAL A 1 332 ? 28.325 -3.605 -37.630 1.00 98.44 332 VAL A O 1
ATOM 2768 N N . ALA A 1 333 ? 30.340 -3.084 -36.807 1.00 98.38 333 ALA A N 1
ATOM 2769 C CA . ALA A 1 333 ? 30.191 -3.789 -35.549 1.00 98.38 333 ALA A CA 1
ATOM 2770 C C . ALA A 1 333 ? 29.873 -2.761 -34.451 1.00 98.38 333 ALA A C 1
ATOM 2772 O O . ALA A 1 333 ? 30.739 -2.011 -33.990 1.00 98.38 333 ALA A O 1
ATOM 2773 N N . ALA A 1 334 ? 28.597 -2.687 -34.076 1.00 97.81 334 ALA A N 1
ATOM 2774 C CA . ALA A 1 334 ? 28.109 -1.792 -33.040 1.00 97.81 334 ALA A CA 1
ATOM 2775 C C . ALA A 1 334 ? 28.321 -2.425 -31.659 1.00 97.81 334 ALA A C 1
ATOM 2777 O O . ALA A 1 334 ? 27.936 -3.575 -31.425 1.00 97.81 334 ALA A O 1
ATOM 2778 N N . ALA A 1 335 ? 28.919 -1.661 -30.746 1.00 96.69 335 ALA A N 1
ATOM 2779 C CA . ALA A 1 335 ? 29.174 -2.088 -29.380 1.00 96.69 335 ALA A CA 1
ATOM 2780 C C . ALA A 1 335 ? 28.803 -0.988 -28.378 1.00 96.69 335 ALA A C 1
ATOM 2782 O O . ALA A 1 335 ? 29.289 0.138 -28.473 1.00 96.69 335 ALA A O 1
ATOM 2783 N N . ILE A 1 336 ? 27.990 -1.315 -27.373 1.00 93.12 336 ILE A N 1
ATOM 2784 C CA . ILE A 1 336 ? 27.654 -0.417 -26.254 1.00 93.12 336 ILE A CA 1
ATOM 2785 C C . ILE A 1 336 ? 28.146 -1.058 -24.959 1.00 93.12 336 ILE A C 1
ATOM 2787 O O . ILE A 1 336 ? 27.905 -2.240 -24.728 1.00 93.12 336 ILE A O 1
ATOM 2791 N N . ASP A 1 337 ? 28.804 -0.288 -24.094 1.00 90.12 337 ASP A N 1
ATOM 2792 C CA . ASP A 1 337 ? 29.175 -0.750 -22.751 1.00 90.12 337 ASP A CA 1
ATOM 2793 C C . ASP A 1 337 ? 27.923 -1.176 -21.955 1.00 90.12 337 ASP A C 1
ATOM 2795 O O . ASP A 1 337 ? 27.053 -0.357 -21.635 1.00 90.12 337 ASP A O 1
ATOM 2799 N N . ALA A 1 338 ? 27.825 -2.469 -21.630 1.00 80.38 338 ALA A N 1
ATOM 2800 C CA . ALA A 1 338 ? 26.710 -3.044 -20.878 1.00 80.38 338 ALA A CA 1
ATOM 2801 C C . ALA A 1 338 ? 26.923 -2.975 -19.354 1.00 80.38 338 ALA A C 1
ATOM 2803 O O . ALA A 1 338 ? 26.064 -3.421 -18.582 1.00 80.38 338 ALA A O 1
ATOM 2804 N N . ARG A 1 339 ? 28.036 -2.372 -18.907 1.00 77.31 339 ARG A N 1
ATOM 2805 C CA . ARG A 1 339 ? 28.577 -2.436 -17.545 1.00 77.31 339 ARG A CA 1
ATOM 2806 C C . ARG A 1 339 ? 28.939 -3.873 -17.159 1.00 77.31 339 ARG A C 1
ATOM 2808 O O . ARG A 1 339 ? 28.731 -4.822 -17.901 1.00 77.31 339 ARG A O 1
ATOM 2815 N N . MET A 1 340 ? 29.474 -4.046 -15.948 1.00 79.94 340 MET A N 1
ATOM 2816 C CA . MET A 1 340 ? 29.858 -5.362 -15.410 1.00 79.94 340 MET A CA 1
ATOM 2817 C C . MET A 1 340 ? 30.841 -6.144 -16.292 1.00 79.94 340 MET A C 1
ATOM 2819 O O . MET A 1 340 ? 30.869 -7.371 -16.213 1.00 79.94 340 MET A O 1
ATOM 2823 N N . ASP A 1 341 ? 31.690 -5.435 -17.039 1.00 85.19 341 ASP A N 1
ATOM 2824 C CA . ASP A 1 341 ? 32.728 -6.042 -17.872 1.00 85.19 341 ASP A CA 1
ATOM 2825 C C . ASP A 1 341 ? 32.190 -6.778 -19.117 1.00 85.19 341 ASP A C 1
ATOM 2827 O O . ASP A 1 341 ? 32.812 -7.717 -19.607 1.00 85.19 341 ASP A O 1
ATOM 2831 N N . GLU A 1 342 ? 31.024 -6.357 -19.618 1.00 90.25 342 GLU A N 1
ATOM 2832 C CA . GLU A 1 342 ? 30.359 -6.890 -20.813 1.00 90.25 342 GLU A CA 1
ATOM 2833 C C . GLU A 1 342 ? 30.013 -5.763 -21.802 1.00 90.25 342 GLU A C 1
ATOM 2835 O O . GLU A 1 342 ? 29.901 -4.592 -21.432 1.00 90.25 342 GLU A O 1
ATOM 2840 N N . VAL A 1 343 ? 29.781 -6.126 -23.063 1.00 92.75 343 VAL A N 1
ATOM 2841 C CA . VAL A 1 343 ? 29.301 -5.233 -24.123 1.00 92.75 343 VAL A CA 1
ATOM 2842 C C . VAL A 1 343 ? 28.016 -5.782 -24.739 1.00 92.75 343 VAL A C 1
ATOM 2844 O O . VAL A 1 343 ? 27.887 -6.987 -24.965 1.00 92.75 343 VAL A O 1
ATOM 2847 N N . TYR A 1 344 ? 27.061 -4.899 -25.029 1.00 92.88 344 TYR A N 1
ATOM 2848 C CA . TYR A 1 344 ? 26.016 -5.188 -26.006 1.00 92.88 344 TYR A CA 1
ATOM 2849 C C . TYR A 1 344 ? 26.650 -5.148 -27.387 1.00 92.88 344 TYR A C 1
ATOM 2851 O O . TYR A 1 344 ? 27.344 -4.185 -27.708 1.00 92.88 344 TYR A O 1
ATOM 2859 N N . TRP A 1 345 ? 26.423 -6.186 -28.178 1.00 96.06 345 TRP A N 1
ATOM 2860 C CA . TRP A 1 345 ? 27.110 -6.423 -29.437 1.00 96.06 345 TRP A CA 1
ATOM 2861 C C . TRP A 1 345 ? 26.118 -6.757 -30.544 1.00 96.06 345 TRP A C 1
ATOM 2863 O O . TRP A 1 345 ? 25.238 -7.600 -30.358 1.00 96.06 345 TRP A O 1
ATOM 2873 N N . GLY A 1 346 ? 26.298 -6.134 -31.707 1.00 96.56 346 GLY A N 1
ATOM 2874 C CA . GLY A 1 346 ? 25.553 -6.448 -32.922 1.00 96.56 346 GLY A CA 1
ATOM 2875 C C . GLY A 1 346 ? 26.330 -6.035 -34.166 1.00 96.56 346 GLY A C 1
ATOM 2876 O O . GLY A 1 346 ? 26.925 -4.960 -34.214 1.00 96.56 346 GLY A O 1
ATOM 2877 N N . CYS A 1 347 ? 26.339 -6.891 -35.184 1.00 97.75 347 CYS A N 1
ATOM 2878 C CA . CYS A 1 347 ? 26.982 -6.607 -36.466 1.00 97.75 347 CYS A CA 1
ATOM 2879 C C . CYS A 1 347 ? 25.928 -6.275 -37.514 1.00 97.75 347 CYS A C 1
ATOM 2881 O O . CYS A 1 347 ? 24.922 -6.966 -37.625 1.00 97.75 347 CYS A O 1
ATOM 2883 N N . TYR A 1 348 ? 26.166 -5.228 -38.287 1.00 98.12 348 TYR A N 1
ATOM 2884 C CA . TYR A 1 348 ? 25.216 -4.673 -39.235 1.00 98.12 348 TYR A CA 1
ATOM 2885 C C . TYR A 1 348 ? 25.877 -4.453 -40.591 1.00 98.12 348 TYR A C 1
ATOM 2887 O O . TYR A 1 348 ? 27.036 -4.044 -40.667 1.00 98.12 348 TYR A O 1
ATOM 2895 N N . GLN A 1 349 ? 25.133 -4.710 -41.661 1.00 97.94 349 GLN A N 1
ATOM 2896 C CA . GLN A 1 349 ? 25.576 -4.502 -43.034 1.00 97.94 349 GLN A CA 1
ATOM 2897 C C . GLN A 1 349 ? 24.539 -3.697 -43.811 1.00 97.94 349 GLN A C 1
ATOM 2899 O O . GLN A 1 349 ? 23.336 -3.941 -43.695 1.00 97.94 349 GLN A O 1
ATOM 2904 N N . LEU A 1 350 ? 25.014 -2.755 -44.620 1.00 98.00 350 LEU A N 1
ATOM 2905 C CA . LEU A 1 350 ? 24.171 -1.907 -45.445 1.00 98.00 350 LEU A CA 1
ATOM 2906 C C . LEU A 1 350 ? 23.432 -2.736 -46.500 1.00 98.00 350 LEU A C 1
ATOM 2908 O O . LEU A 1 350 ? 24.035 -3.493 -47.262 1.00 98.00 350 LEU A O 1
ATOM 2912 N N . GLN A 1 351 ? 22.118 -2.556 -46.573 1.00 96.81 351 GLN A N 1
ATOM 2913 C CA . GLN A 1 351 ? 21.266 -3.094 -47.625 1.00 96.81 351 GLN A CA 1
ATOM 2914 C C . GLN A 1 351 ? 20.316 -1.995 -48.090 1.00 96.81 351 GLN A C 1
ATOM 2916 O O . GLN A 1 351 ? 19.449 -1.560 -47.341 1.00 96.81 351 GLN A O 1
ATOM 2921 N N . GLN A 1 352 ? 20.490 -1.526 -49.330 1.00 95.00 352 GLN A N 1
ATOM 2922 C CA . GLN A 1 352 ? 19.631 -0.494 -49.933 1.00 95.00 352 GLN A CA 1
ATOM 2923 C C . GLN A 1 352 ? 19.473 0.774 -49.062 1.00 95.00 352 GLN A C 1
ATOM 2925 O O . GLN A 1 352 ? 18.400 1.369 -49.007 1.00 95.00 352 GLN A O 1
ATOM 2930 N N . GLY A 1 353 ? 20.544 1.192 -48.377 1.00 94.62 353 GLY A N 1
ATOM 2931 C CA . GLY A 1 353 ? 20.543 2.384 -47.517 1.00 94.62 353 GLY A CA 1
ATOM 2932 C C . GLY A 1 353 ? 20.153 2.139 -46.051 1.00 94.62 353 GLY A C 1
ATOM 2933 O O . GLY A 1 353 ? 20.285 3.054 -45.238 1.00 94.62 353 GLY A O 1
ATOM 2934 N N . GLU A 1 354 ? 19.721 0.928 -45.690 1.00 97.62 354 GLU A N 1
ATOM 2935 C CA . GLU A 1 354 ? 19.373 0.531 -44.319 1.00 97.62 354 GLU A CA 1
ATOM 2936 C C . GLU A 1 354 ? 20.439 -0.410 -43.742 1.00 97.62 354 GLU A C 1
ATOM 2938 O O . GLU A 1 354 ? 20.777 -1.429 -44.347 1.00 97.62 354 GLU A O 1
ATOM 2943 N N . MET A 1 355 ? 20.954 -0.111 -42.550 1.00 97.50 355 MET A N 1
ATOM 2944 C CA . MET A 1 355 ? 21.832 -1.025 -41.822 1.00 97.50 355 MET A CA 1
ATOM 2945 C C . MET A 1 355 ? 21.022 -2.190 -41.246 1.00 97.50 355 MET A C 1
ATOM 2947 O O . MET A 1 355 ? 20.238 -2.030 -40.311 1.00 97.50 355 MET A O 1
ATOM 2951 N N . ARG A 1 356 ? 21.218 -3.390 -41.804 1.00 96.81 356 ARG A N 1
ATOM 2952 C CA . ARG A 1 356 ? 20.514 -4.621 -41.419 1.00 96.81 356 ARG A CA 1
ATOM 2953 C C . ARG A 1 356 ? 21.392 -5.520 -40.561 1.00 96.81 356 ARG A C 1
ATOM 2955 O O . ARG A 1 356 ? 22.576 -5.684 -40.842 1.00 96.81 356 ARG A O 1
ATOM 2962 N N . LEU A 1 357 ? 20.797 -6.120 -39.532 1.00 96.56 357 LEU A N 1
ATOM 2963 C CA . LEU A 1 357 ? 21.483 -7.037 -38.624 1.00 96.56 357 LEU A CA 1
ATOM 2964 C C . LEU A 1 357 ? 22.014 -8.259 -39.392 1.00 96.56 357 LEU A C 1
ATOM 2966 O O . LEU A 1 357 ? 21.265 -8.954 -40.077 1.00 96.56 357 LEU A O 1
ATOM 2970 N N . ALA A 1 358 ? 23.305 -8.530 -39.242 1.00 93.69 358 ALA A N 1
ATOM 2971 C CA . ALA A 1 358 ? 23.994 -9.708 -39.742 1.00 93.69 358 ALA A CA 1
ATOM 2972 C C . ALA A 1 358 ? 24.312 -10.634 -38.557 1.00 93.69 358 ALA A C 1
ATOM 2974 O O . ALA A 1 358 ? 25.288 -10.437 -37.834 1.00 93.69 358 ALA A O 1
ATOM 2975 N N . GLY A 1 359 ? 23.459 -11.640 -38.349 1.00 92.00 359 GLY A N 1
ATOM 2976 C CA . GLY A 1 359 ? 23.525 -12.547 -37.201 1.00 92.00 359 GLY A CA 1
ATOM 2977 C C . GLY A 1 359 ? 22.490 -12.194 -36.133 1.00 92.00 359 GLY A C 1
ATOM 2978 O O . GLY A 1 359 ? 21.321 -11.984 -36.447 1.00 92.00 359 GLY A O 1
ATOM 2979 N N . SER A 1 360 ? 22.912 -12.157 -34.870 1.00 90.00 360 SER A N 1
ATOM 2980 C CA . SER A 1 360 ? 22.061 -11.859 -33.714 1.00 90.00 360 SER A CA 1
ATOM 2981 C C . SER A 1 360 ? 22.726 -10.841 -32.796 1.00 90.00 360 SER A C 1
ATOM 2983 O O . SER A 1 360 ? 23.951 -10.818 -32.677 1.00 90.00 360 SER A O 1
ATOM 2985 N N . GLU A 1 361 ? 21.921 -10.053 -32.092 1.00 92.19 361 GLU A N 1
ATOM 2986 C CA . GLU A 1 361 ? 22.419 -9.226 -30.995 1.00 92.19 361 GLU A CA 1
ATOM 2987 C C . GLU A 1 361 ? 22.659 -10.065 -29.740 1.00 92.19 361 GLU A C 1
ATOM 2989 O O . GLU A 1 361 ? 21.947 -11.038 -29.483 1.00 92.19 361 GLU A O 1
ATOM 2994 N N . ALA A 1 362 ? 23.655 -9.683 -28.945 1.00 90.38 362 ALA A N 1
ATOM 2995 C CA . ALA A 1 362 ? 23.994 -10.376 -27.710 1.00 90.38 362 ALA A CA 1
ATOM 2996 C C . ALA A 1 362 ? 24.582 -9.424 -26.663 1.00 90.38 362 ALA A C 1
ATOM 2998 O O . ALA A 1 362 ? 25.055 -8.336 -26.987 1.00 90.38 362 ALA A O 1
ATOM 2999 N N . VAL A 1 363 ? 24.594 -9.859 -25.402 1.00 92.06 363 VAL A N 1
ATOM 3000 C CA . VAL A 1 363 ? 25.455 -9.288 -24.359 1.00 92.06 363 VAL A CA 1
ATOM 3001 C C . VAL A 1 363 ? 26.575 -10.280 -24.061 1.00 92.06 363 VAL A C 1
ATOM 3003 O O . VAL A 1 363 ? 26.312 -11.443 -23.753 1.00 92.06 363 VAL A O 1
ATOM 3006 N N . LEU A 1 364 ? 27.824 -9.854 -24.228 1.00 91.12 364 LEU A N 1
ATOM 3007 C CA . LEU A 1 364 ? 28.990 -10.737 -24.172 1.00 91.12 364 LEU A CA 1
ATOM 3008 C C . LEU A 1 364 ? 30.165 -10.050 -23.464 1.00 91.12 364 LEU A C 1
ATOM 3010 O O . LEU A 1 364 ? 30.312 -8.833 -23.572 1.00 91.12 364 LEU A O 1
ATOM 3014 N N . PRO A 1 365 ? 31.053 -10.805 -22.796 1.00 95.44 365 PRO A N 1
ATOM 3015 C CA . PRO A 1 365 ? 32.385 -10.310 -22.463 1.00 95.44 365 PRO A CA 1
ATOM 3016 C C . PRO A 1 365 ? 33.134 -9.865 -23.734 1.00 95.44 365 PRO A C 1
ATOM 3018 O O . PRO A 1 365 ? 32.985 -10.534 -24.766 1.00 95.44 365 PRO A O 1
ATOM 3021 N N . PRO A 1 366 ? 33.960 -8.801 -23.683 1.00 96.06 366 PRO A N 1
ATOM 3022 C CA . PRO A 1 366 ? 34.728 -8.321 -24.834 1.00 96.06 366 PRO A CA 1
ATOM 3023 C C . PRO A 1 366 ? 35.547 -9.412 -25.534 1.00 96.06 366 PRO A C 1
ATOM 3025 O O . PRO A 1 366 ? 35.644 -9.415 -26.753 1.00 96.06 366 PRO A O 1
ATOM 3028 N N . GLU A 1 367 ? 36.061 -10.393 -24.793 1.00 96.75 367 GLU A N 1
ATOM 3029 C CA . GLU A 1 367 ? 36.881 -11.495 -25.316 1.00 96.75 367 GLU A CA 1
ATOM 3030 C C . GLU A 1 367 ? 36.099 -12.475 -26.204 1.00 96.75 367 GLU A C 1
ATOM 3032 O O . GLU A 1 367 ? 36.688 -13.349 -26.836 1.00 96.75 367 GLU A O 1
ATOM 3037 N N . ARG A 1 368 ? 34.765 -12.388 -26.215 1.00 95.31 368 ARG A N 1
ATOM 3038 C CA . ARG A 1 368 ? 33.881 -13.334 -26.911 1.00 95.31 368 ARG A CA 1
ATOM 3039 C C . ARG A 1 368 ? 33.137 -12.729 -28.092 1.00 95.31 368 ARG A C 1
ATOM 3041 O O . ARG A 1 368 ? 32.348 -13.438 -28.717 1.00 95.31 368 ARG A O 1
ATOM 3048 N N . VAL A 1 369 ? 33.344 -11.448 -28.383 1.00 96.06 369 VAL A N 1
ATOM 3049 C CA . VAL A 1 369 ? 32.725 -10.820 -29.551 1.00 96.06 369 VAL A CA 1
ATOM 3050 C C . VAL A 1 369 ? 33.329 -11.384 -30.834 1.00 96.06 369 VAL A C 1
ATOM 3052 O O . VAL A 1 369 ? 34.510 -11.725 -30.889 1.00 96.06 369 VAL A O 1
ATOM 3055 N N . ALA A 1 370 ? 32.504 -11.491 -31.868 1.00 94.94 370 ALA A N 1
ATOM 3056 C CA . ALA A 1 370 ? 32.911 -11.959 -33.183 1.00 94.94 370 ALA A CA 1
ATOM 3057 C C . ALA A 1 370 ? 32.111 -11.219 -34.254 1.00 94.94 370 ALA A C 1
ATOM 3059 O O . ALA A 1 370 ? 30.952 -10.853 -34.027 1.00 94.94 370 ALA A O 1
ATOM 3060 N N . VAL A 1 371 ? 32.725 -11.019 -35.418 1.00 95.38 371 VAL A N 1
ATOM 3061 C CA . VAL A 1 371 ? 32.047 -10.487 -36.603 1.00 95.38 371 VAL A CA 1
ATOM 3062 C C . VAL A 1 371 ? 31.652 -11.631 -37.545 1.00 95.38 371 VAL A C 1
ATOM 3064 O O . VAL A 1 371 ? 32.336 -12.655 -37.587 1.00 95.38 371 VAL A O 1
ATOM 3067 N N . PRO A 1 372 ? 30.561 -11.490 -38.316 1.00 93.31 372 PRO A N 1
ATOM 3068 C CA . PRO A 1 372 ? 30.099 -12.521 -39.248 1.00 93.31 372 PRO A CA 1
ATOM 3069 C C . PRO A 1 372 ? 30.874 -12.537 -40.578 1.00 93.31 372 PRO A C 1
ATOM 3071 O O . PRO A 1 372 ? 30.571 -13.347 -41.453 1.00 93.31 372 PRO A O 1
ATOM 3074 N N . TRP A 1 373 ? 31.834 -11.629 -40.761 1.00 92.75 373 TRP A N 1
ATOM 3075 C CA . TRP A 1 373 ? 32.633 -11.484 -41.978 1.00 92.75 373 TRP A CA 1
ATOM 3076 C C . TRP A 1 373 ? 34.052 -12.026 -41.775 1.00 92.75 373 TRP A C 1
ATOM 3078 O O . TRP A 1 373 ? 34.494 -12.236 -40.646 1.00 92.75 373 TRP A O 1
ATOM 3088 N N . ASP A 1 374 ? 34.797 -12.202 -42.865 1.00 90.06 374 ASP A N 1
ATOM 3089 C CA . ASP A 1 374 ? 36.240 -12.423 -42.772 1.00 90.06 374 ASP A CA 1
ATOM 3090 C C . ASP A 1 374 ? 36.913 -11.143 -42.260 1.00 90.06 374 ASP A C 1
ATOM 3092 O O . ASP A 1 374 ? 37.076 -10.173 -43.000 1.00 90.06 374 ASP A O 1
ATOM 3096 N N . ALA A 1 375 ? 37.280 -11.134 -40.979 1.00 82.81 375 ALA A N 1
ATOM 3097 C CA . ALA A 1 375 ? 37.807 -9.956 -40.302 1.00 82.81 375 ALA A CA 1
ATOM 3098 C C . ALA A 1 375 ? 39.122 -9.427 -40.897 1.00 82.81 375 ALA A C 1
ATOM 3100 O O . ALA A 1 375 ? 39.433 -8.258 -40.681 1.00 82.81 375 ALA A O 1
ATOM 3101 N N . ALA A 1 376 ? 39.884 -10.264 -41.616 1.00 79.00 376 ALA A N 1
ATOM 3102 C CA . ALA A 1 376 ? 41.160 -9.883 -42.220 1.00 79.00 376 ALA A CA 1
ATOM 3103 C C . ALA A 1 376 ? 41.008 -9.313 -43.639 1.00 79.00 376 ALA A C 1
ATOM 3105 O O . ALA A 1 376 ? 41.856 -8.539 -44.078 1.00 79.00 376 ALA A O 1
ATOM 3106 N N . ALA A 1 377 ? 39.949 -9.700 -44.356 1.00 81.25 377 ALA A N 1
ATOM 3107 C CA . ALA A 1 377 ? 39.725 -9.314 -45.750 1.00 81.25 377 ALA A CA 1
ATOM 3108 C C . ALA A 1 377 ? 38.589 -8.295 -45.936 1.00 81.25 377 ALA A C 1
ATOM 3110 O O . ALA A 1 377 ? 38.554 -7.589 -46.945 1.00 81.25 377 ALA A O 1
ATOM 3111 N N . ALA A 1 378 ? 37.640 -8.223 -45.001 1.00 86.31 378 ALA A N 1
ATOM 3112 C CA . ALA A 1 378 ? 36.524 -7.291 -45.070 1.00 86.31 378 ALA A CA 1
ATOM 3113 C C . ALA A 1 378 ? 36.912 -5.915 -44.515 1.00 86.31 378 ALA A C 1
ATOM 3115 O O . ALA A 1 378 ? 37.553 -5.816 -43.474 1.00 86.31 378 ALA A O 1
ATOM 3116 N N . ASP A 1 379 ? 36.447 -4.855 -45.173 1.00 92.88 379 ASP A N 1
ATOM 3117 C CA . ASP A 1 379 ? 36.446 -3.509 -44.602 1.00 92.88 379 ASP A CA 1
ATOM 3118 C C . ASP A 1 379 ? 35.220 -3.351 -43.690 1.00 92.88 379 ASP A C 1
ATOM 3120 O O . ASP A 1 379 ? 34.081 -3.548 -44.138 1.00 92.88 379 ASP A O 1
ATOM 3124 N N . TRP A 1 380 ? 35.460 -3.090 -42.402 1.00 96.56 380 TRP A N 1
ATOM 3125 C CA . TRP A 1 380 ? 34.432 -2.937 -41.372 1.00 96.56 380 TRP A CA 1
ATOM 3126 C C . TRP A 1 380 ? 34.864 -1.948 -40.284 1.00 96.56 380 TRP A C 1
ATOM 3128 O O . TRP A 1 380 ? 36.050 -1.781 -39.993 1.00 96.56 380 TRP A O 1
ATOM 3138 N N . PHE A 1 381 ? 33.875 -1.301 -39.669 1.00 98.25 381 PHE A N 1
ATOM 3139 C CA . PHE A 1 381 ? 34.053 -0.211 -38.711 1.00 98.25 381 PHE A CA 1
ATOM 3140 C C . PHE A 1 381 ? 33.512 -0.570 -37.323 1.00 98.25 381 PHE A C 1
ATOM 3142 O O . PHE A 1 381 ? 32.474 -1.226 -37.200 1.00 98.25 381 PHE A O 1
ATOM 3149 N N . GLY A 1 382 ? 34.183 -0.106 -36.267 1.00 98.19 382 GLY A N 1
ATOM 3150 C CA . GLY A 1 382 ? 33.714 -0.245 -34.886 1.00 98.19 382 GLY A CA 1
ATOM 3151 C C . GLY A 1 382 ? 32.984 1.002 -34.383 1.00 98.19 382 GLY A C 1
ATOM 3152 O O . GLY A 1 382 ? 33.595 2.059 -34.279 1.00 98.19 382 GLY A O 1
ATOM 3153 N N . ALA A 1 383 ? 31.702 0.899 -34.029 1.00 97.50 383 ALA A N 1
ATOM 3154 C CA . ALA A 1 383 ? 30.907 2.038 -33.557 1.00 97.50 383 ALA A CA 1
ATOM 3155 C C . ALA A 1 383 ? 30.386 1.858 -32.123 1.00 97.50 383 ALA A C 1
ATOM 3157 O O . ALA A 1 383 ? 29.712 0.872 -31.825 1.00 97.50 383 ALA A O 1
ATOM 3158 N N . GLY A 1 384 ? 30.638 2.836 -31.250 1.00 96.31 384 GLY A N 1
ATOM 3159 C CA . GLY A 1 384 ? 29.998 2.948 -29.938 1.00 96.31 384 GLY A CA 1
ATOM 3160 C C . GLY A 1 384 ? 30.894 2.673 -28.730 1.00 96.31 384 GLY A C 1
ATOM 3161 O O . GLY A 1 384 ? 32.015 2.179 -28.840 1.00 96.31 384 GLY A O 1
ATOM 3162 N N . THR A 1 385 ? 30.380 2.993 -27.541 1.00 88.31 385 THR A N 1
ATOM 3163 C CA . THR A 1 385 ? 31.147 3.006 -26.280 1.00 88.31 385 THR A CA 1
ATOM 3164 C C . THR A 1 385 ? 31.767 1.670 -25.881 1.00 88.31 385 THR A C 1
ATOM 3166 O O . THR A 1 385 ? 32.782 1.658 -25.184 1.00 88.31 385 THR A O 1
ATOM 3169 N N . GLY A 1 386 ? 31.224 0.543 -26.350 1.00 92.00 386 GLY A N 1
ATOM 3170 C CA . GLY A 1 386 ? 31.790 -0.784 -26.099 1.00 92.00 386 GLY A CA 1
ATOM 3171 C C . GLY A 1 386 ? 33.187 -0.968 -26.704 1.00 92.00 386 GLY A C 1
ATOM 3172 O O . GLY A 1 386 ? 33.974 -1.763 -26.195 1.00 92.00 386 GLY A O 1
ATOM 3173 N N . TRP A 1 387 ? 33.549 -0.174 -27.716 1.00 96.38 387 TRP A N 1
ATOM 3174 C CA . TRP A 1 387 ? 34.897 -0.156 -28.292 1.00 96.38 387 TRP A CA 1
ATOM 3175 C C . TRP A 1 387 ? 35.963 0.436 -27.365 1.00 96.38 387 TRP A C 1
ATOM 3177 O O . TRP A 1 387 ? 37.152 0.289 -27.638 1.00 96.38 387 TRP A O 1
ATOM 3187 N N . GLY A 1 388 ? 35.582 1.001 -26.213 1.00 92.44 388 GLY A N 1
ATOM 3188 C CA . GLY A 1 388 ? 36.527 1.271 -25.125 1.00 92.44 388 GLY A CA 1
ATOM 3189 C C . GLY A 1 388 ? 37.251 0.010 -24.624 1.00 92.44 388 GLY A C 1
ATOM 3190 O O . GLY A 1 388 ? 38.343 0.109 -24.072 1.00 92.44 388 GLY A O 1
ATOM 3191 N N . TYR A 1 389 ? 36.687 -1.179 -24.868 1.00 93.69 389 TYR A N 1
ATOM 3192 C CA . TYR A 1 389 ? 37.281 -2.475 -24.529 1.00 93.69 389 TYR A CA 1
ATOM 3193 C C . TYR A 1 389 ? 38.084 -3.120 -25.674 1.00 93.69 389 TYR A C 1
ATOM 3195 O O . TYR A 1 389 ? 38.400 -4.305 -25.585 1.00 93.69 389 TYR A O 1
ATOM 3203 N N . VAL A 1 390 ? 38.425 -2.382 -26.738 1.00 96.38 390 VAL A N 1
ATOM 3204 C CA . VAL A 1 390 ? 39.040 -2.935 -27.965 1.00 96.38 390 VAL A CA 1
ATOM 3205 C C . VAL A 1 390 ? 40.276 -3.807 -27.719 1.00 96.38 390 VAL A C 1
ATOM 3207 O O . VAL A 1 390 ? 40.423 -4.841 -28.358 1.00 96.38 390 VAL A O 1
ATOM 3210 N N . GLU A 1 391 ? 41.127 -3.454 -26.752 1.00 95.88 391 GLU A N 1
ATOM 3211 C CA . GLU A 1 391 ? 42.357 -4.202 -26.432 1.00 95.88 391 GLU A CA 1
ATOM 3212 C C . GLU A 1 391 ? 42.090 -5.616 -25.880 1.00 95.88 391 GLU A C 1
ATOM 3214 O O . GLU A 1 391 ? 42.990 -6.447 -25.814 1.00 95.88 391 GLU A O 1
ATOM 3219 N N . ARG A 1 392 ? 40.849 -5.903 -25.472 1.00 96.19 392 ARG A N 1
ATOM 3220 C CA . ARG A 1 392 ? 40.407 -7.220 -24.991 1.00 96.19 392 ARG A CA 1
ATOM 3221 C C . ARG A 1 392 ? 39.620 -8.005 -26.036 1.00 96.19 392 ARG A C 1
ATOM 3223 O O . ARG A 1 392 ? 39.256 -9.150 -25.780 1.00 96.19 392 ARG A O 1
ATOM 3230 N N . MET A 1 393 ? 39.313 -7.398 -27.179 1.00 96.75 393 MET A N 1
ATOM 3231 C CA . MET A 1 393 ? 38.518 -8.037 -28.221 1.00 96.75 393 MET A CA 1
ATOM 3232 C C . MET A 1 393 ? 39.404 -8.914 -29.120 1.00 96.75 393 MET A C 1
ATOM 3234 O O . MET A 1 393 ? 40.542 -8.540 -29.403 1.00 96.75 393 MET A O 1
ATOM 3238 N N . PRO A 1 394 ? 38.905 -10.060 -29.623 1.00 93.56 394 PRO A N 1
ATOM 3239 C CA . PRO A 1 394 ? 39.695 -10.960 -30.471 1.00 93.56 394 PRO A CA 1
ATOM 3240 C C . PRO A 1 394 ? 40.098 -10.358 -31.821 1.00 93.56 394 PRO A C 1
ATOM 3242 O O . PRO A 1 394 ? 41.033 -10.834 -32.460 1.00 93.56 394 PRO A O 1
ATOM 3245 N N . GLN A 1 395 ? 39.343 -9.365 -32.292 1.00 90.06 395 GLN A N 1
ATOM 3246 C CA . GLN A 1 395 ? 39.476 -8.760 -33.612 1.00 90.06 395 GLN A CA 1
ATOM 3247 C C . GLN A 1 395 ? 39.247 -7.251 -33.503 1.00 90.06 395 GLN A C 1
ATOM 3249 O O . GLN A 1 395 ? 38.389 -6.800 -32.741 1.00 90.06 395 GLN A O 1
ATOM 3254 N N . ARG A 1 396 ? 40.001 -6.473 -34.284 1.00 92.19 396 ARG A N 1
ATOM 3255 C CA . ARG A 1 396 ? 39.962 -5.007 -34.288 1.00 92.19 396 ARG A CA 1
ATOM 3256 C C . ARG A 1 396 ? 39.735 -4.490 -35.714 1.00 92.19 396 ARG A C 1
ATOM 3258 O O . ARG A 1 396 ? 40.405 -4.982 -36.621 1.00 92.19 396 ARG A O 1
ATOM 3265 N N . PRO A 1 397 ? 38.842 -3.507 -35.918 1.00 93.94 397 PRO A N 1
ATOM 3266 C CA . PRO A 1 397 ? 38.639 -2.892 -37.226 1.00 93.94 397 PRO A CA 1
ATOM 3267 C C . PRO A 1 397 ? 39.797 -1.958 -37.589 1.00 93.94 397 PRO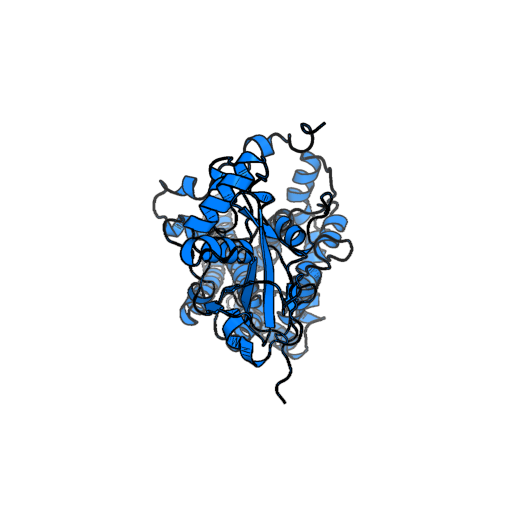 A C 1
ATOM 3269 O O . PRO A 1 397 ? 40.535 -1.493 -36.716 1.00 93.94 397 PRO A O 1
ATOM 3272 N N . ALA A 1 398 ? 39.908 -1.610 -38.872 1.00 89.69 398 ALA A N 1
ATOM 3273 C CA . ALA A 1 398 ? 40.864 -0.602 -39.335 1.00 89.69 398 ALA A CA 1
ATOM 3274 C C . ALA A 1 398 ? 40.584 0.788 -38.729 1.00 89.69 398 ALA A C 1
ATOM 3276 O O . ALA A 1 398 ? 41.514 1.537 -38.430 1.00 89.69 398 ALA A O 1
ATOM 3277 N N . ALA A 1 399 ? 39.307 1.107 -38.496 1.00 96.00 399 ALA A N 1
ATOM 3278 C CA . ALA A 1 399 ? 38.864 2.341 -37.858 1.00 96.00 399 ALA A CA 1
ATOM 3279 C C . ALA A 1 399 ? 37.704 2.087 -36.882 1.00 96.00 399 ALA A C 1
ATOM 3281 O O . ALA A 1 399 ? 36.896 1.173 -37.060 1.00 96.00 399 ALA A O 1
ATOM 3282 N N . LEU A 1 400 ? 37.633 2.907 -35.833 1.00 97.81 400 LEU A N 1
ATOM 3283 C CA . LEU A 1 400 ? 36.562 2.869 -34.844 1.00 97.81 400 LEU A CA 1
ATOM 3284 C C . LEU A 1 400 ? 36.285 4.257 -34.270 1.00 97.81 400 LEU A C 1
ATOM 3286 O O . LEU A 1 400 ? 37.176 5.105 -34.234 1.00 97.81 400 LEU A O 1
ATOM 3290 N N . ASP A 1 401 ? 35.074 4.443 -33.754 1.00 95.81 401 ASP A N 1
ATOM 3291 C CA . ASP A 1 401 ? 34.694 5.580 -32.920 1.00 95.81 401 ASP A CA 1
ATOM 3292 C C . ASP A 1 401 ? 34.006 5.083 -31.642 1.00 95.81 401 ASP A C 1
ATOM 3294 O O . ASP A 1 401 ? 32.823 4.728 -31.625 1.00 95.81 401 ASP A O 1
ATOM 3298 N N . ALA A 1 402 ? 34.773 5.074 -30.550 1.00 94.75 402 ALA A N 1
ATOM 3299 C CA . ALA A 1 402 ? 34.302 4.668 -29.229 1.00 94.75 402 ALA A CA 1
ATOM 3300 C C . ALA A 1 402 ? 33.458 5.745 -28.516 1.00 94.75 402 ALA A C 1
ATOM 3302 O O . ALA A 1 402 ? 32.952 5.507 -27.421 1.00 94.75 402 ALA A O 1
ATOM 3303 N N . SER A 1 403 ? 33.315 6.936 -29.099 1.00 88.94 403 SER A N 1
ATOM 3304 C CA . SER A 1 403 ? 32.504 8.031 -28.556 1.00 88.94 403 SER A CA 1
ATOM 3305 C C . SER A 1 403 ? 31.106 8.113 -29.175 1.00 88.94 403 SER A C 1
ATOM 3307 O O . SER A 1 403 ? 30.252 8.842 -28.665 1.00 88.94 403 SER A O 1
ATOM 3309 N N . LEU A 1 404 ? 30.855 7.349 -30.244 1.00 85.75 404 LEU A N 1
ATOM 3310 C CA . LEU A 1 404 ? 29.594 7.377 -30.972 1.00 85.75 404 LEU A CA 1
ATOM 3311 C C . LEU A 1 404 ? 28.427 6.923 -30.077 1.00 85.75 404 LEU A C 1
ATOM 3313 O O . LEU A 1 404 ? 28.508 5.923 -29.364 1.00 85.75 404 LEU A O 1
ATOM 3317 N N . LEU A 1 405 ? 27.319 7.660 -30.126 1.00 86.75 405 LEU A N 1
ATOM 3318 C CA . LEU A 1 405 ? 26.088 7.358 -29.387 1.00 86.75 405 LEU A CA 1
ATOM 3319 C C . LEU A 1 405 ? 24.901 7.258 -30.356 1.00 86.75 405 LEU A C 1
ATOM 3321 O O . LEU A 1 405 ? 24.926 7.937 -31.391 1.00 86.75 405 LEU A O 1
ATOM 3325 N N . PRO A 1 406 ? 23.854 6.469 -30.039 1.00 85.12 406 PRO A N 1
ATOM 3326 C CA . PRO A 1 406 ? 22.616 6.471 -30.810 1.00 85.12 406 PRO A CA 1
ATOM 3327 C C . PRO A 1 406 ? 22.074 7.895 -30.969 1.00 85.12 406 PRO A C 1
ATOM 3329 O O . PRO A 1 406 ? 22.060 8.673 -30.012 1.00 85.12 406 PRO A O 1
ATOM 3332 N N . HIS A 1 407 ? 21.639 8.250 -32.176 1.00 85.12 407 HIS A N 1
ATOM 3333 C CA . HIS A 1 407 ? 21.144 9.587 -32.486 1.00 85.12 407 HIS A CA 1
ATOM 3334 C C . HIS A 1 407 ? 19.763 9.518 -33.145 1.00 85.12 407 HIS A C 1
ATOM 3336 O O . HIS A 1 407 ? 19.462 8.614 -33.924 1.00 85.12 407 HIS A O 1
ATOM 3342 N N . ALA A 1 408 ? 18.899 10.479 -32.809 1.00 76.56 408 ALA A N 1
ATOM 3343 C CA . ALA A 1 408 ? 17.490 10.453 -33.202 1.00 76.56 408 ALA A CA 1
ATOM 3344 C C . ALA A 1 408 ? 17.276 10.578 -34.724 1.00 76.56 408 ALA A C 1
ATOM 3346 O O . ALA A 1 408 ? 16.289 10.068 -35.242 1.00 76.56 408 ALA A O 1
ATOM 3347 N N . GLU A 1 409 ? 18.194 11.227 -35.442 1.00 88.06 409 GLU A N 1
ATOM 3348 C CA . GLU A 1 409 ? 18.171 11.325 -36.912 1.00 88.06 409 GLU A CA 1
ATOM 3349 C C . GLU A 1 409 ? 18.320 9.950 -37.585 1.00 88.06 409 GLU A C 1
ATOM 3351 O O . GLU A 1 409 ? 17.605 9.617 -38.532 1.00 88.06 409 GLU A O 1
ATOM 3356 N N . ASP A 1 410 ? 19.205 9.114 -37.046 1.00 91.69 410 ASP A N 1
ATOM 3357 C CA . ASP A 1 410 ? 19.470 7.770 -37.557 1.00 91.69 410 ASP A CA 1
ATOM 3358 C C . ASP A 1 410 ? 18.353 6.799 -37.157 1.00 91.69 410 ASP A C 1
ATOM 3360 O O . ASP A 1 410 ? 17.919 5.977 -37.964 1.00 91.69 410 ASP A O 1
ATOM 3364 N N . LEU A 1 411 ? 17.800 6.970 -35.949 1.00 86.31 411 LEU A N 1
ATOM 3365 C CA . LEU A 1 411 ? 16.551 6.325 -35.537 1.00 86.31 411 LEU A CA 1
ATOM 3366 C C . LEU A 1 411 ? 15.407 6.661 -36.498 1.00 86.31 411 LEU A C 1
ATOM 3368 O O . LEU A 1 411 ? 14.687 5.760 -36.915 1.00 86.31 411 LEU A O 1
ATOM 3372 N N . LEU A 1 412 ? 15.232 7.937 -36.855 1.00 84.38 412 LEU A N 1
ATOM 3373 C CA . LEU A 1 412 ? 14.176 8.367 -37.772 1.00 84.38 412 LEU A CA 1
ATOM 3374 C C . LEU A 1 412 ? 14.363 7.758 -39.167 1.00 84.38 412 LEU A C 1
ATOM 3376 O O . LEU A 1 412 ? 13.385 7.339 -39.783 1.00 84.38 412 LEU A O 1
ATOM 3380 N N . SER A 1 413 ? 15.608 7.659 -39.635 1.00 88.00 413 SER A N 1
ATOM 3381 C CA . SER A 1 413 ? 15.944 7.017 -40.910 1.00 88.00 413 SER A CA 1
ATOM 3382 C C . SER A 1 413 ? 15.549 5.535 -40.911 1.00 88.00 413 SER A C 1
ATOM 3384 O O . SER A 1 413 ? 14.808 5.093 -41.790 1.00 88.00 413 SER A O 1
ATOM 3386 N N . LEU A 1 414 ? 15.953 4.782 -39.880 1.00 87.00 414 LEU A N 1
ATOM 3387 C CA . LEU A 1 414 ? 15.578 3.372 -39.705 1.00 87.00 414 LEU A CA 1
ATOM 3388 C C . LEU A 1 414 ? 14.063 3.188 -39.543 1.00 87.00 414 LEU A C 1
ATOM 3390 O O . LEU A 1 414 ? 13.470 2.297 -40.152 1.00 87.00 414 LEU A O 1
ATOM 3394 N N . ALA A 1 415 ? 13.414 4.065 -38.775 1.00 86.81 415 ALA A N 1
ATOM 3395 C CA . ALA A 1 415 ? 11.967 4.062 -38.614 1.00 86.81 415 ALA A CA 1
ATOM 3396 C C . ALA A 1 415 ? 11.241 4.328 -39.942 1.00 86.81 415 ALA A C 1
ATOM 3398 O O . ALA A 1 415 ? 10.185 3.749 -40.172 1.00 86.81 415 ALA A O 1
ATOM 3399 N N . GLY A 1 416 ? 11.802 5.142 -40.842 1.00 90.75 416 GLY A N 1
ATOM 3400 C CA . GLY A 1 416 ? 11.263 5.350 -42.188 1.00 90.75 416 GLY A CA 1
ATOM 3401 C C . GLY A 1 416 ? 11.202 4.055 -43.005 1.00 90.75 416 GLY A C 1
ATOM 3402 O O . GLY A 1 416 ? 10.165 3.750 -43.600 1.00 90.75 416 GLY A O 1
ATOM 3403 N N . PHE A 1 417 ? 12.271 3.254 -42.973 1.00 93.06 417 PHE A N 1
ATOM 3404 C CA . PHE A 1 417 ? 12.301 1.940 -43.623 1.00 93.06 417 PHE A CA 1
ATOM 3405 C C . PHE A 1 417 ? 11.300 0.960 -42.992 1.00 93.06 417 PHE A C 1
ATOM 3407 O O . PHE A 1 417 ? 10.531 0.316 -43.710 1.00 93.06 417 PHE A O 1
ATOM 3414 N N . ALA A 1 418 ? 11.257 0.883 -41.659 1.00 88.50 418 ALA A N 1
ATOM 3415 C CA . ALA A 1 418 ? 10.330 0.016 -40.930 1.00 88.50 418 ALA A CA 1
ATOM 3416 C C . ALA A 1 418 ? 8.854 0.413 -41.147 1.00 88.50 418 ALA A C 1
ATOM 3418 O O . ALA A 1 418 ? 7.983 -0.442 -41.322 1.00 88.50 418 ALA A O 1
ATOM 3419 N N . TRP A 1 419 ? 8.572 1.718 -41.224 1.00 90.19 419 TRP A N 1
ATOM 3420 C CA . TRP A 1 419 ? 7.252 2.256 -41.550 1.00 90.19 419 TRP A CA 1
ATOM 3421 C C . TRP A 1 419 ? 6.798 1.847 -42.951 1.00 90.19 419 TRP A C 1
ATOM 3423 O O . TRP A 1 419 ? 5.680 1.363 -43.116 1.00 90.19 419 TRP A O 1
ATOM 3433 N N . ALA A 1 420 ? 7.671 1.990 -43.954 1.00 93.94 420 ALA A N 1
ATOM 3434 C CA . ALA A 1 420 ? 7.371 1.606 -45.333 1.00 93.94 420 ALA A CA 1
ATOM 3435 C C . ALA A 1 420 ? 7.070 0.103 -45.481 1.00 93.94 420 ALA A C 1
ATOM 3437 O O . ALA A 1 420 ? 6.308 -0.286 -46.365 1.00 93.94 420 ALA A O 1
ATOM 3438 N N . ARG A 1 421 ? 7.627 -0.737 -44.596 1.00 93.38 421 ARG A N 1
ATOM 3439 C CA . ARG A 1 421 ? 7.347 -2.180 -44.523 1.00 93.38 421 ARG A CA 1
ATOM 3440 C C . ARG A 1 421 ? 6.131 -2.551 -43.670 1.00 93.38 421 ARG A C 1
ATOM 3442 O O . ARG A 1 421 ? 5.766 -3.722 -43.634 1.00 93.38 421 ARG A O 1
ATOM 3449 N N . GLY A 1 422 ? 5.492 -1.591 -42.999 1.00 92.50 422 GLY A N 1
ATOM 3450 C CA . GLY A 1 422 ? 4.323 -1.845 -42.155 1.00 92.50 422 GLY A CA 1
ATOM 3451 C C . GLY A 1 422 ? 4.639 -2.564 -40.838 1.00 92.50 422 GLY A C 1
ATOM 3452 O O . GLY A 1 422 ? 3.782 -3.262 -40.310 1.00 92.50 422 GLY A O 1
ATOM 3453 N N . GLU A 1 423 ? 5.843 -2.391 -40.287 1.00 89.62 423 GLU A N 1
ATOM 3454 C CA . GLU A 1 423 ? 6.319 -3.088 -39.073 1.00 89.62 423 GLU A CA 1
ATOM 3455 C C . GLU A 1 423 ? 5.817 -2.459 -37.753 1.00 89.62 423 GLU A C 1
ATOM 3457 O O . GLU A 1 423 ? 6.321 -2.763 -36.673 1.00 89.62 423 GLU A O 1
ATOM 3462 N N . GLY A 1 424 ? 4.839 -1.553 -37.822 1.00 86.81 424 GLY A N 1
ATOM 3463 C CA . GLY A 1 424 ? 4.276 -0.886 -36.650 1.00 86.81 424 GLY A CA 1
ATOM 3464 C C . GLY A 1 424 ? 3.524 -1.854 -35.738 1.00 86.81 424 GLY A C 1
ATOM 3465 O O . GLY A 1 424 ? 2.703 -2.640 -36.205 1.00 86.81 424 GLY A O 1
ATOM 3466 N N . VAL A 1 425 ? 3.761 -1.752 -34.431 1.00 81.69 425 VAL A N 1
ATOM 3467 C CA . VAL A 1 425 ? 3.055 -2.528 -33.401 1.00 81.69 425 VAL A CA 1
ATOM 3468 C C . VAL A 1 425 ? 2.190 -1.630 -32.527 1.00 81.69 425 VAL A C 1
ATOM 3470 O O . VAL A 1 425 ? 2.414 -0.420 -32.432 1.00 81.69 425 VAL A O 1
ATOM 3473 N N . GLU A 1 426 ? 1.205 -2.219 -31.854 1.00 76.38 426 GLU A N 1
ATOM 3474 C CA . GLU A 1 426 ? 0.407 -1.494 -30.866 1.00 76.38 426 GLU A CA 1
ATOM 3475 C C . GLU A 1 426 ? 1.286 -1.003 -29.710 1.00 76.38 426 GLU A C 1
ATOM 3477 O O . GLU A 1 426 ? 2.249 -1.659 -29.307 1.00 76.38 426 GLU A O 1
ATOM 3482 N N . ALA A 1 427 ? 0.942 0.150 -29.132 1.00 70.69 427 ALA A N 1
ATOM 3483 C CA . ALA A 1 427 ? 1.759 0.781 -28.093 1.00 70.69 427 ALA A CA 1
ATOM 3484 C C . ALA A 1 427 ? 1.998 -0.123 -26.866 1.00 70.69 427 ALA A C 1
ATOM 3486 O O . ALA A 1 427 ? 3.024 -0.009 -26.201 1.00 70.69 427 ALA A O 1
ATOM 3487 N N . GLU A 1 428 ? 1.067 -1.031 -26.569 1.00 63.28 428 GLU A N 1
ATOM 3488 C CA . GLU A 1 428 ? 1.174 -2.013 -25.482 1.00 63.28 428 GLU A CA 1
ATOM 3489 C C . GLU A 1 428 ? 2.101 -3.201 -25.791 1.00 63.28 428 GLU A C 1
ATOM 3491 O O . GLU A 1 428 ? 2.532 -3.900 -24.875 1.00 63.28 428 GLU A O 1
ATOM 3496 N N . GLN A 1 429 ? 2.432 -3.411 -27.067 1.00 67.69 429 GLN A N 1
ATOM 3497 C CA . GLN A 1 429 ? 3.336 -4.459 -27.547 1.00 67.69 429 GLN A CA 1
ATOM 3498 C C . GLN A 1 429 ? 4.778 -3.958 -27.713 1.00 67.69 429 GLN A C 1
ATOM 3500 O O . GLN A 1 429 ? 5.691 -4.763 -27.888 1.00 67.69 429 GLN A O 1
ATOM 3505 N N . ALA A 1 430 ? 5.000 -2.642 -27.623 1.00 67.56 430 ALA A N 1
ATOM 3506 C CA . ALA A 1 430 ? 6.324 -2.033 -27.641 1.00 67.56 430 ALA A CA 1
ATOM 3507 C C . ALA A 1 430 ? 7.071 -2.329 -26.325 1.00 67.56 430 ALA A C 1
ATOM 3509 O O . ALA A 1 430 ? 7.022 -1.563 -25.361 1.00 67.56 430 ALA A O 1
ATOM 3510 N N . LEU A 1 431 ? 7.742 -3.479 -26.276 1.00 65.88 431 LEU A N 1
ATOM 3511 C CA . LEU A 1 431 ? 8.527 -3.936 -25.132 1.00 65.88 431 LEU A CA 1
ATOM 3512 C C . LEU A 1 431 ? 10.027 -3.696 -25.367 1.00 65.88 431 LEU A C 1
ATOM 3514 O O . LEU A 1 431 ? 10.495 -3.825 -26.499 1.00 65.88 431 LEU A O 1
ATOM 3518 N N . PRO A 1 432 ? 10.807 -3.385 -24.316 1.00 62.84 432 PRO A N 1
ATOM 3519 C CA . PRO A 1 432 ? 12.259 -3.346 -24.432 1.00 62.84 432 PRO A CA 1
ATOM 3520 C C . PRO A 1 432 ? 12.806 -4.743 -24.752 1.00 62.84 432 PRO A C 1
ATOM 3522 O O . PRO A 1 432 ? 12.344 -5.747 -24.201 1.00 62.84 432 PRO A O 1
ATOM 3525 N N . VAL A 1 433 ? 13.819 -4.800 -25.616 1.00 63.81 433 VAL A N 1
ATOM 3526 C CA . VAL A 1 433 ? 14.534 -6.041 -25.926 1.00 63.81 433 VAL A CA 1
ATOM 3527 C C . VAL A 1 433 ? 15.451 -6.387 -24.751 1.00 63.81 433 VAL A C 1
ATOM 3529 O O . VAL A 1 433 ? 16.344 -5.622 -24.392 1.00 63.81 433 VAL A O 1
ATOM 3532 N N . TYR A 1 434 ? 15.229 -7.548 -24.134 1.00 64.06 434 TYR A N 1
ATOM 3533 C CA . TYR A 1 434 ? 16.094 -8.080 -23.082 1.00 64.06 434 TYR A CA 1
ATOM 3534 C C . TYR A 1 434 ? 17.080 -9.081 -23.690 1.00 64.06 434 TYR A C 1
ATOM 3536 O O . TYR A 1 434 ? 16.723 -10.226 -23.931 1.00 64.06 434 TYR A O 1
ATOM 3544 N N . LEU A 1 435 ? 18.334 -8.667 -23.895 1.00 66.50 435 LEU A N 1
ATOM 3545 C CA . LEU A 1 435 ? 19.404 -9.522 -24.444 1.00 66.50 435 LEU A CA 1
ATOM 3546 C C . LEU A 1 435 ? 20.064 -10.447 -23.398 1.00 66.50 435 LEU A C 1
ATOM 3548 O O . LEU A 1 435 ? 21.076 -11.083 -23.679 1.00 66.50 435 LEU A O 1
ATOM 3552 N N . ARG A 1 436 ? 19.528 -10.501 -22.171 1.00 61.53 436 ARG A N 1
ATOM 3553 C CA . ARG A 1 436 ? 20.106 -11.239 -21.039 1.00 61.53 436 ARG A CA 1
ATOM 3554 C C . ARG A 1 436 ? 19.129 -12.309 -20.556 1.00 61.53 436 ARG A C 1
ATOM 3556 O O . ARG A 1 436 ? 18.088 -11.969 -20.000 1.00 61.53 436 ARG A O 1
ATOM 3563 N N . ASP A 1 437 ? 19.504 -13.582 -20.682 1.00 47.59 437 ASP A N 1
ATOM 3564 C CA . ASP A 1 437 ? 18.671 -14.708 -20.222 1.00 47.59 437 ASP A CA 1
ATOM 3565 C C . ASP A 1 437 ? 18.708 -14.920 -18.697 1.00 47.59 437 ASP A C 1
ATOM 3567 O O . ASP A 1 437 ? 17.809 -15.535 -18.127 1.00 47.59 437 ASP A O 1
ATOM 3571 N N . ASN A 1 438 ? 19.719 -14.380 -18.002 1.00 42.03 438 ASN A N 1
ATOM 3572 C CA . ASN A 1 438 ? 19.901 -14.554 -16.560 1.00 42.03 438 ASN A CA 1
ATOM 3573 C C . ASN A 1 438 ? 19.943 -13.217 -15.808 1.00 42.03 438 ASN A C 1
ATOM 3575 O O . ASN A 1 438 ? 20.682 -12.294 -16.153 1.00 42.03 438 ASN A O 1
ATOM 3579 N N . VAL A 1 439 ? 19.168 -13.133 -14.723 1.00 39.53 439 VAL A N 1
ATOM 3580 C CA . VAL A 1 439 ? 19.207 -12.015 -13.770 1.00 39.53 439 VAL A CA 1
ATOM 3581 C C . VAL A 1 439 ? 20.600 -11.957 -13.138 1.00 39.53 439 VAL A C 1
ATOM 3583 O O . VAL A 1 439 ? 21.081 -12.950 -12.597 1.00 39.53 439 VAL A O 1
ATOM 3586 N N . ALA A 1 440 ? 21.243 -10.790 -13.206 1.00 38.56 440 ALA A N 1
ATOM 3587 C CA . ALA A 1 440 ? 22.605 -10.575 -12.732 1.00 38.56 440 ALA A CA 1
ATOM 3588 C C . ALA A 1 440 ? 22.790 -10.982 -11.258 1.00 38.56 440 ALA A C 1
ATOM 3590 O O . ALA A 1 440 ? 22.255 -10.345 -10.350 1.00 38.56 440 ALA A O 1
ATOM 3591 N N . THR A 1 441 ? 23.615 -11.997 -11.011 1.00 34.81 441 THR A N 1
ATOM 3592 C CA . THR A 1 441 ? 24.296 -12.169 -9.725 1.00 34.81 441 THR A CA 1
ATOM 3593 C C . THR A 1 441 ? 25.523 -11.256 -9.708 1.00 34.81 441 THR A C 1
ATOM 3595 O O . THR A 1 441 ? 26.371 -11.387 -10.594 1.00 34.81 441 THR A O 1
ATOM 3598 N N . PRO A 1 442 ? 25.663 -10.337 -8.736 1.00 36.44 442 PRO A N 1
ATOM 3599 C CA . PRO A 1 442 ? 26.894 -9.572 -8.581 1.00 36.44 442 PRO A CA 1
ATOM 3600 C C . PRO A 1 442 ? 28.068 -10.537 -8.382 1.00 36.44 442 PRO A C 1
ATOM 3602 O O . PRO A 1 442 ? 27.965 -11.465 -7.573 1.00 36.44 442 PRO A O 1
ATOM 3605 N N . LYS A 1 443 ? 29.184 -10.322 -9.091 1.00 37.97 443 LYS A N 1
ATOM 3606 C CA . LYS A 1 443 ? 30.440 -11.012 -8.769 1.00 37.97 443 LYS A CA 1
ATOM 3607 C C . LYS A 1 443 ? 30.777 -10.697 -7.309 1.00 37.97 443 LYS A C 1
ATOM 3609 O O . LYS A 1 443 ? 30.802 -9.529 -6.921 1.00 37.97 443 LYS A O 1
ATOM 3614 N N . LYS A 1 444 ? 31.018 -11.735 -6.501 1.00 34.81 444 LYS A N 1
ATOM 3615 C CA . LYS A 1 444 ? 31.688 -11.556 -5.212 1.00 34.81 444 LYS A CA 1
ATOM 3616 C C . LYS A 1 444 ? 33.064 -10.974 -5.517 1.00 34.81 444 LYS A C 1
ATOM 3618 O O . LYS A 1 444 ? 33.828 -11.587 -6.259 1.00 34.81 444 LYS A O 1
ATOM 3623 N N . THR A 1 445 ? 33.328 -9.780 -5.006 1.00 33.75 445 THR A N 1
ATOM 3624 C CA . THR A 1 445 ? 34.670 -9.201 -5.003 1.00 33.75 445 THR A CA 1
ATOM 3625 C C . THR A 1 445 ? 35.612 -10.174 -4.276 1.00 33.75 445 THR A C 1
ATOM 3627 O O . THR A 1 445 ? 35.158 -10.759 -3.285 1.00 33.75 445 THR A O 1
ATOM 3630 N N . PRO A 1 446 ? 36.838 -10.409 -4.782 1.00 44.62 446 PRO A N 1
ATOM 3631 C CA . PRO A 1 446 ? 37.812 -11.288 -4.135 1.00 44.62 446 PRO A CA 1
ATOM 3632 C C . PRO A 1 446 ? 38.135 -10.876 -2.697 1.00 44.62 446 PRO A C 1
ATOM 3634 O O . PRO A 1 446 ? 38.084 -9.658 -2.400 1.00 44.62 446 PRO A O 1
#

Sequence (446 aa):
MQDELFKTRYSKYGYGIDVRRTYKDLPCQPFWTWVTGKSLNDRPPRRPKDTLLKPWQLYLHISWGYAVFFLAVIYGQQLLASQQPLWLKCLLGALIMCLVVNRQRGFLHTFHYTTHGASLENKALARFTCKWILSIPILHTPRDEYVKLHVNEHHSVRTFNTEHDVDLVFMKQHGFYKGMSESAFWTRLVLAPFHPARILEHLKFRFDVSFVSAPRHERVSRALYWAALLGLVYASGYLEAFALFYLFPIFILTQYSSWIQHVSEHLWFARNEHGLPRFLHYGSLSWGRFLGRPYPADKQGLAFALQRPVLAVSDLAILAQRAYREQGAERVAAAIDARMDEVYWGCYQLQQGEMRLAGSEAVLPPERVAVPWDAAAADWFGAGTGWGYVERMPQRPAALDASLLPHAEDLLSLAGFAWARGEGVEAEQALPVYLRDNVATPKKTP

Radius of gyration: 30.17 Å; chains: 1; bounding box: 75×46×87 Å

Organism: Pseudomonas aeruginosa (NCBI:txid287)